Protein AF-A2DD22-F1 (afdb_monomer)

Sequence (415 aa):
MCASILSPHDRLRAKVKTALGRQTSEAMAQLKKEQRAKSRKREKDPFMTYRPKNSEIMDFNKLNNEMDELSRLKQLERNLTNKLQILTNEFTTEDQKRKALEDNLSKTRTKIGTNYTQTRESEQLINQIKAMESRLEKSTIKYNQNLVILAEKREQLDILRKANMAPYQTDKKQPNSPQKTSHENNRTLAQQKEDIQAEIDKLNSNNKEVTEEYSKKIDELTEEANSELESQSKQQKNQKVDHKTDNLTAQTEEYQDRISQTLKLLNLKSVDEVIAEADRLERENCSLYNFVIEHSQNRKKLQEEVEALELQQAKILSQEGENKEIEIANSDLNEINQQISDAQKEYDELKKQCDAEEAKYSDIYKEIDELFNMLGCSWDGSPDDLSTVTPSNAMFALTCIENAIENHSQDKIIE

Structure (mmCIF, N/CA/C/O backbone):
data_AF-A2DD22-F1
#
_entry.id   AF-A2DD22-F1
#
loop_
_atom_site.group_PDB
_atom_site.id
_atom_site.type_symbol
_atom_site.label_atom_id
_atom_site.label_alt_id
_atom_site.label_comp_id
_atom_site.label_asym_id
_atom_site.label_entity_id
_atom_site.label_seq_id
_atom_site.pdbx_PDB_ins_code
_atom_site.Cartn_x
_atom_site.Cartn_y
_atom_site.Cartn_z
_atom_site.occupancy
_atom_site.B_iso_or_equiv
_atom_site.auth_seq_id
_atom_site.auth_comp_id
_atom_site.auth_asym_id
_atom_site.auth_atom_id
_atom_site.pdbx_PDB_model_num
ATOM 1 N N . MET A 1 1 ? 14.055 -71.377 -40.810 1.00 44.66 1 MET A N 1
ATOM 2 C CA . MET A 1 1 ? 13.021 -70.350 -41.059 1.00 44.66 1 MET A CA 1
ATOM 3 C C . MET A 1 1 ? 12.674 -69.696 -39.731 1.00 44.66 1 MET A C 1
ATOM 5 O O . MET A 1 1 ? 11.946 -70.300 -38.962 1.00 44.66 1 MET A O 1
ATOM 9 N N . CYS A 1 2 ? 13.207 -68.510 -39.440 1.00 38.94 2 CYS A N 1
ATOM 10 C CA . CYS A 1 2 ? 12.769 -67.695 -38.302 1.00 38.94 2 CYS A CA 1
ATOM 11 C C . CYS A 1 2 ? 12.595 -66.262 -38.806 1.00 38.94 2 CYS A C 1
ATOM 13 O O . CYS A 1 2 ? 13.556 -65.501 -38.877 1.00 38.94 2 CYS A O 1
ATOM 15 N N . ALA A 1 3 ? 11.381 -65.923 -39.241 1.00 45.06 3 ALA A N 1
ATOM 16 C CA . ALA A 1 3 ? 11.018 -64.547 -39.538 1.00 45.06 3 ALA A CA 1
ATOM 17 C C . ALA A 1 3 ? 10.761 -63.838 -38.204 1.00 45.06 3 ALA A C 1
ATOM 19 O O . ALA A 1 3 ? 9.731 -64.058 -37.569 1.00 45.06 3 ALA A O 1
ATOM 20 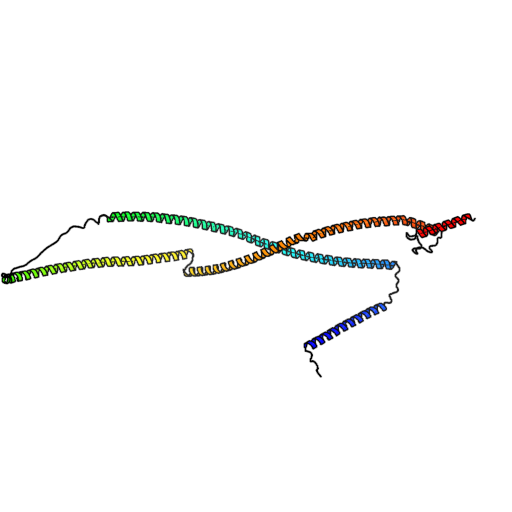N N . SER A 1 4 ? 11.715 -63.019 -37.763 1.00 52.81 4 SER A N 1
ATOM 21 C CA . SER A 1 4 ? 11.548 -62.160 -36.594 1.00 52.81 4 SER A CA 1
ATOM 22 C C . SER A 1 4 ? 10.384 -61.201 -36.841 1.00 52.81 4 SER A C 1
ATOM 24 O O . SER A 1 4 ? 10.444 -60.319 -37.701 1.00 52.81 4 SER A O 1
ATOM 26 N N . ILE A 1 5 ? 9.295 -61.402 -36.103 1.00 59.16 5 ILE A N 1
ATOM 27 C CA . ILE A 1 5 ? 8.110 -60.551 -36.130 1.00 59.16 5 ILE A CA 1
ATOM 28 C C . ILE A 1 5 ? 8.512 -59.209 -35.508 1.00 59.16 5 ILE A C 1
ATOM 30 O O . ILE A 1 5 ? 8.516 -59.050 -34.293 1.00 59.16 5 ILE A O 1
ATOM 34 N N . LEU A 1 6 ? 8.883 -58.242 -36.353 1.00 60.81 6 LEU A N 1
ATOM 35 C CA . LEU A 1 6 ? 9.119 -56.862 -35.926 1.00 60.81 6 LEU A CA 1
ATOM 36 C C . LEU A 1 6 ? 7.869 -56.307 -35.238 1.00 60.81 6 LEU A C 1
ATOM 38 O O . LEU A 1 6 ? 6.764 -56.404 -35.795 1.00 60.81 6 LEU A O 1
ATOM 42 N N . SER A 1 7 ? 8.094 -55.703 -34.068 1.00 71.19 7 SER A N 1
ATOM 43 C CA . SER A 1 7 ? 7.103 -55.007 -33.250 1.00 71.19 7 SER A CA 1
ATOM 44 C C . SER A 1 7 ? 6.296 -54.011 -34.097 1.00 71.19 7 SER A C 1
ATOM 46 O O . SER A 1 7 ? 6.862 -53.350 -34.978 1.00 71.19 7 SER A O 1
ATOM 48 N N . PRO A 1 8 ? 4.978 -53.861 -33.860 1.00 70.62 8 PRO A N 1
ATOM 49 C CA . PRO A 1 8 ? 4.134 -52.895 -34.568 1.00 70.62 8 PRO A CA 1
ATOM 50 C C . PRO A 1 8 ? 4.718 -51.474 -34.590 1.00 70.62 8 PRO A C 1
ATOM 52 O O . PRO A 1 8 ? 4.600 -50.768 -35.593 1.00 70.62 8 PRO A O 1
ATOM 55 N N . HIS A 1 9 ? 5.417 -51.089 -33.521 1.00 67.38 9 HIS A N 1
ATOM 56 C CA . HIS A 1 9 ? 6.068 -49.790 -33.390 1.00 67.38 9 HIS A CA 1
ATOM 57 C C . HIS A 1 9 ? 7.261 -49.621 -34.354 1.00 67.38 9 HIS A C 1
ATOM 59 O O . HIS A 1 9 ? 7.431 -48.564 -34.968 1.00 67.38 9 HIS A O 1
ATOM 65 N N . ASP A 1 10 ? 8.036 -50.682 -34.585 1.00 71.25 10 ASP A N 1
ATOM 66 C CA . ASP A 1 10 ? 9.181 -50.654 -35.503 1.00 71.25 10 ASP A CA 1
ATOM 67 C C . ASP A 1 10 ? 8.741 -50.643 -36.970 1.00 71.25 10 ASP A C 1
ATOM 69 O O . ASP A 1 10 ? 9.356 -49.979 -37.808 1.00 71.25 10 ASP A O 1
ATOM 73 N N . ARG A 1 11 ? 7.610 -51.291 -37.285 1.00 72.25 11 ARG A N 1
ATOM 74 C CA . ARG A 1 11 ? 6.990 -51.199 -38.619 1.00 72.25 11 ARG A CA 1
ATOM 75 C C . ARG A 1 11 ? 6.496 -49.784 -38.916 1.00 72.25 11 ARG A C 1
ATOM 77 O O . ARG A 1 11 ? 6.640 -49.315 -40.045 1.00 72.25 11 ARG A O 1
ATOM 84 N N . LEU A 1 12 ? 5.936 -49.099 -37.919 1.00 73.81 12 LEU A N 1
ATOM 85 C CA . LEU A 1 12 ? 5.509 -47.703 -38.032 1.00 73.81 12 LEU A CA 1
ATOM 86 C C . LEU A 1 12 ? 6.705 -46.763 -38.223 1.00 73.81 12 LEU A C 1
ATOM 88 O O . LEU A 1 12 ? 6.692 -45.962 -39.157 1.00 73.81 12 LEU A O 1
ATOM 92 N N . ARG A 1 13 ? 7.782 -46.921 -37.444 1.00 75.06 13 ARG A N 1
ATOM 93 C CA . ARG A 1 13 ? 9.021 -46.144 -37.640 1.00 75.06 13 ARG A CA 1
ATOM 94 C C . ARG A 1 13 ? 9.637 -46.352 -39.023 1.00 75.06 13 ARG A C 1
ATOM 96 O O . ARG A 1 13 ? 10.034 -45.377 -39.659 1.00 75.06 13 ARG A O 1
ATOM 103 N N . ALA A 1 14 ? 9.679 -47.587 -39.523 1.00 74.00 14 ALA A N 1
ATOM 104 C CA . ALA A 1 14 ? 10.194 -47.874 -40.862 1.00 74.00 14 ALA A CA 1
ATOM 105 C C . ALA A 1 14 ? 9.336 -47.234 -41.973 1.00 74.00 14 ALA A C 1
ATOM 107 O O . ALA A 1 14 ? 9.876 -46.680 -42.935 1.00 74.00 14 ALA A O 1
ATOM 108 N N . LYS A 1 15 ? 8.003 -47.244 -41.824 1.00 75.31 15 LYS A N 1
ATOM 109 C CA . LYS A 1 15 ? 7.073 -46.584 -42.758 1.00 75.31 15 LYS A CA 1
ATOM 110 C C . LYS A 1 15 ? 7.204 -45.059 -42.741 1.00 75.31 15 LYS A C 1
ATOM 112 O O . LYS A 1 15 ? 7.239 -44.440 -43.798 1.00 75.31 15 LYS A O 1
ATOM 117 N N . VAL A 1 16 ? 7.349 -44.452 -41.564 1.00 74.75 16 VAL A N 1
ATOM 118 C CA . VAL A 1 16 ? 7.551 -42.999 -41.431 1.00 74.75 16 VAL A CA 1
ATOM 119 C C . VAL A 1 16 ? 8.897 -42.579 -42.029 1.00 74.75 16 VAL A C 1
ATOM 121 O O . VAL A 1 16 ? 8.955 -41.627 -42.803 1.00 74.75 16 VAL A O 1
ATOM 124 N N . LYS A 1 17 ? 9.970 -43.337 -41.769 1.00 75.94 17 LYS A N 1
ATOM 125 C CA . LYS A 1 17 ? 11.306 -43.058 -42.322 1.00 75.94 17 LYS A CA 1
ATOM 126 C C . LYS A 1 17 ? 11.343 -43.167 -43.851 1.00 75.94 17 LYS A C 1
ATOM 128 O O . LYS A 1 17 ? 11.985 -42.352 -44.508 1.00 75.94 17 LYS A O 1
ATOM 133 N N . THR A 1 18 ? 10.634 -44.137 -44.428 1.00 74.31 18 THR A N 1
ATOM 134 C CA . THR A 1 18 ? 10.527 -44.279 -45.892 1.00 74.31 18 THR A CA 1
ATOM 135 C C . THR A 1 18 ? 9.640 -43.204 -46.526 1.00 74.31 18 THR A C 1
ATOM 137 O O . THR A 1 18 ? 9.973 -42.724 -47.607 1.00 74.31 18 THR A O 1
ATOM 140 N N . ALA A 1 19 ? 8.574 -42.761 -45.853 1.00 70.00 19 ALA A N 1
ATOM 141 C CA . ALA A 1 19 ? 7.737 -41.652 -46.319 1.00 70.00 19 ALA A CA 1
ATOM 142 C C . ALA A 1 19 ? 8.489 -40.306 -46.314 1.00 70.00 19 ALA A C 1
ATOM 144 O O . ALA A 1 19 ? 8.490 -39.604 -47.325 1.00 70.00 19 ALA A O 1
ATOM 145 N N . LEU A 1 20 ? 9.211 -39.992 -45.232 1.00 70.06 20 LEU A N 1
ATOM 146 C CA . LEU A 1 20 ? 10.075 -38.804 -45.140 1.00 70.06 20 LEU A CA 1
ATOM 147 C C . LEU A 1 20 ? 11.219 -38.839 -46.167 1.00 70.06 20 LEU A C 1
ATOM 149 O O . LEU A 1 20 ? 11.528 -37.825 -46.796 1.00 70.06 20 LEU A O 1
ATOM 153 N N . GLY A 1 21 ? 11.812 -40.014 -46.403 1.00 74.69 21 GLY A N 1
ATOM 154 C CA . GLY A 1 21 ? 12.830 -40.193 -47.443 1.00 74.69 21 GLY A CA 1
ATOM 155 C C . GLY A 1 21 ? 12.298 -39.936 -48.859 1.00 74.69 21 GLY A C 1
ATOM 156 O O . GLY A 1 21 ? 12.992 -39.347 -49.685 1.00 74.69 21 GLY A O 1
ATOM 157 N N . ARG A 1 22 ? 11.047 -40.319 -49.146 1.00 72.94 22 ARG A N 1
ATOM 158 C CA . ARG A 1 22 ? 10.411 -40.044 -50.446 1.00 72.94 22 ARG A CA 1
ATOM 159 C C . ARG A 1 22 ? 10.079 -38.564 -50.627 1.00 72.94 22 ARG A C 1
ATOM 161 O O . ARG A 1 22 ? 10.427 -38.008 -51.661 1.00 72.94 22 ARG A O 1
ATOM 168 N N . GLN A 1 23 ? 9.510 -37.913 -49.612 1.00 72.44 23 GLN A N 1
ATOM 169 C CA . GLN A 1 23 ? 9.183 -36.481 -49.678 1.00 72.44 23 GLN A CA 1
ATOM 170 C C . GLN A 1 23 ? 10.426 -35.602 -49.874 1.00 72.44 23 GLN A C 1
ATOM 172 O O . GLN A 1 23 ? 10.423 -34.679 -50.685 1.00 72.44 23 GLN A O 1
ATOM 177 N N . THR A 1 24 ? 11.522 -35.917 -49.181 1.00 72.25 24 THR A N 1
ATOM 178 C CA . THR A 1 24 ? 12.794 -35.190 -49.337 1.00 72.25 24 THR A CA 1
ATOM 179 C C . THR A 1 24 ? 13.437 -35.430 -50.707 1.00 72.25 24 THR A C 1
ATOM 181 O O . THR A 1 24 ? 13.967 -34.496 -51.311 1.00 72.25 24 THR A O 1
ATOM 184 N N . SER A 1 25 ? 13.342 -36.649 -51.248 1.00 77.31 25 SER A N 1
ATOM 185 C CA . SER A 1 25 ? 13.813 -36.968 -52.602 1.00 77.31 25 SER A CA 1
ATOM 186 C C . SER A 1 25 ? 13.017 -36.232 -53.689 1.00 77.31 25 SER A C 1
ATOM 188 O O . SER A 1 25 ? 13.617 -35.677 -54.613 1.00 77.31 25 SER A O 1
ATOM 190 N N . GLU A 1 26 ? 11.691 -36.158 -53.557 1.00 80.31 26 GLU A N 1
ATOM 191 C CA . GLU A 1 26 ? 10.819 -35.430 -54.485 1.00 80.31 26 GLU A CA 1
ATOM 192 C C . GLU A 1 26 ? 11.074 -33.918 -54.451 1.00 80.31 26 GLU A C 1
ATOM 194 O O . GLU A 1 26 ? 11.207 -33.299 -55.510 1.00 80.31 26 GLU A O 1
ATOM 199 N N . ALA A 1 27 ? 11.247 -33.331 -53.262 1.00 75.12 27 ALA A N 1
ATOM 200 C CA . ALA A 1 27 ? 11.596 -31.917 -53.115 1.00 75.12 27 ALA A CA 1
ATOM 201 C C . ALA A 1 27 ? 12.953 -31.588 -53.769 1.00 75.12 27 ALA A C 1
ATOM 203 O O . ALA A 1 27 ? 13.073 -30.621 -54.523 1.00 75.12 27 ALA A O 1
ATOM 204 N N . MET A 1 28 ? 13.968 -32.437 -53.569 1.00 74.69 28 MET A N 1
ATOM 205 C CA . MET A 1 28 ? 15.283 -32.272 -54.203 1.00 74.69 28 MET A CA 1
ATOM 206 C C . MET A 1 28 ? 15.228 -32.435 -55.729 1.00 74.69 28 MET A C 1
ATOM 208 O O . MET A 1 28 ? 15.946 -31.741 -56.457 1.00 74.69 28 MET A O 1
ATOM 212 N N . ALA A 1 29 ? 14.375 -33.327 -56.239 1.00 82.12 29 ALA A N 1
ATOM 213 C CA . ALA A 1 29 ? 14.165 -33.496 -57.675 1.00 82.12 29 ALA A CA 1
ATOM 214 C C . ALA A 1 29 ? 13.469 -32.275 -58.301 1.00 82.12 29 ALA A C 1
ATOM 216 O O . ALA A 1 29 ? 13.870 -31.833 -59.383 1.00 82.12 29 ALA A O 1
ATOM 217 N N . GLN A 1 30 ? 12.480 -31.692 -57.616 1.00 82.50 30 GLN A N 1
ATOM 218 C CA . GLN A 1 30 ? 11.822 -30.455 -58.048 1.00 82.50 30 GLN A CA 1
ATOM 219 C C . GLN A 1 30 ? 12.796 -29.273 -58.060 1.00 82.50 30 GLN A C 1
ATOM 221 O O . GLN A 1 30 ? 12.877 -28.572 -59.067 1.00 82.50 30 GLN A O 1
ATOM 226 N N . LEU A 1 31 ? 13.621 -29.122 -57.022 1.00 79.81 31 LEU A N 1
ATOM 227 C CA . LEU A 1 31 ? 14.606 -28.041 -56.927 1.00 79.81 31 LEU A CA 1
ATOM 228 C C . LEU A 1 31 ? 15.685 -28.150 -58.020 1.00 79.81 31 LEU A C 1
ATOM 230 O O . LEU A 1 31 ? 16.030 -27.158 -58.662 1.00 79.81 31 LEU A O 1
ATOM 234 N N . LYS A 1 32 ? 16.146 -29.371 -58.339 1.00 82.25 32 LYS A N 1
ATOM 235 C CA . LYS A 1 32 ? 17.034 -29.615 -59.493 1.00 82.25 32 LYS A CA 1
ATOM 236 C C . LYS A 1 32 ? 16.358 -29.318 -60.834 1.00 82.25 32 LYS A C 1
ATOM 238 O O . LYS A 1 32 ? 17.015 -28.818 -61.748 1.00 82.25 32 LYS A O 1
ATOM 243 N N . LYS A 1 33 ? 15.064 -29.622 -60.983 1.00 83.12 33 LYS A N 1
ATOM 244 C CA . LYS A 1 33 ? 14.296 -29.311 -62.201 1.00 83.12 33 LYS A CA 1
ATOM 245 C C . LYS A 1 33 ? 14.123 -27.801 -62.372 1.00 83.12 33 LYS A C 1
ATOM 247 O O . LYS A 1 33 ? 14.280 -27.300 -63.483 1.00 83.12 33 LYS A O 1
ATOM 252 N N . GLU A 1 34 ? 13.877 -27.081 -61.282 1.00 80.50 34 GLU A N 1
ATOM 253 C CA . GLU A 1 34 ? 13.748 -25.626 -61.273 1.00 80.50 34 GLU A CA 1
ATOM 254 C C . GLU A 1 34 ? 15.090 -24.931 -61.544 1.00 80.50 34 GLU A C 1
ATOM 256 O O . GLU A 1 34 ? 15.150 -24.008 -62.355 1.00 80.50 34 GLU A O 1
ATOM 261 N N . GLN A 1 35 ? 16.192 -25.427 -60.965 1.00 75.00 35 GLN A N 1
ATOM 262 C CA . GLN A 1 35 ? 17.536 -24.950 -61.296 1.00 75.00 35 GLN A CA 1
ATOM 263 C C . GLN A 1 35 ? 17.859 -25.167 -62.775 1.00 75.00 35 GLN A C 1
ATOM 265 O O . GLN A 1 35 ? 18.251 -24.213 -63.435 1.00 75.00 35 GLN A O 1
ATOM 270 N N . ARG A 1 36 ? 17.603 -26.360 -63.335 1.00 75.19 36 ARG A N 1
ATOM 271 C CA . ARG A 1 36 ? 17.805 -26.628 -64.774 1.00 75.19 36 ARG A CA 1
ATOM 272 C C . ARG A 1 36 ? 16.928 -25.749 -65.668 1.00 75.19 36 ARG A C 1
ATOM 274 O O . ARG A 1 36 ? 17.365 -25.353 -66.746 1.00 75.19 36 ARG A O 1
ATOM 281 N N . ALA A 1 37 ? 15.703 -25.432 -65.245 1.00 75.19 37 ALA A N 1
ATOM 282 C CA . ALA A 1 37 ? 14.836 -24.502 -65.965 1.00 75.19 37 ALA A CA 1
ATOM 283 C C . ALA A 1 37 ? 15.383 -23.064 -65.926 1.00 75.19 37 ALA A C 1
ATOM 285 O O . ALA A 1 37 ? 15.342 -22.376 -66.945 1.00 75.19 37 ALA A O 1
ATOM 286 N N . LYS A 1 38 ? 15.955 -22.630 -64.794 1.00 70.31 38 LYS A N 1
ATOM 287 C CA . LYS A 1 38 ? 16.652 -21.338 -64.667 1.00 70.31 38 LYS A CA 1
ATOM 288 C C . LYS A 1 38 ? 17.933 -21.296 -65.513 1.00 70.31 38 LYS A C 1
ATOM 290 O O . LYS A 1 38 ? 18.162 -20.293 -66.179 1.00 70.31 38 LYS A O 1
ATOM 295 N N . SER A 1 39 ? 18.711 -22.382 -65.581 1.00 65.38 39 SER A N 1
ATOM 296 C CA . SER A 1 39 ? 19.892 -22.483 -66.461 1.00 65.38 39 SER A CA 1
ATOM 297 C C . SER A 1 39 ? 19.508 -22.378 -67.940 1.00 65.38 39 SER A C 1
ATOM 299 O O . SER A 1 39 ? 20.095 -21.597 -68.676 1.00 65.38 39 SER A O 1
ATOM 301 N N . ARG A 1 40 ? 18.458 -23.098 -68.363 1.00 65.56 40 ARG A N 1
ATOM 302 C CA . ARG A 1 40 ? 17.976 -23.081 -69.755 1.00 65.56 40 ARG A CA 1
ATOM 303 C C . ARG A 1 40 ? 17.346 -21.753 -70.176 1.00 65.56 40 ARG A C 1
ATOM 305 O O . ARG A 1 40 ? 17.305 -21.472 -71.368 1.00 65.56 40 ARG A O 1
ATOM 312 N N . LYS A 1 41 ? 16.833 -20.955 -69.231 1.00 60.34 41 LYS A N 1
ATOM 313 C CA . LYS A 1 41 ? 16.402 -19.577 -69.511 1.00 60.34 41 LYS A CA 1
ATOM 314 C C . LYS A 1 41 ? 17.599 -18.652 -69.752 1.00 60.34 41 LYS A C 1
ATOM 316 O O . LYS A 1 41 ? 17.523 -17.837 -70.656 1.00 60.34 41 LYS A O 1
ATOM 321 N N . ARG A 1 42 ? 18.713 -18.840 -69.032 1.00 58.22 42 ARG A N 1
ATOM 322 C CA . ARG A 1 42 ? 19.954 -18.068 -69.243 1.00 58.22 42 ARG A CA 1
ATOM 323 C C . ARG A 1 42 ? 20.662 -18.391 -70.566 1.00 58.22 42 ARG A C 1
ATOM 325 O O . ARG A 1 42 ? 21.281 -17.508 -71.134 1.00 58.22 42 ARG A O 1
ATOM 332 N N . GLU A 1 43 ? 20.544 -19.618 -71.080 1.00 54.47 43 GLU A N 1
ATOM 333 C CA . GLU A 1 43 ? 21.101 -20.008 -72.394 1.00 54.47 43 GLU A CA 1
ATOM 334 C C . GLU A 1 43 ? 20.274 -19.528 -73.604 1.00 54.47 43 GLU A C 1
ATOM 336 O O . GLU A 1 43 ? 20.737 -19.643 -74.735 1.00 54.47 43 GLU A O 1
ATOM 341 N N . LYS A 1 44 ? 19.046 -19.029 -73.400 1.00 53.38 44 LYS A N 1
ATOM 342 C CA . LYS A 1 44 ? 18.123 -18.651 -74.487 1.00 53.38 44 LYS A CA 1
ATOM 343 C C . LYS A 1 44 ? 17.864 -17.151 -74.620 1.00 53.38 44 LYS A C 1
ATOM 345 O O . LYS A 1 44 ? 17.045 -16.784 -75.458 1.00 53.38 44 LYS A O 1
ATOM 350 N N . ASP A 1 45 ? 18.541 -16.304 -73.851 1.00 45.31 45 ASP A N 1
ATOM 351 C CA . ASP A 1 45 ? 18.504 -14.859 -74.085 1.00 45.31 45 ASP A CA 1
ATOM 352 C C . ASP A 1 45 ? 19.432 -14.504 -75.261 1.00 45.31 45 ASP A C 1
ATOM 354 O O . ASP A 1 45 ? 20.647 -14.667 -75.140 1.00 45.31 45 ASP A O 1
ATOM 358 N N . PRO A 1 46 ? 18.921 -13.973 -76.392 1.00 50.94 46 PRO A N 1
ATOM 359 C CA . PRO A 1 46 ? 19.753 -13.509 -77.507 1.00 50.94 46 PRO A CA 1
ATOM 360 C C . PRO A 1 46 ? 20.464 -12.177 -77.206 1.00 50.94 46 PRO A C 1
ATOM 362 O O . PRO A 1 46 ? 20.972 -11.525 -78.113 1.00 50.94 46 PRO A O 1
ATOM 365 N N . PHE A 1 47 ? 20.478 -11.734 -75.948 1.00 49.69 47 PHE A N 1
ATOM 366 C CA . PHE A 1 47 ? 20.890 -10.394 -75.541 1.00 49.69 47 PHE A CA 1
ATOM 367 C C . PHE A 1 47 ? 22.189 -10.434 -74.729 1.00 49.69 47 PHE A C 1
ATOM 369 O O . PHE A 1 47 ? 22.257 -9.947 -73.608 1.00 49.69 47 PHE A O 1
ATOM 376 N N . MET A 1 48 ? 23.232 -11.063 -75.273 1.00 50.22 48 MET A N 1
ATOM 377 C CA . MET A 1 48 ? 24.564 -11.070 -74.652 1.00 50.22 48 MET A CA 1
ATOM 378 C C . MET A 1 48 ? 25.687 -10.797 -75.655 1.00 50.22 48 MET A C 1
ATOM 380 O O . MET A 1 48 ? 26.735 -11.425 -75.620 1.00 50.22 48 MET A O 1
ATOM 384 N N . THR A 1 49 ? 25.486 -9.808 -76.525 1.00 52.53 49 THR A N 1
ATOM 385 C CA . THR A 1 49 ? 26.579 -9.065 -77.177 1.00 52.53 49 THR A CA 1
ATOM 386 C C . THR A 1 49 ? 26.137 -7.629 -77.470 1.00 52.53 49 THR A C 1
ATOM 388 O O . THR A 1 49 ? 26.156 -7.180 -78.612 1.00 52.53 49 THR A O 1
ATOM 391 N N . TYR A 1 50 ? 25.708 -6.895 -76.445 1.00 51.22 50 TYR A N 1
ATOM 392 C CA . TYR A 1 50 ? 25.745 -5.434 -76.485 1.00 51.22 50 TYR A CA 1
ATOM 393 C C . TYR A 1 50 ? 26.887 -5.007 -75.571 1.00 51.22 50 TYR A C 1
ATOM 395 O O . TYR A 1 50 ? 26.791 -5.123 -74.353 1.00 51.22 50 TYR A O 1
ATOM 403 N N . ARG A 1 51 ? 28.007 -4.587 -76.166 1.00 49.06 51 ARG A N 1
ATOM 404 C CA . ARG A 1 51 ? 29.063 -3.878 -75.442 1.00 49.06 51 ARG A CA 1
ATOM 405 C C . ARG A 1 51 ? 28.589 -2.424 -75.383 1.00 49.06 51 ARG A C 1
ATOM 407 O O . ARG A 1 51 ? 28.572 -1.787 -76.440 1.00 49.06 51 ARG A O 1
ATOM 414 N N . PRO A 1 52 ? 28.112 -1.923 -74.233 1.00 48.16 52 PRO A N 1
ATOM 415 C CA . PRO A 1 52 ? 27.568 -0.578 -74.180 1.00 48.16 52 PRO A CA 1
ATOM 416 C C . PRO A 1 52 ? 28.718 0.398 -74.424 1.00 48.16 52 PRO A C 1
ATOM 418 O O . PRO A 1 52 ? 29.846 0.174 -73.975 1.00 48.16 52 PRO A O 1
ATOM 421 N N . LYS A 1 53 ? 28.461 1.460 -75.185 1.00 53.44 53 LYS A N 1
ATOM 422 C CA . LYS A 1 53 ? 29.442 2.538 -75.353 1.00 53.44 53 LYS A CA 1
ATOM 423 C C . LYS A 1 53 ? 29.662 3.185 -73.979 1.00 53.44 53 LYS A C 1
ATOM 425 O O . LYS A 1 53 ? 28.715 3.296 -73.207 1.00 53.44 53 LYS A O 1
ATOM 430 N N . ASN A 1 54 ? 30.886 3.616 -73.669 1.00 51.72 54 ASN A N 1
ATOM 431 C CA . ASN A 1 54 ? 31.283 4.092 -72.330 1.00 51.72 54 ASN A CA 1
ATOM 432 C C . ASN A 1 54 ? 30.356 5.168 -71.712 1.00 51.72 54 ASN A C 1
ATOM 434 O O . ASN A 1 54 ? 30.286 5.269 -70.491 1.00 51.72 54 ASN A O 1
ATOM 438 N N . SER A 1 55 ? 29.607 5.930 -72.519 1.00 52.84 55 SER A N 1
ATOM 439 C CA . SER A 1 55 ? 28.601 6.894 -72.049 1.00 52.84 55 SER A CA 1
ATOM 440 C C . SER A 1 55 ? 27.345 6.245 -71.447 1.00 52.84 55 SER A C 1
ATOM 442 O O . SER A 1 55 ? 26.841 6.722 -70.440 1.00 52.84 55 SER A O 1
ATOM 444 N N . GLU A 1 56 ? 26.865 5.128 -71.999 1.00 50.38 56 GLU A N 1
ATOM 445 C CA . GLU A 1 56 ? 25.677 4.414 -71.495 1.00 50.38 56 GLU A CA 1
ATOM 446 C C . GLU A 1 56 ? 25.995 3.616 -70.217 1.00 50.38 56 GLU A C 1
ATOM 448 O O . GLU A 1 56 ? 25.124 3.416 -69.376 1.00 50.38 56 GLU A O 1
ATOM 453 N N . ILE A 1 57 ? 27.258 3.205 -70.029 1.00 55.88 57 ILE A N 1
ATOM 454 C CA . ILE A 1 57 ? 27.742 2.545 -68.801 1.00 55.88 57 ILE A CA 1
ATOM 455 C C . ILE A 1 57 ? 27.763 3.530 -67.622 1.00 55.88 57 ILE A C 1
ATOM 457 O O . ILE A 1 57 ? 27.397 3.163 -66.507 1.00 55.88 57 ILE A O 1
ATOM 461 N N . MET A 1 58 ? 28.160 4.785 -67.864 1.00 55.09 58 MET A N 1
ATOM 462 C CA . MET A 1 58 ? 28.156 5.848 -66.849 1.00 55.09 58 MET A CA 1
ATOM 463 C C . MET A 1 58 ? 26.737 6.146 -66.341 1.00 55.09 58 MET A C 1
ATOM 465 O O . MET A 1 58 ? 26.537 6.269 -65.132 1.00 55.09 58 MET A O 1
ATOM 469 N N . ASP A 1 59 ? 25.751 6.192 -67.240 1.00 61.03 59 ASP A N 1
ATOM 470 C CA . ASP A 1 59 ? 24.347 6.428 -66.880 1.00 61.03 59 ASP A CA 1
ATOM 471 C C . ASP A 1 59 ? 23.716 5.222 -66.165 1.00 61.03 59 ASP A C 1
ATOM 473 O O . ASP A 1 59 ? 22.974 5.392 -65.198 1.00 61.03 59 ASP A O 1
ATOM 477 N N . PHE A 1 60 ? 24.066 3.992 -66.561 1.00 58.06 60 PHE A N 1
ATOM 478 C CA . PHE A 1 60 ? 23.593 2.779 -65.883 1.00 58.06 60 PHE A CA 1
ATOM 479 C C . PHE A 1 60 ? 24.190 2.622 -64.475 1.00 58.06 60 PHE A C 1
ATOM 481 O O . PHE A 1 60 ? 23.499 2.200 -63.547 1.00 58.06 60 PHE A O 1
ATOM 488 N N . ASN A 1 61 ? 25.460 2.997 -64.290 1.00 69.12 61 ASN A N 1
ATOM 489 C CA . ASN A 1 61 ? 26.110 3.000 -62.979 1.00 69.12 61 ASN A CA 1
ATOM 490 C C . ASN A 1 61 ? 25.520 4.071 -62.053 1.00 69.12 61 ASN A C 1
ATOM 492 O O . ASN A 1 61 ? 25.312 3.796 -60.873 1.00 69.12 61 ASN A O 1
ATOM 496 N N . LYS A 1 62 ? 25.185 5.259 -62.576 1.00 73.88 62 LYS A N 1
ATOM 497 C CA . LYS A 1 62 ? 24.444 6.276 -61.812 1.00 73.88 62 LYS A CA 1
ATOM 498 C C . LYS A 1 62 ? 23.075 5.765 -61.370 1.00 73.88 62 LYS A C 1
ATOM 500 O O . LYS A 1 62 ? 22.759 5.855 -60.190 1.00 73.88 62 LYS A O 1
ATOM 505 N N . LEU A 1 63 ? 22.315 5.154 -62.279 1.00 72.31 63 LEU A N 1
ATOM 506 C CA . LEU A 1 63 ? 20.989 4.616 -61.969 1.00 72.31 63 LEU A CA 1
ATOM 507 C C . LEU A 1 63 ? 21.043 3.479 -60.928 1.00 72.31 63 LEU A C 1
ATOM 509 O O . LEU A 1 63 ? 20.186 3.397 -60.051 1.00 72.31 63 LEU A O 1
ATOM 513 N N . ASN A 1 64 ? 22.059 2.612 -60.994 1.00 74.81 64 ASN A N 1
ATOM 514 C CA . ASN A 1 64 ? 22.270 1.566 -59.988 1.00 74.81 64 ASN A CA 1
ATOM 515 C C . ASN A 1 64 ? 22.657 2.146 -58.622 1.00 74.81 64 ASN A C 1
ATOM 517 O O . ASN A 1 64 ? 22.112 1.706 -57.613 1.00 74.81 64 ASN A O 1
ATOM 521 N N . ASN A 1 65 ? 23.528 3.157 -58.582 1.00 77.94 65 ASN A N 1
ATOM 522 C CA . ASN A 1 65 ? 23.882 3.835 -57.334 1.00 77.94 65 ASN A CA 1
ATOM 523 C C . ASN A 1 65 ? 22.656 4.510 -56.699 1.00 77.94 65 ASN A C 1
ATOM 525 O O . ASN A 1 65 ? 22.428 4.365 -55.501 1.00 77.94 65 ASN A O 1
ATOM 529 N N . GLU A 1 66 ? 21.818 5.173 -57.501 1.00 82.69 66 GLU A N 1
ATOM 530 C CA . GLU A 1 66 ? 20.554 5.763 -57.043 1.00 82.69 66 GLU A CA 1
ATOM 531 C C . GLU A 1 66 ? 19.565 4.699 -56.531 1.00 82.69 66 GLU A C 1
ATOM 533 O O . GLU A 1 66 ? 18.865 4.919 -55.541 1.00 82.69 66 GLU A O 1
ATOM 538 N N . MET A 1 67 ? 19.518 3.518 -57.156 1.00 84.25 67 MET A N 1
ATOM 539 C CA . MET A 1 67 ? 18.674 2.399 -56.718 1.00 84.25 67 MET A CA 1
ATOM 540 C C . MET A 1 67 ? 19.162 1.769 -55.401 1.00 84.25 67 MET A C 1
ATOM 542 O O . MET A 1 67 ? 18.348 1.413 -54.537 1.00 84.25 67 MET A O 1
ATOM 546 N N . ASP A 1 68 ? 20.477 1.651 -55.221 1.00 86.56 68 ASP A N 1
ATOM 547 C CA . ASP A 1 68 ? 21.093 1.181 -53.978 1.00 86.56 68 ASP A CA 1
ATOM 548 C C . ASP A 1 68 ? 20.882 2.191 -52.841 1.00 86.56 68 ASP A C 1
ATOM 550 O O . ASP A 1 68 ? 20.551 1.811 -51.711 1.00 86.56 68 ASP A O 1
ATOM 554 N N . GLU A 1 69 ? 20.972 3.485 -53.144 1.00 90.69 69 GLU A N 1
ATOM 555 C CA . GLU A 1 69 ? 20.682 4.572 -52.209 1.00 90.69 69 GLU A CA 1
ATOM 556 C C . GLU A 1 69 ? 19.201 4.604 -51.811 1.00 90.69 69 GLU A C 1
ATOM 558 O O . GLU A 1 69 ? 18.877 4.658 -50.622 1.00 90.69 69 GLU A O 1
ATOM 563 N N . LEU A 1 70 ? 18.282 4.431 -52.766 1.00 90.94 70 LEU A N 1
ATOM 564 C CA . LEU A 1 70 ? 16.849 4.293 -52.491 1.00 90.94 70 LEU A CA 1
ATOM 565 C C . LEU A 1 70 ? 16.555 3.075 -51.599 1.00 90.94 70 LEU A C 1
ATOM 567 O O . LEU A 1 70 ? 15.679 3.120 -50.729 1.00 90.94 70 LEU A O 1
ATOM 571 N N . SER A 1 71 ? 17.285 1.977 -51.797 1.00 90.94 71 SER A N 1
ATOM 572 C CA . SER A 1 71 ? 17.151 0.766 -50.984 1.00 90.94 71 SER A CA 1
ATOM 573 C C . SER A 1 71 ? 17.652 0.988 -49.554 1.00 90.94 71 SER A C 1
ATOM 575 O O . SER A 1 71 ? 16.971 0.590 -48.604 1.00 90.94 71 SER A O 1
ATOM 577 N N . ARG A 1 72 ? 18.778 1.695 -49.384 1.00 93.19 72 ARG A N 1
ATOM 578 C CA . ARG A 1 72 ? 19.278 2.129 -48.068 1.00 93.19 72 ARG A CA 1
ATOM 579 C C . ARG A 1 72 ? 18.302 3.070 -47.369 1.00 93.19 72 ARG A C 1
ATOM 581 O O . ARG A 1 72 ? 17.996 2.849 -46.199 1.00 93.19 72 ARG A O 1
ATOM 588 N N . LEU A 1 73 ? 17.764 4.063 -48.076 1.00 94.56 73 LEU A N 1
ATOM 589 C CA . LEU A 1 73 ? 16.788 5.008 -47.525 1.00 94.56 73 LEU A CA 1
ATOM 590 C C . LEU A 1 73 ? 15.507 4.303 -47.070 1.00 94.56 73 LEU A C 1
ATOM 592 O O . LEU A 1 73 ? 15.042 4.546 -45.960 1.00 94.56 73 LEU A O 1
ATOM 596 N N . LYS A 1 74 ? 14.984 3.352 -47.852 1.00 94.56 74 LYS A N 1
ATOM 597 C CA . LYS A 1 74 ? 13.832 2.527 -47.442 1.00 94.56 74 LYS A CA 1
ATOM 598 C C . LYS A 1 74 ? 14.130 1.661 -46.221 1.00 94.56 74 LYS A C 1
ATOM 600 O O . LYS A 1 74 ? 13.245 1.413 -45.403 1.00 94.56 74 LYS A O 1
ATOM 605 N N . GLN A 1 75 ? 15.357 1.161 -46.089 1.00 94.06 75 GLN A N 1
ATOM 606 C CA . GLN A 1 75 ? 15.760 0.411 -44.903 1.00 94.06 75 GLN A CA 1
ATOM 607 C C . GLN A 1 75 ? 15.853 1.324 -43.672 1.00 94.06 75 GLN A C 1
ATOM 609 O O . GLN A 1 75 ? 15.370 0.950 -42.603 1.00 94.06 75 GLN A O 1
ATOM 614 N N . LEU A 1 76 ? 16.397 2.534 -43.832 1.00 96.06 76 LEU A N 1
ATOM 615 C CA . LEU A 1 76 ? 16.442 3.553 -42.784 1.00 96.06 76 LEU A CA 1
ATOM 616 C C . LEU A 1 76 ? 15.029 3.963 -42.342 1.00 96.06 76 LEU A C 1
ATOM 618 O O . LEU A 1 76 ? 14.748 3.993 -41.148 1.00 96.06 76 LEU A O 1
ATOM 622 N N . GLU A 1 77 ? 14.125 4.202 -43.290 1.00 95.00 77 GLU A N 1
ATOM 623 C CA . GLU A 1 77 ? 12.722 4.539 -43.037 1.00 95.00 77 GLU A CA 1
ATOM 624 C C . GLU A 1 77 ? 12.024 3.456 -42.203 1.00 95.00 77 GLU A C 1
ATOM 626 O O . GLU A 1 77 ? 11.385 3.761 -41.194 1.00 95.00 77 GLU A O 1
ATOM 631 N N . ARG A 1 78 ? 12.199 2.174 -42.556 1.00 96.31 78 ARG A N 1
ATOM 632 C CA . ARG A 1 78 ? 11.664 1.054 -41.761 1.00 96.31 78 ARG A CA 1
ATOM 633 C C . ARG A 1 78 ? 12.249 1.024 -40.352 1.00 96.31 78 ARG A C 1
ATOM 635 O O . ARG A 1 78 ? 11.508 0.824 -39.394 1.00 96.31 78 ARG A O 1
ATOM 642 N N . ASN A 1 79 ? 13.555 1.243 -40.212 1.00 95.12 79 ASN A N 1
ATOM 643 C CA . ASN A 1 79 ? 14.214 1.253 -38.906 1.00 95.12 79 ASN A CA 1
ATOM 644 C C . ASN A 1 79 ? 13.700 2.397 -38.020 1.00 95.12 79 ASN A C 1
ATOM 646 O O . ASN A 1 79 ? 13.399 2.178 -36.846 1.00 95.12 79 ASN A O 1
ATOM 650 N N . LEU A 1 80 ? 13.555 3.598 -38.583 1.00 95.88 80 LEU A N 1
ATOM 651 C CA . LEU A 1 80 ? 13.013 4.760 -37.879 1.00 95.88 80 LEU A CA 1
ATOM 652 C C . LEU A 1 80 ? 11.542 4.558 -37.511 1.00 95.88 80 LEU A C 1
ATOM 654 O O . LEU A 1 80 ? 11.151 4.867 -36.388 1.00 95.88 80 LEU A O 1
ATOM 658 N N . THR A 1 81 ? 10.749 3.967 -38.404 1.00 96.75 81 THR A N 1
ATOM 659 C CA . THR A 1 81 ? 9.343 3.631 -38.138 1.00 96.75 81 THR A CA 1
ATOM 660 C C . THR A 1 81 ? 9.220 2.629 -36.990 1.00 96.75 81 THR A C 1
ATOM 662 O O . THR A 1 81 ? 8.436 2.842 -36.068 1.00 96.75 81 THR A O 1
ATOM 665 N N . ASN A 1 82 ? 10.049 1.581 -36.980 1.00 96.69 82 ASN A N 1
ATOM 666 C CA . ASN A 1 82 ? 10.085 0.609 -35.885 1.00 96.69 82 ASN A CA 1
ATOM 667 C C . ASN A 1 82 ? 10.484 1.271 -34.558 1.00 96.69 82 ASN A C 1
ATOM 669 O O . ASN A 1 82 ? 9.867 1.009 -33.528 1.00 96.69 82 ASN A O 1
ATOM 673 N N . LYS A 1 83 ? 11.483 2.165 -34.575 1.00 97.44 83 LYS A N 1
ATOM 674 C CA . LYS A 1 83 ? 11.920 2.895 -33.376 1.00 97.44 83 LYS A CA 1
ATOM 675 C C . LYS A 1 83 ? 10.830 3.829 -32.847 1.00 97.44 83 LYS A C 1
ATOM 677 O O . LYS A 1 83 ? 10.610 3.878 -31.641 1.00 97.44 83 LYS A O 1
ATOM 682 N N . LEU A 1 84 ? 10.110 4.517 -33.735 1.00 96.12 84 LEU A N 1
ATOM 683 C CA . LEU A 1 84 ? 8.953 5.336 -33.368 1.00 96.12 84 LEU A CA 1
ATOM 684 C C . LEU A 1 84 ? 7.833 4.496 -32.758 1.00 96.12 84 LEU A C 1
ATOM 686 O O . LEU A 1 84 ? 7.231 4.909 -31.769 1.00 96.12 84 LEU A O 1
ATOM 690 N N . GLN A 1 85 ? 7.571 3.309 -33.304 1.00 97.12 85 GLN A N 1
ATOM 691 C CA . GLN A 1 85 ? 6.551 2.414 -32.769 1.00 97.12 85 GLN A CA 1
ATOM 692 C C . GLN A 1 85 ? 6.910 1.915 -31.363 1.00 97.12 85 GLN A C 1
ATOM 694 O O . GLN A 1 85 ? 6.048 1.903 -30.486 1.00 97.12 85 GLN A O 1
ATOM 699 N N . ILE A 1 86 ? 8.177 1.559 -31.127 1.00 95.81 86 ILE A N 1
ATOM 700 C CA . ILE A 1 86 ? 8.668 1.171 -29.796 1.00 95.81 86 ILE A CA 1
ATOM 701 C C . ILE A 1 86 ? 8.510 2.332 -28.811 1.00 95.81 86 ILE A C 1
ATOM 703 O O . ILE A 1 86 ? 7.870 2.153 -27.780 1.00 95.81 86 ILE A O 1
ATOM 707 N N . LEU A 1 87 ? 8.993 3.528 -29.162 1.00 95.94 87 LEU A N 1
ATOM 708 C CA . LEU A 1 87 ? 8.877 4.716 -28.307 1.00 95.94 87 LEU A CA 1
ATOM 709 C C . LEU A 1 87 ? 7.419 5.083 -28.007 1.00 95.94 87 LEU A C 1
ATOM 711 O O . LEU A 1 87 ? 7.094 5.483 -26.894 1.00 95.94 87 LEU A O 1
ATOM 715 N N . THR A 1 88 ? 6.523 4.922 -28.982 1.00 97.25 88 THR A N 1
ATOM 716 C CA . THR A 1 88 ? 5.087 5.161 -28.785 1.00 97.25 88 THR A CA 1
ATOM 717 C C . THR A 1 88 ? 4.505 4.166 -27.786 1.00 97.25 88 THR A C 1
ATOM 719 O O . THR A 1 88 ? 3.776 4.559 -26.876 1.00 97.25 88 THR A O 1
ATOM 722 N N . ASN A 1 89 ? 4.854 2.884 -27.908 1.00 95.19 89 ASN A N 1
ATOM 723 C CA . ASN A 1 89 ? 4.413 1.865 -26.962 1.00 95.19 89 ASN A CA 1
ATOM 724 C C . ASN A 1 89 ? 4.960 2.144 -25.556 1.00 95.19 89 ASN A C 1
ATOM 726 O O . ASN A 1 89 ? 4.183 2.168 -24.604 1.00 95.19 89 ASN A O 1
ATOM 730 N N . GLU A 1 90 ? 6.256 2.431 -25.427 1.00 95.75 90 GLU A N 1
ATOM 731 C CA . GLU A 1 90 ? 6.885 2.805 -24.154 1.00 95.75 90 GLU A CA 1
ATOM 732 C C . GLU A 1 90 ? 6.177 4.007 -23.518 1.00 95.75 90 GLU A C 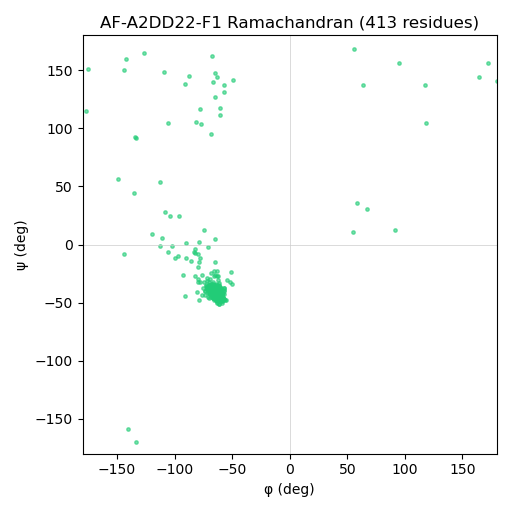1
ATOM 734 O O . GLU A 1 90 ? 5.763 3.932 -22.360 1.00 95.75 90 GLU A O 1
ATOM 739 N N . PHE A 1 91 ? 5.911 5.061 -24.295 1.00 96.00 91 PHE A N 1
ATOM 740 C CA . PHE A 1 91 ? 5.168 6.230 -23.828 1.00 96.00 91 PHE A CA 1
ATOM 741 C C . PHE A 1 91 ? 3.771 5.865 -23.306 1.00 96.00 91 PHE A C 1
ATOM 743 O O . PHE A 1 91 ? 3.398 6.281 -22.212 1.00 96.00 91 PHE A O 1
ATOM 750 N N . THR A 1 92 ? 3.007 5.041 -24.032 1.00 95.19 92 THR A N 1
ATOM 751 C CA . THR A 1 92 ? 1.674 4.612 -23.567 1.00 95.19 92 THR A CA 1
ATOM 752 C C . THR A 1 92 ? 1.731 3.768 -22.295 1.00 95.19 92 THR A C 1
ATOM 754 O O . THR A 1 92 ? 0.861 3.903 -21.436 1.00 95.19 92 THR A O 1
ATOM 757 N N . THR A 1 93 ? 2.754 2.922 -22.137 1.00 95.25 93 THR A N 1
ATOM 758 C CA . THR A 1 93 ? 2.928 2.142 -20.905 1.00 95.25 93 THR A CA 1
ATOM 759 C C . THR A 1 93 ? 3.297 3.028 -19.724 1.00 95.25 93 THR A C 1
ATOM 761 O O . THR A 1 93 ? 2.794 2.817 -18.621 1.00 95.25 93 THR A O 1
ATOM 764 N N . GLU A 1 94 ? 4.121 4.050 -19.944 1.00 93.06 94 GLU A N 1
ATOM 765 C CA . GLU A 1 94 ? 4.531 4.969 -18.887 1.00 93.06 94 GLU A CA 1
ATOM 766 C C . GLU A 1 94 ? 3.380 5.892 -18.467 1.00 93.06 94 GLU A C 1
ATOM 768 O O . GLU A 1 94 ? 3.174 6.126 -17.277 1.00 93.06 94 GLU A O 1
ATOM 773 N N . ASP A 1 95 ? 2.546 6.321 -19.416 1.00 93.75 95 ASP A N 1
ATOM 774 C CA . ASP A 1 95 ? 1.327 7.080 -19.128 1.00 93.75 95 ASP A CA 1
ATOM 775 C C . ASP A 1 95 ? 0.320 6.259 -18.297 1.00 93.75 95 ASP A C 1
ATOM 777 O O . ASP A 1 95 ? -0.252 6.748 -17.319 1.00 93.75 95 ASP A O 1
ATOM 781 N N . GLN A 1 96 ? 0.170 4.963 -18.596 1.00 93.25 96 GLN A N 1
ATOM 782 C CA . GLN A 1 96 ? -0.646 4.054 -17.781 1.00 93.25 96 GLN A CA 1
ATOM 783 C C . GLN A 1 96 ? -0.099 3.896 -16.356 1.00 93.25 96 GLN A C 1
ATOM 785 O O . GLN A 1 96 ? -0.878 3.937 -15.398 1.00 93.25 96 GLN A O 1
ATOM 790 N N . LYS A 1 97 ? 1.225 3.754 -16.192 1.00 94.81 97 LYS A N 1
ATOM 791 C CA . LYS A 1 97 ? 1.857 3.703 -14.862 1.00 94.81 97 LYS A CA 1
ATOM 792 C C . LYS A 1 97 ? 1.638 4.999 -14.095 1.00 94.81 97 LYS A C 1
ATOM 794 O O . LYS A 1 97 ? 1.251 4.954 -12.928 1.00 94.81 97 LYS A O 1
ATOM 799 N N . ARG A 1 98 ? 1.827 6.150 -14.746 1.00 95.19 98 ARG A N 1
ATOM 800 C CA . ARG A 1 98 ? 1.581 7.464 -14.146 1.00 95.19 98 ARG A CA 1
ATOM 801 C C . ARG A 1 98 ? 0.145 7.572 -13.639 1.00 95.19 98 ARG A C 1
ATOM 803 O O . ARG A 1 98 ? -0.064 7.952 -12.489 1.00 95.19 98 ARG A O 1
ATOM 810 N N . LYS A 1 99 ? -0.837 7.186 -14.455 1.00 94.81 99 LYS A N 1
ATOM 811 C CA . LYS A 1 99 ? -2.253 7.216 -14.068 1.00 94.81 99 LYS A CA 1
ATOM 812 C C . LYS A 1 99 ? -2.550 6.302 -12.874 1.00 94.81 99 LYS A C 1
ATOM 814 O O . LYS A 1 99 ? -3.244 6.707 -11.946 1.00 94.81 99 LYS A O 1
ATOM 819 N N . ALA A 1 100 ? -1.970 5.101 -12.849 1.00 92.81 100 ALA A N 1
ATOM 820 C CA . ALA A 1 100 ? -2.099 4.190 -11.712 1.00 92.81 100 ALA A CA 1
ATOM 821 C C . ALA A 1 100 ? -1.480 4.764 -10.422 1.00 92.81 100 ALA A C 1
ATOM 823 O O . ALA A 1 100 ? -2.042 4.602 -9.335 1.00 92.81 100 ALA A O 1
ATOM 824 N N . LEU A 1 101 ? -0.343 5.461 -10.526 1.00 91.50 101 LEU A N 1
ATOM 825 C CA . LEU A 1 101 ? 0.283 6.149 -9.395 1.00 91.50 101 LEU A CA 1
ATOM 826 C C . LEU A 1 101 ? -0.565 7.324 -8.894 1.00 91.50 101 LEU A C 1
ATOM 828 O O . LEU A 1 101 ? -0.727 7.469 -7.683 1.00 91.50 101 LEU A O 1
ATOM 832 N N . GLU A 1 102 ? -1.154 8.123 -9.787 1.00 93.19 102 GLU A N 1
ATOM 833 C CA . GLU A 1 102 ? -2.076 9.207 -9.418 1.00 93.19 102 GLU A CA 1
ATOM 834 C C . GLU A 1 102 ? -3.316 8.668 -8.673 1.00 93.19 102 GLU A C 1
ATOM 836 O O . GLU A 1 102 ? -3.687 9.195 -7.617 1.00 93.19 102 GLU A O 1
ATOM 841 N N . ASP A 1 103 ? -3.898 7.556 -9.136 1.00 92.56 103 ASP A N 1
ATOM 842 C CA . ASP A 1 103 ? -5.011 6.884 -8.453 1.00 92.56 103 ASP A CA 1
ATOM 843 C C . ASP A 1 103 ? -4.607 6.362 -7.064 1.00 92.56 103 ASP A C 1
ATOM 845 O O . ASP A 1 103 ? -5.353 6.503 -6.086 1.00 92.56 103 ASP A O 1
ATOM 849 N N . ASN A 1 104 ? -3.413 5.778 -6.943 1.00 91.06 104 ASN A N 1
ATOM 850 C CA . ASN A 1 104 ? -2.886 5.294 -5.667 1.00 91.06 104 ASN A CA 1
ATOM 851 C C . ASN A 1 104 ? -2.585 6.439 -4.693 1.00 91.06 104 ASN A C 1
ATOM 853 O O . ASN A 1 104 ? -2.885 6.320 -3.501 1.00 91.06 104 ASN A O 1
ATOM 857 N N . LEU A 1 105 ? -2.068 7.569 -5.180 1.00 87.81 105 LEU A N 1
ATOM 858 C CA . LEU A 1 105 ? -1.880 8.779 -4.381 1.00 87.81 105 LEU A CA 1
ATOM 859 C C . LEU A 1 105 ? -3.221 9.324 -3.886 1.00 87.81 105 LEU A C 1
ATOM 861 O O . LEU A 1 105 ? -3.346 9.644 -2.704 1.00 87.81 105 LEU A O 1
ATOM 865 N N . SER A 1 106 ? -4.246 9.360 -4.739 1.00 87.62 106 SER A N 1
ATOM 866 C CA . SER A 1 106 ? -5.599 9.782 -4.353 1.00 87.62 106 SER A CA 1
ATOM 867 C C . SER A 1 106 ? -6.206 8.870 -3.272 1.00 87.62 106 SER A C 1
ATOM 869 O O . SER A 1 106 ? -6.699 9.339 -2.239 1.00 87.62 106 SER A O 1
ATOM 871 N N . LYS A 1 107 ? -6.076 7.545 -3.430 1.00 88.19 107 LYS A N 1
ATOM 872 C CA . LYS A 1 107 ? -6.490 6.552 -2.417 1.00 88.19 107 LYS A CA 1
ATOM 873 C C . LYS A 1 107 ? -5.711 6.688 -1.109 1.00 88.19 107 LYS A C 1
ATOM 875 O O . LYS A 1 107 ? -6.270 6.533 -0.028 1.00 88.19 107 LYS A O 1
ATOM 880 N N . THR A 1 108 ? -4.419 6.980 -1.181 1.00 82.50 108 THR A N 1
ATOM 881 C CA . THR A 1 108 ? -3.589 7.164 0.017 1.00 82.50 108 THR A CA 1
ATOM 882 C C . THR A 1 108 ? -3.959 8.456 0.736 1.00 82.50 108 THR A C 1
ATOM 884 O O . THR A 1 108 ? -4.111 8.467 1.953 1.00 82.50 108 THR A O 1
ATOM 887 N N . ARG A 1 109 ? -4.207 9.536 -0.008 1.00 77.62 109 ARG A N 1
ATOM 888 C CA . ARG A 1 109 ? -4.615 10.828 0.548 1.00 77.62 109 ARG A CA 1
ATOM 889 C C . ARG A 1 109 ? -5.970 10.760 1.253 1.00 77.62 109 ARG A C 1
ATOM 891 O O . ARG A 1 109 ? -6.121 11.334 2.328 1.00 77.62 109 ARG A O 1
ATOM 898 N N . THR A 1 110 ? -6.930 10.026 0.692 1.00 78.00 110 THR A N 1
ATOM 899 C CA . THR A 1 110 ? -8.227 9.783 1.347 1.00 78.00 110 THR A CA 1
ATOM 900 C C . THR A 1 110 ? -8.070 8.962 2.630 1.00 78.00 110 THR A C 1
ATOM 902 O O . THR A 1 110 ? -8.620 9.353 3.657 1.00 78.00 110 THR A O 1
ATOM 905 N N . LYS A 1 111 ? -7.234 7.913 2.623 1.00 78.12 111 LYS A N 1
ATOM 906 C CA . LYS A 1 111 ? -6.886 7.142 3.834 1.00 78.12 111 LYS A CA 1
ATOM 907 C C . LYS A 1 111 ? -6.192 7.986 4.913 1.00 78.12 111 LYS A C 1
ATOM 909 O O . LYS A 1 111 ? -6.473 7.834 6.097 1.00 78.12 111 LYS A O 1
ATOM 914 N N . ILE A 1 112 ? -5.305 8.904 4.531 1.00 76.06 112 ILE A N 1
ATOM 915 C CA . ILE A 1 112 ? -4.662 9.826 5.484 1.00 76.06 112 ILE A CA 1
ATOM 916 C C . ILE A 1 112 ? -5.703 10.763 6.114 1.00 76.06 112 ILE A C 1
ATOM 918 O O . ILE A 1 112 ? -5.667 10.993 7.322 1.00 76.06 112 ILE A O 1
ATOM 922 N N . GLY A 1 113 ? -6.671 11.246 5.328 1.00 72.69 113 GLY A N 1
ATOM 923 C CA . GLY A 1 113 ? -7.797 12.032 5.840 1.00 72.69 113 GLY A CA 1
ATOM 924 C C . GLY A 1 113 ? -8.621 11.281 6.893 1.00 72.69 113 GLY A C 1
ATOM 925 O O . GLY A 1 113 ? -8.949 11.854 7.930 1.00 72.69 113 GLY A O 1
ATOM 926 N N . THR A 1 114 ? -8.882 9.986 6.679 1.00 70.56 114 THR A N 1
ATOM 927 C CA . THR A 1 114 ? -9.590 9.137 7.656 1.00 70.56 114 THR A CA 1
ATOM 928 C C . THR A 1 114 ? -8.748 8.797 8.888 1.00 70.56 114 THR A C 1
ATOM 930 O O . THR A 1 114 ? -9.286 8.630 9.978 1.00 70.56 114 THR A O 1
ATOM 933 N N . ASN A 1 115 ? -7.420 8.738 8.768 1.00 71.44 115 ASN A N 1
ATOM 934 C CA . ASN A 1 115 ? -6.557 8.528 9.934 1.00 71.44 115 ASN A CA 1
ATOM 935 C C . ASN A 1 115 ? -6.602 9.735 10.882 1.00 71.44 115 ASN A C 1
ATOM 937 O O . ASN A 1 115 ? -6.601 9.562 12.096 1.00 71.44 115 ASN A O 1
ATOM 941 N N . TYR A 1 116 ? -6.701 10.958 10.352 1.00 71.31 116 TYR A N 1
ATOM 942 C CA . TYR A 1 116 ? -6.830 12.156 11.187 1.00 71.31 116 TYR A CA 1
ATOM 943 C C . TYR A 1 116 ? -8.150 12.177 11.973 1.00 71.31 116 TYR A C 1
ATOM 945 O O . TYR A 1 116 ? -8.172 12.570 13.141 1.00 71.31 116 TYR A O 1
ATOM 953 N N . THR A 1 117 ? -9.249 11.706 11.370 1.00 72.69 117 THR A N 1
ATOM 954 C CA . THR A 1 117 ? -10.528 11.562 12.083 1.00 72.69 117 THR A CA 1
ATOM 955 C C . THR A 1 117 ? -10.448 10.485 13.163 1.00 72.69 117 THR A C 1
ATOM 957 O O . THR A 1 117 ? -10.896 10.732 14.278 1.00 72.69 117 THR A O 1
ATOM 960 N N . GLN A 1 118 ? -9.781 9.356 12.894 1.00 75.38 118 GLN A N 1
ATOM 961 C CA . GLN A 1 118 ? -9.550 8.305 13.895 1.00 75.38 118 GLN A CA 1
ATOM 962 C C . GLN A 1 118 ? -8.695 8.785 15.075 1.00 75.38 118 GLN A C 1
ATOM 964 O O . GLN A 1 118 ? -9.013 8.483 16.223 1.00 75.38 118 GLN A O 1
ATOM 969 N N . THR A 1 119 ? -7.638 9.569 14.835 1.00 78.75 119 THR A N 1
ATOM 970 C CA . THR A 1 119 ? -6.828 10.149 15.921 1.00 78.75 119 THR A CA 1
ATOM 971 C C . THR A 1 119 ? -7.668 11.073 16.798 1.00 78.75 119 THR A C 1
ATOM 973 O O . THR A 1 119 ? -7.596 10.994 18.022 1.00 78.75 119 THR A O 1
ATOM 976 N N . ARG A 1 120 ? -8.525 11.901 16.189 1.00 80.88 120 ARG A N 1
ATOM 977 C CA . ARG A 1 120 ? -9.431 12.791 16.924 1.00 80.88 120 ARG A CA 1
ATOM 978 C C . ARG A 1 120 ? -10.465 12.021 17.751 1.00 80.88 120 ARG A C 1
ATOM 980 O O . ARG A 1 120 ? -10.742 12.407 18.884 1.00 80.88 120 ARG A O 1
ATOM 987 N N . GLU A 1 121 ? -11.029 10.944 17.211 1.00 80.69 121 GLU A N 1
ATOM 988 C CA . GLU A 1 121 ? -11.946 10.056 17.941 1.00 80.69 121 GLU A CA 1
ATOM 989 C C . GLU A 1 121 ? -11.234 9.343 19.101 1.00 80.69 121 GLU A C 1
ATOM 991 O O . GLU A 1 121 ? -11.758 9.290 20.214 1.00 80.69 121 GLU A O 1
ATOM 996 N N . SER A 1 122 ? -10.001 8.879 18.885 1.00 83.75 122 SER A N 1
ATOM 997 C CA . SER A 1 122 ? -9.161 8.278 19.927 1.00 83.75 122 SER A CA 1
ATOM 998 C C . SER A 1 122 ? -8.865 9.262 21.065 1.00 83.75 122 SER A C 1
ATOM 1000 O O . SER A 1 122 ? -9.047 8.934 22.238 1.00 83.75 122 SER A O 1
ATOM 1002 N N . GLU A 1 123 ? -8.505 10.509 20.746 1.00 87.56 123 GLU A N 1
ATOM 1003 C CA . GLU A 1 123 ? -8.315 11.564 21.749 1.00 87.56 123 GLU A CA 1
ATOM 1004 C C . GLU A 1 123 ? -9.598 11.850 22.544 1.00 87.56 123 GLU A C 1
ATOM 1006 O O . GLU A 1 123 ? -9.546 12.042 23.763 1.00 87.56 123 GLU A O 1
ATOM 1011 N N . GLN A 1 124 ? -10.763 11.849 21.888 1.00 89.44 124 GLN A N 1
ATOM 1012 C CA . GLN A 1 124 ? -12.050 12.010 22.567 1.00 89.44 124 GLN A CA 1
ATOM 1013 C C . GLN A 1 124 ? -12.337 10.859 23.536 1.00 89.44 124 GLN A C 1
ATOM 1015 O O . GLN A 1 124 ? -12.739 11.120 24.672 1.00 89.44 124 GLN A O 1
ATOM 1020 N N . LEU A 1 125 ? -12.085 9.611 23.131 1.00 88.81 125 LEU A N 1
ATOM 1021 C CA . LEU A 1 125 ? -12.246 8.437 23.992 1.00 88.81 125 LEU A CA 1
ATOM 1022 C C . LEU A 1 125 ? -11.297 8.482 25.194 1.00 88.81 125 LEU A C 1
ATOM 1024 O O . LEU A 1 125 ? -11.733 8.270 26.324 1.00 88.81 125 LEU A O 1
ATOM 1028 N N . ILE A 1 126 ? -10.027 8.843 24.989 1.00 90.25 126 ILE A N 1
ATOM 1029 C CA . ILE A 1 126 ? -9.050 9.007 26.078 1.00 90.25 126 ILE A CA 1
ATOM 1030 C C . ILE A 1 126 ? -9.526 10.067 27.078 1.00 90.25 126 ILE A C 1
ATOM 1032 O O . ILE A 1 126 ? -9.453 9.864 28.291 1.00 90.25 126 ILE A O 1
ATOM 1036 N N . ASN A 1 127 ? -10.046 11.195 26.592 1.00 90.94 127 ASN A N 1
ATOM 1037 C CA . ASN A 1 127 ? -10.565 12.250 27.459 1.00 90.94 127 ASN A CA 1
ATOM 1038 C C . ASN A 1 127 ? -11.818 11.807 28.231 1.00 90.94 127 ASN A C 1
ATOM 1040 O O . ASN A 1 127 ? -11.963 12.150 29.407 1.00 90.94 127 ASN A O 1
ATOM 1044 N N . GLN A 1 128 ? -12.701 11.018 27.613 1.00 94.75 128 GLN A N 1
ATOM 1045 C CA . GLN A 1 128 ? -13.852 10.427 28.302 1.00 94.75 128 GLN A CA 1
ATOM 1046 C C . GLN A 1 128 ? -13.426 9.432 29.385 1.00 94.75 128 GLN A C 1
ATOM 1048 O O . GLN A 1 128 ? -13.953 9.496 30.496 1.00 94.75 128 GLN A O 1
ATOM 1053 N N . ILE A 1 129 ? -12.446 8.568 29.102 1.00 90.31 129 ILE A N 1
ATOM 1054 C CA . ILE A 1 129 ? -11.887 7.623 30.078 1.00 90.31 129 ILE A CA 1
ATOM 1055 C C . ILE A 1 129 ? -11.325 8.383 31.280 1.00 90.31 129 ILE A C 1
ATOM 1057 O O . ILE A 1 129 ? -11.758 8.130 32.402 1.00 90.31 129 ILE A O 1
ATOM 1061 N N . LYS A 1 130 ? -10.487 9.403 31.059 1.00 91.94 130 LYS A N 1
ATOM 1062 C CA . LYS A 1 130 ? -9.945 10.244 32.142 1.00 91.94 130 LYS A CA 1
ATOM 1063 C C . LYS A 1 130 ? -11.039 10.906 32.985 1.00 91.94 130 LYS A C 1
ATOM 1065 O O . LYS A 1 130 ? -10.926 11.012 34.207 1.00 91.94 130 LYS A O 1
ATOM 1070 N N . ALA A 1 131 ? -12.123 11.359 32.352 1.00 91.75 131 ALA A N 1
ATOM 1071 C CA . ALA A 1 131 ? -13.255 11.943 33.066 1.00 91.75 131 ALA A CA 1
ATOM 1072 C C . ALA A 1 131 ? -14.004 10.903 33.920 1.00 91.75 131 ALA A C 1
ATOM 1074 O O . ALA A 1 131 ? -14.419 11.218 35.040 1.00 91.75 131 ALA A O 1
ATOM 1075 N N . MET A 1 132 ? -14.172 9.675 33.418 1.00 93.06 132 MET A N 1
ATOM 1076 C CA . MET A 1 132 ? -14.758 8.567 34.176 1.00 93.06 132 MET A CA 1
ATOM 1077 C C . MET A 1 132 ? -13.857 8.134 35.336 1.00 93.06 132 MET A C 1
ATOM 1079 O O . MET A 1 132 ? -14.358 7.983 36.448 1.00 93.06 132 MET A O 1
ATOM 1083 N N . GLU A 1 133 ? -12.547 8.029 35.119 1.00 91.69 133 GLU A N 1
ATOM 1084 C CA . GLU A 1 133 ? -11.556 7.723 36.158 1.00 91.69 133 GLU A CA 1
ATOM 1085 C C . GLU A 1 133 ? -11.602 8.756 37.289 1.00 91.69 133 GLU A C 1
ATOM 1087 O O . GLU A 1 133 ? -11.730 8.390 38.455 1.00 91.69 133 GLU A O 1
ATOM 1092 N N . SER A 1 134 ? -11.632 10.053 36.961 1.00 93.94 134 SER A N 1
ATOM 1093 C CA . SER A 1 134 ? -11.743 11.112 37.974 1.00 93.94 134 SER A CA 1
ATOM 1094 C C . SER A 1 134 ? -13.070 11.062 38.746 1.00 93.94 134 SER A C 1
ATOM 1096 O O . SER A 1 134 ? -13.119 11.353 39.945 1.00 93.94 134 SER A O 1
ATOM 1098 N N . ARG A 1 135 ? -14.178 10.693 38.088 1.00 95.44 135 ARG A N 1
ATOM 1099 C CA . ARG A 1 135 ? -15.471 10.495 38.769 1.00 95.44 135 ARG A CA 1
ATOM 1100 C C . ARG A 1 135 ? -15.432 9.287 39.700 1.00 95.44 135 ARG A C 1
ATOM 1102 O O . ARG A 1 135 ? -15.951 9.380 40.813 1.00 95.44 135 ARG A O 1
ATOM 1109 N N . LEU A 1 136 ? -14.811 8.194 39.261 1.00 95.94 136 LEU A N 1
ATOM 1110 C CA . LEU A 1 136 ? -14.646 6.983 40.054 1.00 95.94 136 LEU A CA 1
ATOM 1111 C C . LEU A 1 136 ? -13.787 7.260 41.288 1.00 95.94 136 LEU A C 1
ATOM 1113 O O . LEU A 1 136 ? -14.208 6.948 42.396 1.00 95.94 136 LEU A O 1
ATOM 1117 N N . GLU A 1 137 ? -12.652 7.935 41.123 1.00 95.75 137 GLU A N 1
ATOM 1118 C CA . GLU A 1 137 ? -11.769 8.328 42.223 1.00 95.75 137 GLU A CA 1
ATOM 1119 C C . GLU A 1 137 ? -12.509 9.178 43.267 1.00 95.75 137 GLU A C 1
ATOM 1121 O O . GLU A 1 137 ? -12.486 8.871 44.460 1.00 95.75 137 GLU A O 1
ATOM 1126 N N . LYS A 1 138 ? -13.273 10.187 42.825 1.00 96.12 138 LYS A N 1
ATOM 1127 C CA . LYS A 1 138 ? -14.118 10.996 43.721 1.00 96.12 138 LYS A CA 1
ATOM 1128 C C . LYS A 1 138 ? -15.166 10.155 44.452 1.00 96.12 138 LYS A C 1
ATOM 1130 O O . LYS A 1 138 ? -15.434 10.412 45.625 1.00 96.12 138 LYS A O 1
ATOM 1135 N N . SER A 1 139 ? -15.774 9.177 43.781 1.00 93.94 139 SER A N 1
ATOM 1136 C CA . SER A 1 139 ? -16.744 8.267 44.399 1.00 93.94 139 SER A CA 1
ATOM 1137 C C . SER A 1 139 ? -16.087 7.374 45.453 1.00 93.94 139 SER A C 1
ATOM 1139 O O . SER A 1 139 ? -16.617 7.231 46.553 1.00 93.94 139 SER A O 1
ATOM 1141 N N . THR A 1 140 ? -14.904 6.836 45.157 1.00 94.44 140 THR A N 1
ATOM 1142 C CA . THR A 1 140 ? -14.118 6.013 46.083 1.00 94.44 140 THR A CA 1
ATOM 1143 C C . THR A 1 140 ? -13.702 6.805 47.320 1.00 94.44 140 THR A C 1
ATOM 1145 O O . THR A 1 140 ? -13.849 6.319 48.440 1.00 94.44 140 THR A O 1
ATOM 1148 N N . ILE A 1 141 ? -13.265 8.057 47.150 1.00 95.56 141 ILE A N 1
ATOM 1149 C CA . ILE A 1 141 ? -12.943 8.946 48.276 1.00 95.56 141 ILE A CA 1
ATOM 1150 C C . ILE A 1 141 ? -14.174 9.156 49.168 1.00 95.56 141 ILE A C 1
ATOM 1152 O O . ILE A 1 141 ? -14.075 8.999 50.384 1.00 95.56 141 ILE A O 1
ATOM 1156 N N . LYS A 1 142 ? -15.344 9.451 48.583 1.00 94.56 142 LYS A N 1
ATOM 1157 C CA . LYS A 1 142 ? -16.597 9.609 49.347 1.00 94.56 142 LYS A CA 1
ATOM 1158 C C . LYS A 1 142 ? -16.996 8.331 50.081 1.00 94.56 142 LYS A C 1
ATOM 1160 O O . LYS A 1 142 ? -17.427 8.391 51.228 1.00 94.56 142 LYS A O 1
ATOM 1165 N N . TYR A 1 143 ? -16.849 7.178 49.434 1.00 96.12 143 TYR A N 1
ATOM 1166 C CA . TYR A 1 143 ? -17.131 5.886 50.053 1.00 96.12 143 TYR A CA 1
ATOM 1167 C C . TYR A 1 143 ? -16.237 5.645 51.277 1.00 96.12 143 TYR A C 1
ATOM 1169 O O . TYR A 1 143 ? -16.740 5.325 52.354 1.00 96.12 143 TYR A O 1
ATOM 1177 N N . ASN A 1 144 ? -14.933 5.895 51.149 1.00 95.31 144 ASN A N 1
ATOM 1178 C CA . ASN A 1 144 ? -13.990 5.764 52.258 1.00 95.31 144 ASN A CA 1
ATOM 1179 C C . ASN A 1 144 ? -14.295 6.750 53.397 1.00 95.31 144 ASN A C 1
ATOM 1181 O O . ASN A 1 144 ? -14.262 6.363 54.562 1.00 95.31 144 ASN A O 1
ATOM 1185 N N . GLN A 1 145 ? -14.659 7.997 53.081 1.00 94.69 145 GLN A N 1
ATOM 1186 C CA . GLN A 1 145 ? -15.108 8.973 54.083 1.00 94.69 145 GLN A CA 1
ATOM 1187 C C . GLN A 1 145 ? -16.351 8.482 54.840 1.00 94.69 145 GLN A C 1
ATOM 1189 O O . GLN A 1 145 ? -16.397 8.558 56.067 1.00 94.69 145 GLN A O 1
ATOM 1194 N N . ASN A 1 146 ? -17.332 7.914 54.135 1.00 94.12 146 ASN A N 1
ATOM 1195 C CA . ASN A 1 146 ? -18.532 7.358 54.761 1.00 94.12 146 ASN A CA 1
ATOM 1196 C C . ASN A 1 146 ? -18.216 6.169 55.679 1.00 94.12 146 ASN A C 1
ATOM 1198 O O . ASN A 1 146 ? -18.844 6.033 56.728 1.00 94.12 146 ASN A O 1
ATOM 1202 N N . LEU A 1 147 ? -17.239 5.328 55.325 1.00 94.81 147 LEU A N 1
ATOM 1203 C CA . LEU A 1 147 ? -16.793 4.232 56.190 1.00 94.81 147 LEU A CA 1
ATOM 1204 C C . LEU A 1 147 ? -16.187 4.739 57.502 1.00 94.81 147 LEU A C 1
ATOM 1206 O O . LEU A 1 147 ? -16.483 4.174 58.554 1.00 94.81 147 LEU A O 1
ATOM 1210 N N . VAL A 1 148 ? -15.391 5.812 57.453 1.00 95.06 148 VAL A N 1
ATOM 1211 C CA . VAL A 1 148 ? -14.827 6.446 58.657 1.00 95.06 148 VAL A CA 1
ATOM 1212 C C . VAL A 1 148 ? -15.945 6.972 59.557 1.00 95.06 148 VAL A C 1
ATOM 1214 O O . VAL A 1 148 ? -15.994 6.626 60.735 1.00 95.06 148 VAL A O 1
ATOM 1217 N N . ILE A 1 149 ? -16.909 7.707 58.991 1.00 94.75 149 ILE A N 1
ATOM 1218 C CA . ILE A 1 149 ? -18.072 8.213 59.739 1.00 94.75 149 ILE A CA 1
ATOM 1219 C C . ILE A 1 149 ? -18.849 7.056 60.385 1.00 94.75 149 ILE A C 1
ATOM 1221 O O . ILE A 1 149 ? -19.277 7.138 61.536 1.00 94.75 149 ILE A O 1
ATOM 1225 N N . LEU A 1 150 ? -19.038 5.951 59.663 1.00 93.88 150 LEU A N 1
ATOM 1226 C CA . LEU A 1 150 ? -19.772 4.796 60.170 1.00 93.88 150 LEU A CA 1
ATOM 1227 C C . LEU A 1 150 ? -19.018 4.079 61.302 1.00 93.88 150 LEU A C 1
ATOM 1229 O O . LEU A 1 150 ? -19.653 3.589 62.238 1.00 93.88 150 LEU A O 1
ATOM 1233 N N . ALA A 1 151 ? -17.684 4.049 61.253 1.00 94.06 151 ALA A N 1
ATOM 1234 C CA . ALA A 1 151 ? -16.851 3.548 62.342 1.00 94.06 151 ALA A CA 1
ATOM 1235 C C . ALA A 1 151 ? -16.988 4.418 63.605 1.00 94.06 151 ALA A C 1
ATOM 1237 O O . ALA A 1 151 ? -17.264 3.877 64.676 1.00 94.06 151 ALA A O 1
ATOM 1238 N N . GLU A 1 152 ? -16.923 5.747 63.473 1.00 94.56 152 GLU A N 1
ATOM 1239 C CA . GLU A 1 152 ? -17.136 6.680 64.593 1.00 94.56 152 GLU A CA 1
ATOM 1240 C C . GLU A 1 152 ? -18.524 6.504 65.232 1.00 94.56 152 GLU A C 1
ATOM 1242 O O . GLU A 1 152 ? -18.672 6.494 66.455 1.00 94.56 152 GLU A O 1
ATOM 1247 N N . LYS A 1 153 ? -19.571 6.315 64.417 1.00 93.69 153 LYS A N 1
ATOM 1248 C CA . LYS A 1 153 ? -20.935 6.074 64.921 1.00 93.69 153 LYS A CA 1
ATOM 1249 C C . LYS A 1 153 ? -21.071 4.744 65.664 1.00 93.69 153 LYS A C 1
ATOM 1251 O O . LYS A 1 153 ? -21.822 4.671 66.637 1.00 93.69 153 LYS A O 1
ATOM 1256 N N . ARG A 1 154 ? -20.353 3.700 65.240 1.00 93.31 154 ARG A N 1
ATOM 1257 C CA . ARG A 1 154 ? -20.308 2.415 65.959 1.00 93.31 154 ARG A CA 1
ATOM 1258 C C . ARG A 1 154 ? -19.621 2.556 67.311 1.00 93.31 154 ARG A C 1
ATOM 1260 O O . ARG A 1 154 ? -20.147 2.060 68.302 1.00 93.31 154 ARG A O 1
ATOM 1267 N N . GLU A 1 155 ? -18.511 3.284 67.365 1.00 94.50 155 GLU A N 1
ATOM 1268 C CA . GLU A 1 155 ? -17.814 3.564 68.621 1.00 94.50 155 GLU A CA 1
ATOM 1269 C C . GLU A 1 155 ? -18.712 4.326 69.610 1.00 94.50 155 GLU A C 1
ATOM 1271 O O . GLU A 1 155 ? -18.825 3.938 70.775 1.00 94.50 155 GLU A O 1
ATOM 1276 N N . GLN A 1 156 ? -19.446 5.340 69.133 1.00 93.75 156 GLN A N 1
ATOM 1277 C CA . GLN A 1 156 ? -20.438 6.061 69.944 1.00 93.75 156 GLN A CA 1
ATOM 1278 C C . GLN A 1 156 ? -21.512 5.123 70.526 1.00 93.75 156 GLN A C 1
ATOM 1280 O O . GLN A 1 156 ? -21.862 5.240 71.702 1.00 93.75 156 GLN A O 1
ATOM 1285 N N . LEU A 1 157 ? -22.017 4.164 69.740 1.00 90.25 157 LEU A N 1
ATOM 1286 C CA . LEU A 1 157 ? -22.991 3.172 70.216 1.00 90.25 157 LEU A CA 1
ATOM 1287 C C . LEU A 1 157 ? -22.416 2.249 71.296 1.00 90.25 157 LEU A C 1
ATOM 1289 O O . LEU A 1 157 ? -23.113 1.931 72.262 1.00 90.25 157 LEU A O 1
ATOM 1293 N N . ASP A 1 158 ? -21.162 1.827 71.161 1.00 90.75 158 ASP A N 1
ATOM 1294 C CA . ASP A 1 158 ? -20.526 0.944 72.139 1.00 90.75 158 ASP A CA 1
ATOM 1295 C C . ASP A 1 158 ? -20.266 1.649 73.477 1.00 90.75 158 ASP A C 1
ATOM 1297 O O . ASP A 1 158 ? -20.440 1.039 74.537 1.00 90.75 158 ASP A O 1
ATOM 1301 N N . ILE A 1 159 ? -19.933 2.944 73.451 1.00 90.12 159 ILE A N 1
ATOM 1302 C CA . ILE A 1 159 ? -19.831 3.773 74.662 1.00 90.12 159 ILE A CA 1
ATOM 1303 C C . ILE A 1 159 ? -21.187 3.834 75.384 1.00 90.12 159 ILE A C 1
ATOM 1305 O O . ILE A 1 159 ? -21.257 3.580 76.589 1.00 90.12 159 ILE A O 1
ATOM 1309 N N . LEU A 1 160 ? -22.277 4.094 74.652 1.00 86.69 160 LEU A N 1
ATOM 1310 C CA . LEU A 1 160 ? -23.630 4.165 75.221 1.00 86.69 160 LEU A CA 1
ATOM 1311 C C . LEU A 1 160 ? -24.095 2.823 75.810 1.00 86.69 160 LEU A C 1
ATOM 1313 O O . LEU A 1 160 ? -24.686 2.785 76.890 1.00 86.69 160 LEU A O 1
ATOM 1317 N N . ARG A 1 161 ? -23.792 1.701 75.144 1.00 85.88 161 ARG A N 1
ATOM 1318 C CA . ARG A 1 161 ? -24.119 0.354 75.646 1.00 85.88 161 ARG A CA 1
ATOM 1319 C C . ARG A 1 161 ? -23.417 0.036 76.964 1.00 85.88 161 ARG A C 1
ATOM 1321 O O . ARG A 1 161 ? -24.037 -0.538 77.857 1.00 85.88 161 ARG A O 1
ATOM 1328 N N . LYS A 1 162 ? -22.144 0.419 77.099 1.00 85.50 162 LYS A N 1
ATOM 1329 C CA . LYS A 1 162 ? -21.376 0.223 78.339 1.00 85.50 162 LYS A CA 1
ATOM 1330 C C . LYS A 1 162 ? -21.924 1.067 79.491 1.00 85.50 162 LYS A C 1
ATOM 1332 O O . LYS A 1 162 ? -22.027 0.556 80.602 1.00 85.50 162 LYS A O 1
ATOM 1337 N N . ALA A 1 163 ? -22.327 2.311 79.225 1.00 78.06 163 ALA A N 1
ATOM 1338 C CA . ALA A 1 163 ? -22.916 3.190 80.236 1.00 78.06 163 ALA A CA 1
ATOM 1339 C C . ALA A 1 163 ? -24.235 2.635 80.818 1.00 78.06 163 ALA A C 1
ATOM 1341 O O . ALA A 1 163 ? -24.457 2.720 82.024 1.00 78.06 163 ALA A O 1
ATOM 1342 N N . ASN A 1 164 ? -25.071 1.993 79.995 1.00 71.88 164 ASN A N 1
ATOM 1343 C CA . ASN A 1 164 ? -26.371 1.459 80.425 1.00 71.88 164 ASN A CA 1
ATOM 1344 C C . ASN A 1 164 ? -26.309 0.123 81.200 1.00 71.88 164 ASN A C 1
ATOM 1346 O O . ASN A 1 164 ? -27.291 -0.247 81.837 1.00 71.88 164 ASN A O 1
ATOM 1350 N N . MET A 1 165 ? -25.189 -0.611 81.174 1.00 63.69 165 MET A N 1
ATOM 1351 C CA . MET A 1 165 ? -25.046 -1.926 81.836 1.00 63.69 165 MET A CA 1
ATOM 1352 C C . MET A 1 165 ? -24.529 -1.864 83.285 1.00 63.69 165 MET A C 1
ATOM 1354 O O . MET A 1 165 ? -24.576 -2.863 84.001 1.00 63.69 165 MET A O 1
ATOM 1358 N N . ALA A 1 166 ? -24.045 -0.709 83.742 1.00 57.25 166 ALA A N 1
ATOM 1359 C CA . ALA A 1 166 ? -23.457 -0.541 85.072 1.00 57.25 166 ALA A CA 1
ATOM 1360 C C . ALA A 1 166 ? -24.421 -0.690 86.284 1.00 57.25 166 ALA A C 1
ATOM 1362 O O . ALA A 1 166 ? -23.970 -1.200 87.308 1.00 57.25 166 ALA A O 1
ATOM 1363 N N . PRO A 1 167 ? -25.717 -0.307 86.236 1.00 52.59 167 PRO A N 1
ATOM 1364 C CA . PRO A 1 167 ? -26.571 -0.316 87.433 1.00 52.59 167 PRO A CA 1
ATOM 1365 C C . PRO A 1 167 ? -27.211 -1.676 87.780 1.00 52.59 167 PRO A C 1
ATOM 1367 O O . PRO A 1 167 ? -27.814 -1.803 88.838 1.00 52.59 167 PRO A O 1
ATOM 1370 N N . TYR A 1 168 ? -27.081 -2.712 86.944 1.00 52.59 168 TYR A N 1
ATOM 1371 C CA . TYR A 1 168 ? -27.784 -3.996 87.140 1.00 52.59 168 TYR A CA 1
ATOM 1372 C C . TYR A 1 168 ? -27.023 -5.054 87.970 1.00 52.59 168 TYR A C 1
ATOM 1374 O O . TYR A 1 168 ? -27.530 -6.162 88.152 1.00 52.59 168 TYR A O 1
ATOM 1382 N N . GLN A 1 169 ? -25.818 -4.765 88.481 1.00 50.44 169 GLN A N 1
ATOM 1383 C CA . GLN A 1 169 ? -24.958 -5.776 89.130 1.00 50.44 169 GLN A CA 1
ATOM 1384 C C . GLN A 1 169 ? -24.931 -5.757 90.676 1.00 50.44 169 GLN A C 1
ATOM 1386 O O . GLN A 1 169 ? -24.275 -6.618 91.262 1.00 50.44 169 GLN A O 1
ATOM 1391 N N . THR A 1 170 ? -25.637 -4.851 91.365 1.00 45.62 170 THR A N 1
ATOM 1392 C CA . THR A 1 170 ? -25.473 -4.652 92.827 1.00 45.62 170 THR A CA 1
ATOM 1393 C C . THR A 1 170 ? -26.509 -5.319 93.750 1.00 45.62 170 THR A C 1
ATOM 1395 O O . THR A 1 170 ? -26.236 -5.430 94.942 1.00 45.62 170 THR A O 1
ATOM 1398 N N . ASP A 1 171 ? -27.632 -5.854 93.256 1.00 39.59 171 ASP A N 1
ATOM 1399 C CA . ASP A 1 171 ? -28.809 -6.146 94.113 1.00 39.59 171 ASP A CA 1
ATOM 1400 C C . ASP A 1 171 ? -29.068 -7.619 94.502 1.00 39.59 171 ASP A C 1
ATOM 1402 O O . ASP A 1 171 ? -30.194 -7.995 94.824 1.00 39.59 171 ASP A O 1
ATOM 1406 N N . LYS A 1 172 ? -28.068 -8.510 94.519 1.00 38.88 172 LYS A N 1
ATOM 1407 C CA . LYS A 1 172 ? -28.306 -9.918 94.921 1.00 38.88 172 LYS A CA 1
ATOM 1408 C C . LYS A 1 172 ? -27.261 -10.467 95.890 1.00 38.88 172 LYS A C 1
ATOM 1410 O O . LYS A 1 172 ? -26.273 -11.037 95.436 1.00 38.88 172 LYS A O 1
ATOM 1415 N N . LYS A 1 173 ? -27.510 -10.358 97.208 1.00 36.81 173 LYS A N 1
ATOM 1416 C CA . LYS A 1 173 ? -26.988 -11.248 98.281 1.00 36.81 173 LYS A CA 1
ATOM 1417 C C . LYS A 1 173 ? -27.541 -10.870 99.671 1.00 36.81 173 LYS A C 1
ATOM 1419 O O . LYS A 1 173 ? -27.151 -9.825 100.175 1.00 36.81 173 LYS A O 1
ATOM 1424 N N . GLN A 1 174 ? -28.342 -11.746 100.303 1.00 34.44 174 GLN A N 1
ATOM 1425 C CA . GLN A 1 174 ? -28.306 -12.156 101.737 1.00 34.44 174 GLN A CA 1
ATOM 1426 C C . GLN A 1 174 ? -29.526 -13.057 102.127 1.00 34.44 174 GLN A C 1
ATOM 1428 O O . GLN A 1 174 ? -30.510 -13.052 101.392 1.00 34.44 174 GLN A O 1
ATOM 1433 N N . PRO A 1 175 ? -29.433 -13.899 103.194 1.00 49.69 175 PRO A N 1
ATOM 1434 C CA . PRO A 1 175 ? -29.895 -15.309 103.223 1.00 49.69 175 PRO A CA 1
ATOM 1435 C C . PRO A 1 175 ? -30.724 -15.750 104.478 1.00 49.69 175 PRO A C 1
ATOM 1437 O O . PRO A 1 175 ? -31.033 -14.915 105.318 1.00 49.69 175 PRO A O 1
ATOM 1440 N N . ASN A 1 176 ? -30.971 -17.080 104.618 1.00 31.45 176 ASN A N 1
ATOM 1441 C CA . ASN A 1 176 ? -31.085 -17.938 105.850 1.00 31.45 176 ASN A CA 1
ATOM 1442 C C . ASN A 1 176 ? -32.421 -18.676 106.186 1.00 31.45 176 ASN A C 1
ATOM 1444 O O . ASN A 1 176 ? -33.365 -18.051 106.644 1.00 31.45 176 ASN A O 1
ATOM 1448 N N . SER A 1 177 ? -32.481 -20.010 105.953 1.00 30.81 177 SER A N 1
ATOM 1449 C CA . SER A 1 177 ? -32.265 -21.183 106.875 1.00 30.81 177 SER A CA 1
ATOM 1450 C C . SER A 1 177 ? -33.086 -21.357 108.221 1.00 30.81 177 SER A C 1
ATOM 1452 O O . SER A 1 177 ? -33.779 -20.430 108.609 1.00 30.81 177 SER A O 1
ATOM 1454 N N . PRO A 1 178 ? -33.068 -22.526 108.948 1.00 54.09 178 PRO A N 1
ATOM 1455 C CA . PRO A 1 178 ? -34.080 -23.632 108.940 1.00 54.09 178 PRO A CA 1
ATOM 1456 C C . PRO A 1 178 ? -34.413 -24.294 110.341 1.00 54.09 178 PRO A C 1
ATOM 1458 O O . PRO A 1 178 ? -34.047 -23.737 111.366 1.00 54.09 178 PRO A O 1
ATOM 1461 N N . GLN A 1 179 ? -34.965 -25.545 110.359 1.00 34.69 179 GLN A N 1
ATOM 1462 C CA . GLN A 1 179 ? -34.971 -26.623 111.424 1.00 34.69 179 GLN A CA 1
ATOM 1463 C C . GLN A 1 179 ? -36.185 -26.725 112.404 1.00 34.69 179 GLN A C 1
ATOM 1465 O O . GLN A 1 179 ? -36.808 -25.710 112.655 1.00 34.69 179 GLN A O 1
ATOM 1470 N N . LYS A 1 180 ? -36.588 -27.834 113.084 1.00 35.25 180 LYS A N 1
ATOM 1471 C CA . LYS A 1 180 ? -36.381 -29.322 113.117 1.00 35.25 180 LYS A CA 1
ATOM 1472 C C . LYS A 1 180 ? -37.246 -29.964 114.266 1.00 35.25 180 LYS A C 1
ATOM 1474 O O . LYS A 1 180 ? -37.244 -29.433 115.363 1.00 35.25 180 LYS A O 1
ATOM 1479 N N . THR A 1 181 ? -37.840 -31.150 114.020 1.00 33.47 181 THR A N 1
ATOM 1480 C CA . THR A 1 181 ? -37.871 -32.438 114.810 1.00 33.47 181 THR A CA 1
ATOM 1481 C C . THR A 1 181 ? -38.484 -32.671 116.228 1.00 33.47 181 THR A C 1
ATOM 1483 O O . THR A 1 181 ? -38.079 -32.029 117.187 1.00 33.47 181 THR A O 1
ATOM 1486 N N . SER A 1 182 ? -39.190 -33.828 116.352 1.00 30.33 182 SER A N 1
ATOM 1487 C CA . SER A 1 182 ? -39.002 -34.994 117.291 1.00 30.33 182 SER A CA 1
ATOM 1488 C C . SER A 1 182 ? -40.096 -35.386 118.332 1.00 30.33 182 SER A C 1
ATOM 1490 O O . SER A 1 182 ? -40.647 -34.541 119.024 1.00 30.33 182 SER A O 1
ATOM 1492 N N . HIS A 1 183 ? -40.325 -36.715 118.437 1.00 37.75 183 HIS A N 1
ATOM 1493 C CA . HIS A 1 183 ? -41.227 -37.559 119.276 1.00 37.75 183 HIS A CA 1
ATOM 1494 C C . HIS A 1 183 ? -40.880 -37.584 120.797 1.00 37.75 183 HIS A C 1
ATOM 1496 O O . HIS A 1 183 ? -39.779 -37.171 121.139 1.00 37.75 183 HIS A O 1
ATOM 1502 N N . GLU A 1 184 ? -41.721 -37.982 121.782 1.00 38.56 184 GLU A N 1
ATOM 1503 C CA . GLU A 1 184 ? -42.311 -39.313 122.124 1.00 38.56 184 GLU A CA 1
ATOM 1504 C C . GLU A 1 184 ? -43.332 -39.214 123.306 1.00 38.56 184 GLU A C 1
ATOM 1506 O O . GLU A 1 184 ? -43.118 -38.394 124.196 1.00 38.56 184 GLU A O 1
ATOM 1511 N N . ASN A 1 185 ? -44.362 -40.093 123.401 1.00 39.62 185 ASN A N 1
ATOM 1512 C CA . ASN A 1 185 ? -44.591 -41.042 124.534 1.00 39.62 185 ASN A CA 1
ATOM 1513 C C . ASN A 1 185 ? -46.002 -41.688 124.624 1.00 39.62 185 ASN A C 1
ATOM 1515 O O . ASN A 1 185 ? -47.030 -41.093 124.326 1.00 39.62 185 ASN A O 1
ATOM 1519 N N . ASN A 1 186 ? -46.030 -42.958 125.058 1.00 50.38 186 ASN A N 1
ATOM 1520 C CA . ASN A 1 186 ? -46.945 -44.009 124.584 1.00 50.38 186 ASN A CA 1
ATOM 1521 C C . ASN A 1 186 ? -48.087 -44.473 125.547 1.00 50.38 186 ASN A C 1
ATOM 1523 O O . ASN A 1 186 ? -48.524 -45.620 125.458 1.00 50.38 186 ASN A O 1
ATOM 1527 N N . ARG A 1 187 ? -48.624 -43.665 126.481 1.00 43.28 187 ARG A N 1
ATOM 1528 C CA . ARG A 1 187 ? -49.702 -44.183 127.384 1.00 43.28 187 ARG A CA 1
ATOM 1529 C C . ARG A 1 187 ? -50.821 -43.229 127.797 1.00 43.28 187 ARG A C 1
ATOM 1531 O O . ARG A 1 187 ? -51.856 -43.687 128.261 1.00 43.28 187 ARG A O 1
ATOM 1538 N N . THR A 1 188 ? -50.686 -41.955 127.459 1.00 52.50 188 THR A N 1
ATOM 1539 C CA . THR A 1 188 ? -51.804 -41.100 127.042 1.00 52.50 188 THR A CA 1
ATOM 1540 C C . THR A 1 188 ? -52.326 -41.486 125.652 1.00 52.50 188 THR A C 1
ATOM 1542 O O . THR A 1 188 ? -53.308 -40.936 125.196 1.00 52.50 188 THR A O 1
ATOM 1545 N N . LEU A 1 189 ? -51.715 -42.464 124.984 1.00 47.09 189 LEU A N 1
ATOM 1546 C CA . LEU A 1 189 ? -51.889 -42.796 123.572 1.00 47.09 189 LEU A CA 1
ATOM 1547 C C . LEU A 1 189 ? -53.251 -43.299 123.109 1.00 47.09 189 LEU A C 1
ATOM 1549 O O . LEU A 1 189 ? -53.432 -43.391 121.910 1.00 47.09 189 LEU A O 1
ATOM 1553 N N . ALA A 1 190 ? -54.160 -43.707 123.988 1.00 48.91 190 ALA A N 1
ATOM 1554 C CA . ALA A 1 190 ? -55.492 -44.153 123.571 1.00 48.91 190 ALA A CA 1
ATOM 1555 C C . ALA A 1 190 ? -56.478 -42.975 123.561 1.00 48.91 190 ALA A C 1
ATOM 1557 O O . ALA A 1 190 ? -57.154 -42.767 122.563 1.00 48.91 190 ALA A O 1
ATOM 1558 N N . GLN A 1 191 ? -56.447 -42.143 124.609 1.00 56.16 191 GLN A N 1
ATOM 1559 C CA . GLN A 1 191 ? -57.210 -40.893 124.694 1.00 56.16 191 GLN A CA 1
ATOM 1560 C C . GLN A 1 191 ? -56.606 -39.812 123.791 1.00 56.16 191 GLN A C 1
ATOM 1562 O O . GLN A 1 191 ? -57.305 -39.196 123.005 1.00 56.16 191 GLN A O 1
ATOM 1567 N N . GLN A 1 192 ? -55.277 -39.680 123.799 1.00 54.03 192 GLN A N 1
ATOM 1568 C CA . GLN A 1 192 ? -54.562 -38.922 122.785 1.00 54.03 192 GLN A CA 1
ATOM 1569 C C . GLN A 1 192 ? -54.689 -39.570 121.418 1.00 54.03 192 GLN A C 1
ATOM 1571 O O . GLN A 1 192 ? -54.612 -38.819 120.485 1.00 54.03 192 GLN A O 1
ATOM 1576 N N . LYS A 1 193 ? -54.892 -40.881 121.208 1.00 57.59 193 LYS A N 1
ATOM 1577 C CA . LYS A 1 193 ? -55.202 -41.350 119.839 1.00 57.59 193 LYS A CA 1
ATOM 1578 C C . LYS A 1 193 ? -56.535 -40.818 119.372 1.00 57.59 193 LYS A C 1
ATOM 1580 O O . LYS A 1 193 ? -56.642 -40.561 118.195 1.00 57.59 193 LYS A O 1
ATOM 1585 N N . GLU A 1 194 ? -57.520 -40.688 120.246 1.00 65.81 194 GLU A N 1
ATOM 1586 C CA . GLU A 1 194 ? -58.842 -40.184 119.887 1.00 65.81 194 GLU A CA 1
ATOM 1587 C C . GLU A 1 194 ? -58.820 -38.659 119.698 1.00 65.81 194 GLU A C 1
ATOM 1589 O O . GLU A 1 194 ? -59.278 -38.173 118.669 1.00 65.81 194 GLU A O 1
ATOM 1594 N N . ASP A 1 195 ? -58.154 -37.923 120.595 1.00 69.56 195 ASP A N 1
ATOM 1595 C CA . ASP A 1 195 ? -57.921 -36.479 120.454 1.00 69.56 195 ASP A CA 1
ATOM 1596 C C . ASP A 1 195 ? -56.966 -36.166 119.291 1.00 69.56 195 ASP A C 1
ATOM 1598 O O . ASP A 1 195 ? -57.223 -35.252 118.521 1.00 69.56 195 ASP A O 1
ATOM 1602 N N . ILE A 1 196 ? -55.900 -36.950 119.094 1.00 71.50 196 ILE A N 1
ATOM 1603 C CA . ILE A 1 196 ? -54.993 -36.858 117.937 1.00 71.50 196 ILE A CA 1
ATOM 1604 C C . ILE A 1 196 ? -55.708 -37.337 116.681 1.00 71.50 196 ILE A C 1
ATOM 1606 O O . ILE A 1 196 ? -55.412 -36.799 115.635 1.00 71.50 196 ILE A O 1
ATOM 1610 N N . GLN A 1 197 ? -56.639 -38.293 116.717 1.00 75.56 197 GLN A N 1
ATOM 1611 C CA . GLN A 1 197 ? -57.403 -38.685 115.526 1.00 75.56 197 GLN A CA 1
ATOM 1612 C C . GLN A 1 197 ? -58.367 -37.566 115.133 1.00 75.56 197 GLN A C 1
ATOM 1614 O O . GLN A 1 197 ? -58.425 -37.221 113.961 1.00 75.56 197 GLN A O 1
ATOM 1619 N N . ALA A 1 198 ? -59.039 -36.936 116.099 1.00 78.31 198 ALA A N 1
ATOM 1620 C CA . ALA A 1 198 ? -59.860 -35.754 115.856 1.00 78.31 198 ALA A CA 1
ATOM 1621 C C . ALA A 1 198 ? -59.015 -34.555 115.376 1.00 78.31 198 ALA A C 1
ATOM 1623 O O . ALA A 1 198 ? -59.411 -33.852 114.447 1.00 78.31 198 ALA A O 1
ATOM 1624 N N . GLU A 1 199 ? -57.829 -34.343 115.952 1.00 81.12 199 GLU A N 1
ATOM 1625 C CA . GLU A 1 199 ? -56.852 -33.339 115.511 1.00 81.12 199 GLU A CA 1
ATOM 1626 C C . GLU A 1 199 ? -56.292 -33.681 114.121 1.00 81.12 199 GLU A C 1
ATOM 1628 O O . GLU A 1 199 ? -56.140 -32.790 113.298 1.00 81.12 199 GLU A O 1
ATOM 1633 N N . ILE A 1 200 ? -56.039 -34.959 113.817 1.00 78.50 200 ILE A N 1
ATOM 1634 C CA . ILE A 1 200 ? -55.597 -35.468 112.511 1.00 78.50 200 ILE A CA 1
ATOM 1635 C C . ILE A 1 200 ? -56.694 -35.247 111.484 1.00 78.50 200 ILE A C 1
ATOM 1637 O O . ILE A 1 200 ? -56.387 -34.807 110.388 1.00 78.50 200 ILE A O 1
ATOM 1641 N N . ASP A 1 201 ? -57.956 -35.509 111.807 1.00 81.25 201 ASP A N 1
ATOM 1642 C CA . ASP A 1 201 ? -59.070 -35.303 110.884 1.00 81.25 201 ASP A CA 1
ATOM 1643 C C . ASP A 1 201 ? -59.264 -33.806 110.606 1.00 81.25 201 ASP A C 1
ATOM 1645 O O . ASP A 1 201 ? -59.472 -33.401 109.460 1.00 81.25 201 ASP A O 1
ATOM 1649 N N . LYS A 1 202 ? -59.084 -32.958 111.624 1.00 83.12 202 LYS A N 1
ATOM 1650 C CA . LYS A 1 202 ? -59.114 -31.496 111.489 1.00 83.12 202 LYS A CA 1
ATOM 1651 C C . LYS A 1 202 ? -57.911 -30.958 110.709 1.00 83.12 202 LYS A C 1
ATOM 1653 O O . LYS A 1 202 ? -58.078 -30.116 109.830 1.00 83.12 202 LYS A O 1
ATOM 1658 N N . LEU A 1 203 ? -56.714 -31.479 110.969 1.00 80.19 203 LEU A N 1
ATOM 1659 C CA . LEU A 1 203 ? -55.493 -31.179 110.221 1.00 80.19 203 LEU A CA 1
ATOM 1660 C C . LEU A 1 203 ? -55.563 -31.718 108.797 1.00 80.19 203 LEU A C 1
ATOM 1662 O O . LEU A 1 203 ? -55.043 -31.072 107.904 1.00 80.19 203 LEU A O 1
ATOM 1666 N N . ASN A 1 204 ? -56.218 -32.848 108.551 1.00 82.25 204 ASN A N 1
ATOM 1667 C CA . ASN A 1 204 ? -56.442 -33.388 107.214 1.00 82.25 204 ASN A CA 1
ATOM 1668 C C . ASN A 1 204 ? -57.449 -32.535 106.449 1.00 82.25 204 ASN A C 1
ATOM 1670 O O . ASN A 1 204 ? -57.241 -32.299 105.265 1.00 82.25 204 ASN A O 1
ATOM 1674 N N . SER A 1 205 ? -58.494 -32.030 107.111 1.00 83.31 205 SER A N 1
ATOM 1675 C CA . SER A 1 205 ? -59.418 -31.060 106.517 1.00 83.31 205 SER A CA 1
ATOM 1676 C C . SER A 1 205 ? -58.699 -29.755 106.171 1.00 83.31 205 SER A C 1
ATOM 1678 O O . SER A 1 205 ? -58.763 -29.319 105.027 1.00 83.31 205 SER A O 1
ATOM 1680 N N . ASN A 1 206 ? -57.930 -29.188 107.106 1.00 83.69 206 ASN A N 1
ATOM 1681 C CA . ASN A 1 206 ? -57.130 -27.987 106.851 1.00 83.69 206 ASN A CA 1
ATOM 1682 C C . ASN A 1 206 ? -56.055 -28.227 105.785 1.00 83.69 206 ASN A C 1
ATOM 1684 O O . ASN A 1 206 ? -55.870 -27.399 104.906 1.00 83.69 206 ASN A O 1
ATOM 1688 N N . ASN A 1 207 ? -55.352 -29.359 105.818 1.00 79.81 207 ASN A N 1
ATOM 1689 C CA . ASN A 1 207 ? -54.360 -29.706 104.803 1.00 79.81 207 ASN A CA 1
ATOM 1690 C C . ASN A 1 207 ? -55.020 -29.910 103.448 1.00 79.81 207 ASN A C 1
ATOM 1692 O O . ASN A 1 207 ? -54.413 -29.565 102.444 1.00 79.81 207 ASN A O 1
ATOM 1696 N N . LYS A 1 208 ? -56.242 -30.443 103.392 1.00 83.44 208 LYS A N 1
ATOM 1697 C CA . LYS A 1 208 ? -56.997 -30.559 102.147 1.00 83.44 208 LYS A CA 1
ATOM 1698 C C . LYS A 1 208 ? -57.361 -29.180 101.604 1.00 83.44 208 LYS A C 1
ATOM 1700 O O . LYS A 1 208 ? -57.104 -28.938 100.433 1.00 83.44 208 LYS A O 1
ATOM 1705 N N . GLU A 1 209 ? -57.849 -28.270 102.444 1.00 84.50 209 GLU A N 1
ATOM 1706 C CA . GLU A 1 209 ? -58.127 -26.881 102.049 1.00 84.50 209 GLU A CA 1
ATOM 1707 C C . GLU A 1 209 ? -56.858 -26.158 101.577 1.00 84.50 209 GLU A C 1
ATOM 1709 O O . GLU A 1 209 ? -56.848 -25.564 100.504 1.00 84.50 209 GLU A O 1
ATOM 1714 N N . VAL A 1 210 ? -55.754 -26.291 102.313 1.00 84.00 210 VAL A N 1
ATOM 1715 C CA . VAL A 1 210 ? -54.453 -25.710 101.955 1.00 84.00 210 VAL A CA 1
ATOM 1716 C C . VAL A 1 210 ? -53.897 -26.336 100.672 1.00 84.00 210 VAL A C 1
ATOM 1718 O O . VAL A 1 210 ? -53.338 -25.637 99.832 1.00 84.00 210 VAL A O 1
ATOM 1721 N N . THR A 1 211 ? -54.072 -27.643 100.469 1.00 80.81 211 THR A N 1
ATOM 1722 C CA . THR A 1 211 ? -53.651 -28.331 99.237 1.00 80.81 211 THR A CA 1
ATOM 1723 C C . THR A 1 211 ? -54.500 -27.892 98.049 1.00 80.81 211 THR A C 1
ATOM 1725 O O . THR A 1 211 ? -53.960 -27.695 96.966 1.00 80.81 211 THR A O 1
ATOM 1728 N N . GLU A 1 212 ? -55.806 -27.695 98.233 1.00 85.88 212 GLU A N 1
ATOM 1729 C CA . GLU A 1 212 ? -56.694 -27.147 97.204 1.00 85.88 212 GLU A CA 1
ATOM 1730 C C . GLU A 1 212 ? -56.341 -25.689 96.876 1.00 85.88 212 GLU A C 1
ATOM 1732 O O . GLU A 1 212 ? -56.342 -25.308 95.707 1.00 85.88 212 GLU A O 1
ATOM 1737 N N . GLU A 1 213 ? -55.971 -24.884 97.874 1.00 88.25 213 GLU A N 1
ATOM 1738 C CA . GLU A 1 213 ? -55.526 -23.503 97.682 1.00 88.25 213 GLU A CA 1
ATOM 1739 C C . GLU A 1 213 ? -54.181 -23.435 96.941 1.00 88.25 213 GLU A C 1
ATOM 1741 O O . GLU A 1 213 ? -54.045 -22.686 95.973 1.00 88.25 213 GLU A O 1
ATOM 1746 N N . TYR A 1 214 ? -53.206 -24.269 97.314 1.00 84.62 214 TYR A N 1
ATOM 1747 C CA . TYR A 1 214 ? -51.943 -24.373 96.581 1.00 84.62 214 TYR A CA 1
ATOM 1748 C C . TYR A 1 214 ? -52.121 -24.974 95.186 1.00 84.62 214 TYR A C 1
ATOM 1750 O O . TYR A 1 214 ? -51.442 -24.529 94.267 1.00 84.62 214 TYR A O 1
ATOM 1758 N N . SER A 1 215 ? -53.034 -25.931 94.998 1.00 84.81 215 SER A N 1
ATOM 1759 C CA . SER A 1 215 ? -53.357 -26.472 93.672 1.00 84.81 215 SER A CA 1
ATOM 1760 C C . SER A 1 215 ? -53.926 -25.381 92.775 1.00 84.81 215 SER A C 1
ATOM 1762 O O . SER A 1 215 ? -53.424 -25.195 91.675 1.00 84.81 215 SER A O 1
ATOM 1764 N N . LYS A 1 216 ? -54.882 -24.584 93.272 1.00 88.81 216 LYS A N 1
ATOM 1765 C CA . LYS A 1 216 ? -55.407 -23.425 92.536 1.00 88.81 216 LYS A CA 1
ATOM 1766 C C . LYS A 1 216 ? -54.316 -22.410 92.213 1.00 88.81 216 LYS A C 1
ATOM 1768 O O . LYS A 1 216 ? -54.249 -21.934 91.090 1.00 88.81 216 LYS A O 1
ATOM 1773 N N . LYS A 1 217 ? -53.422 -22.122 93.163 1.00 87.88 217 LYS A N 1
ATOM 1774 C CA . LYS A 1 217 ? -52.287 -21.217 92.939 1.00 87.88 217 LYS A CA 1
ATOM 1775 C C . LYS A 1 217 ? -51.320 -21.752 91.876 1.00 87.88 217 LYS A C 1
ATOM 1777 O O . LYS A 1 217 ? -50.768 -20.975 91.105 1.00 87.88 217 LYS A O 1
ATOM 1782 N N . ILE A 1 218 ? -51.088 -23.065 91.851 1.00 83.31 218 ILE A N 1
ATOM 1783 C CA . ILE A 1 218 ? -50.272 -23.729 90.829 1.00 83.31 218 ILE A CA 1
ATOM 1784 C C . ILE A 1 218 ? -50.970 -23.657 89.475 1.00 83.31 218 ILE A C 1
ATOM 1786 O O . ILE A 1 218 ? -50.300 -23.359 88.492 1.00 83.31 218 ILE A O 1
ATOM 1790 N N . ASP A 1 219 ? -52.281 -23.880 89.417 1.00 86.38 219 ASP A N 1
ATOM 1791 C CA . ASP A 1 219 ? -53.055 -23.790 88.179 1.00 86.38 219 ASP A CA 1
ATOM 1792 C C . ASP A 1 219 ? -53.031 -22.357 87.623 1.00 86.38 219 ASP A C 1
ATOM 1794 O O . ASP A 1 219 ? -52.703 -22.171 86.454 1.00 86.38 219 ASP A O 1
ATOM 1798 N N . GLU A 1 220 ? -53.234 -21.343 88.472 1.00 87.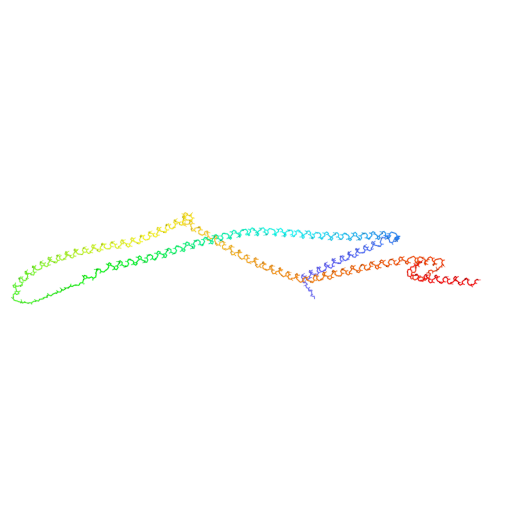44 220 GLU A N 1
ATOM 1799 C CA . GLU A 1 220 ? -53.130 -19.919 88.110 1.00 87.44 220 GLU A CA 1
ATOM 1800 C C . GLU A 1 220 ? -51.727 -19.555 87.599 1.00 87.44 220 GLU A C 1
ATOM 1802 O O . GLU A 1 220 ? -51.589 -18.956 86.534 1.00 87.44 220 GLU A O 1
ATOM 1807 N N . LEU A 1 221 ? -50.668 -19.965 88.308 1.00 84.06 221 LEU A N 1
ATOM 1808 C CA . LEU A 1 221 ? -49.285 -19.724 87.877 1.00 84.06 221 LEU A CA 1
ATOM 1809 C C . LEU A 1 221 ? -48.930 -20.490 86.597 1.00 84.06 221 LEU A C 1
ATOM 1811 O O . LEU A 1 221 ? -48.127 -20.017 85.795 1.00 84.06 221 LEU A O 1
ATOM 1815 N N . THR A 1 222 ? -49.512 -21.672 86.393 1.00 83.56 222 THR A N 1
ATOM 1816 C CA . THR A 1 222 ? -49.316 -22.469 85.175 1.00 83.56 222 THR A CA 1
ATOM 1817 C C . THR A 1 222 ? -50.030 -21.822 83.992 1.00 83.56 222 THR A C 1
ATOM 1819 O O . THR A 1 222 ? -49.485 -21.791 82.890 1.00 83.56 222 THR A O 1
ATOM 1822 N N . GLU A 1 223 ? -51.220 -21.263 84.203 1.00 83.62 223 GLU A N 1
ATOM 1823 C CA . GLU A 1 223 ? -51.974 -20.528 83.189 1.00 83.62 223 GLU A CA 1
ATOM 1824 C C . GLU A 1 223 ? -51.300 -19.192 82.832 1.00 83.62 223 GLU A C 1
ATO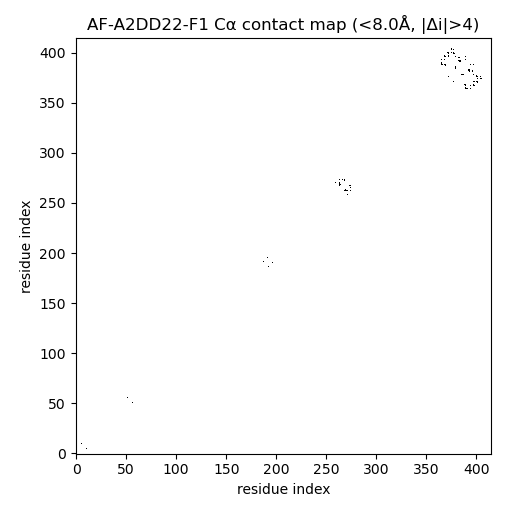M 1826 O O . GLU A 1 223 ? -51.189 -18.856 81.649 1.00 83.62 223 GLU A O 1
ATOM 1831 N N . GLU A 1 224 ? -50.744 -18.481 83.818 1.00 82.75 224 GLU A N 1
ATOM 1832 C CA . GLU A 1 224 ? -49.940 -17.270 83.610 1.00 82.75 224 GLU A CA 1
ATOM 1833 C C . GLU A 1 224 ? -48.637 -17.582 82.852 1.00 82.75 224 GLU A C 1
ATOM 1835 O O . GLU A 1 224 ? -48.346 -16.953 81.832 1.00 82.75 224 GLU A O 1
ATOM 1840 N N . ALA A 1 225 ? -47.907 -18.629 83.253 1.00 75.75 225 ALA A N 1
ATOM 1841 C CA . ALA A 1 225 ? -46.694 -19.069 82.563 1.00 75.75 225 ALA A CA 1
ATOM 1842 C C . ALA A 1 225 ? -46.973 -19.533 81.123 1.00 75.75 225 ALA A C 1
ATOM 1844 O O . ALA A 1 225 ? -46.204 -19.217 80.213 1.00 75.75 225 ALA A O 1
ATOM 1845 N N . ASN A 1 226 ? -48.080 -20.247 80.887 1.00 76.00 226 ASN A N 1
ATOM 1846 C CA . ASN A 1 226 ? -48.493 -20.656 79.543 1.00 76.00 226 ASN A CA 1
ATOM 1847 C C . ASN A 1 226 ? -48.895 -19.451 78.680 1.00 76.00 226 ASN A C 1
ATOM 1849 O O . ASN A 1 226 ? -48.542 -19.400 77.499 1.00 76.00 226 ASN A O 1
ATOM 1853 N N . SER A 1 227 ? -49.563 -18.455 79.266 1.00 74.06 227 SER A N 1
ATOM 1854 C CA . SER A 1 227 ? -49.927 -17.210 78.583 1.00 74.06 227 SER A CA 1
ATOM 1855 C C . SER A 1 227 ? -48.693 -16.384 78.192 1.00 74.06 227 SER A C 1
ATOM 1857 O O . SER A 1 227 ? -48.626 -15.856 77.077 1.00 74.06 227 SER A O 1
ATOM 1859 N N . GLU A 1 228 ? -47.667 -16.320 79.046 1.00 72.25 228 GLU A N 1
ATOM 1860 C CA . GLU A 1 228 ? -46.382 -15.686 78.715 1.00 72.25 228 GLU A CA 1
ATOM 1861 C C . GLU A 1 228 ? -45.614 -16.446 77.621 1.00 72.25 228 GLU A C 1
ATOM 1863 O O . GLU A 1 228 ? -45.073 -15.827 76.697 1.00 72.25 228 GLU A O 1
ATOM 1868 N N . LEU A 1 229 ? -45.608 -17.783 77.666 1.00 64.69 229 LEU A N 1
ATOM 1869 C CA . LEU A 1 229 ? -44.964 -18.635 76.658 1.00 64.69 229 LEU A CA 1
ATOM 1870 C C . LEU A 1 229 ? -45.629 -18.505 75.283 1.00 64.69 229 LEU A C 1
ATOM 1872 O O . LEU A 1 229 ? -44.938 -18.406 74.262 1.00 64.69 229 LEU A O 1
ATOM 1876 N N . GLU A 1 230 ? -46.961 -18.450 75.235 1.00 63.88 230 GLU A N 1
ATOM 1877 C CA . GLU A 1 230 ? -47.692 -18.189 73.996 1.00 63.88 230 GLU A CA 1
ATOM 1878 C C . GLU A 1 230 ? -47.409 -16.790 73.439 1.00 63.88 230 GLU A C 1
ATOM 1880 O O . GLU A 1 230 ? -47.245 -16.633 72.224 1.00 63.88 230 GLU A O 1
ATOM 1885 N N . SER A 1 231 ? -47.304 -15.786 74.311 1.00 60.59 231 SER A N 1
ATOM 1886 C CA . SER A 1 231 ? -47.015 -14.400 73.930 1.00 60.59 231 SER A CA 1
ATOM 1887 C C . SER A 1 231 ? -45.603 -14.253 73.346 1.00 60.59 231 SER A C 1
ATOM 1889 O O . SER A 1 231 ? -45.426 -13.640 72.288 1.00 60.59 231 SER A O 1
ATOM 1891 N N . GLN A 1 232 ? -44.600 -14.893 73.958 1.00 58.25 232 GLN A N 1
ATOM 1892 C CA . GLN A 1 232 ? -43.217 -14.896 73.461 1.00 58.25 232 GLN A CA 1
ATOM 1893 C C . GLN A 1 232 ? -43.047 -15.719 72.172 1.00 58.25 232 GLN A C 1
ATOM 1895 O O . GLN A 1 232 ? -42.323 -15.308 71.261 1.00 58.25 232 GLN A O 1
ATOM 1900 N N . SER A 1 233 ? -43.742 -16.855 72.049 1.00 55.06 233 SER A N 1
ATOM 1901 C CA . SER A 1 233 ? -43.689 -17.713 70.855 1.00 55.06 233 SER A CA 1
ATOM 1902 C C . SER A 1 233 ? -44.343 -17.050 69.632 1.00 55.06 233 SER A C 1
ATOM 1904 O O . SER A 1 233 ? -43.794 -17.111 68.526 1.00 55.06 233 SER A O 1
ATOM 1906 N N . LYS A 1 234 ? -45.462 -16.330 69.822 1.00 55.38 234 LYS A N 1
ATOM 1907 C CA . LYS A 1 234 ? -46.127 -15.546 68.761 1.00 55.38 234 LYS A CA 1
ATOM 1908 C C . LYS A 1 234 ? -45.282 -14.340 68.312 1.00 55.38 234 LYS A C 1
ATOM 1910 O O . LYS A 1 234 ? -45.202 -14.081 67.112 1.00 55.38 234 LYS A O 1
ATOM 1915 N N . GLN A 1 235 ? -44.578 -13.659 69.223 1.00 54.75 235 GLN A N 1
ATOM 1916 C CA . GLN A 1 235 ? -43.679 -12.543 68.872 1.00 54.75 235 GLN A CA 1
ATOM 1917 C C . GLN A 1 235 ? -42.411 -12.995 68.122 1.00 54.75 235 GLN A C 1
ATOM 1919 O O . GLN A 1 235 ? -42.012 -12.341 67.158 1.00 54.75 235 GLN A O 1
ATOM 1924 N N . GLN A 1 236 ? -41.798 -14.128 68.490 1.00 52.19 236 GLN A N 1
ATOM 1925 C CA . GLN A 1 236 ? -40.570 -14.602 67.830 1.00 52.19 236 GLN A CA 1
ATOM 1926 C C . GLN A 1 236 ? -40.804 -15.276 66.468 1.00 52.19 236 GLN A C 1
ATOM 1928 O O . GLN A 1 236 ? -39.940 -15.173 65.590 1.00 52.19 236 GLN A O 1
ATOM 1933 N N . LYS A 1 237 ? -41.942 -15.959 66.257 1.00 50.66 237 LYS A N 1
ATOM 1934 C CA . LYS A 1 237 ? -42.272 -16.557 64.948 1.00 50.66 237 LYS A CA 1
ATOM 1935 C C . LYS A 1 237 ? -42.681 -15.511 63.910 1.00 50.66 237 LYS A C 1
ATOM 1937 O O . LYS A 1 237 ? -42.223 -15.622 62.776 1.00 50.66 237 LYS A O 1
ATOM 1942 N N . ASN A 1 238 ? -43.450 -14.489 64.290 1.00 50.88 238 ASN A N 1
ATOM 1943 C CA . ASN A 1 238 ? -43.869 -13.449 63.345 1.00 50.88 238 ASN A CA 1
ATOM 1944 C C . ASN A 1 238 ? -42.693 -12.548 62.931 1.00 50.88 238 ASN A C 1
ATOM 1946 O O . ASN A 1 238 ? -42.490 -12.347 61.742 1.00 50.88 238 ASN A O 1
ATOM 1950 N N . GLN A 1 239 ? -41.812 -12.137 63.855 1.00 53.41 239 GLN A N 1
ATOM 1951 C CA . GLN A 1 239 ? -40.654 -11.294 63.503 1.00 53.41 239 GLN A CA 1
ATOM 1952 C C . GLN A 1 239 ? -39.614 -11.985 62.600 1.00 53.41 239 GLN A C 1
ATOM 1954 O O . GLN A 1 239 ? -39.013 -11.337 61.749 1.00 53.41 239 GLN A O 1
ATOM 1959 N N . LYS A 1 240 ? -39.360 -13.295 62.757 1.00 52.91 240 LYS A N 1
ATOM 1960 C CA . LYS A 1 240 ? -38.360 -14.007 61.929 1.00 52.91 240 LYS A CA 1
ATOM 1961 C C . LYS A 1 240 ? -38.865 -14.394 60.541 1.00 52.91 240 LYS A C 1
ATOM 1963 O O . LYS A 1 240 ? -38.040 -14.531 59.636 1.00 52.91 240 LYS A O 1
ATOM 1968 N N . VAL A 1 241 ? -40.168 -14.631 60.392 1.00 55.22 241 VAL A N 1
ATOM 1969 C CA . VAL A 1 241 ? -40.775 -14.937 59.092 1.00 55.22 241 VAL A CA 1
ATOM 1970 C C . VAL A 1 241 ? -40.956 -13.644 58.301 1.00 55.22 241 VAL A C 1
ATOM 1972 O O . VAL A 1 241 ? -40.432 -13.600 57.191 1.00 55.22 241 VAL A O 1
ATOM 1975 N N . ASP A 1 242 ? -41.505 -12.582 58.912 1.00 57.00 242 ASP A N 1
ATOM 1976 C CA . ASP A 1 242 ? -41.656 -11.263 58.272 1.00 57.00 242 ASP A CA 1
ATOM 1977 C C . ASP A 1 242 ? -40.312 -10.697 57.805 1.00 57.00 242 ASP A C 1
ATOM 1979 O O . ASP A 1 242 ? -40.162 -10.344 56.643 1.00 57.00 242 ASP A O 1
ATOM 1983 N N . HIS A 1 243 ? -39.260 -10.718 58.633 1.00 58.91 243 HIS A N 1
ATOM 1984 C CA . HIS A 1 243 ? -37.962 -10.174 58.208 1.00 58.91 243 HIS A CA 1
ATOM 1985 C C . HIS A 1 243 ? -37.295 -10.931 57.050 1.00 58.91 243 HIS A C 1
ATOM 1987 O O . HIS A 1 243 ? -36.490 -10.345 56.324 1.00 58.91 243 HIS A O 1
ATOM 1993 N N . LYS A 1 244 ? -37.580 -12.227 56.868 1.00 61.06 244 LYS A N 1
ATOM 1994 C CA . LYS A 1 244 ? -37.060 -12.984 55.720 1.00 61.06 244 LYS A CA 1
ATOM 1995 C C . LYS A 1 244 ? -37.885 -12.733 54.465 1.00 61.06 244 LYS A C 1
ATOM 1997 O O . LYS A 1 244 ? -37.295 -12.605 53.395 1.00 61.06 244 LYS A O 1
ATOM 2002 N N . THR A 1 245 ? -39.208 -12.662 54.585 1.00 63.84 245 THR A N 1
ATOM 2003 C CA . THR A 1 245 ? -40.094 -12.353 53.458 1.00 63.84 245 THR A CA 1
ATOM 2004 C C . THR A 1 245 ? -39.946 -10.907 53.006 1.00 63.84 245 THR A C 1
ATOM 2006 O O . THR A 1 245 ? -39.877 -10.675 51.805 1.00 63.84 245 THR A O 1
ATOM 2009 N N . ASP A 1 246 ? -39.769 -9.958 53.922 1.00 72.88 246 ASP A N 1
ATOM 2010 C CA . ASP A 1 246 ? -39.546 -8.544 53.607 1.00 72.88 246 ASP A CA 1
ATOM 2011 C C . ASP A 1 246 ? -38.215 -8.333 52.886 1.00 72.88 246 ASP A C 1
ATOM 2013 O O . ASP A 1 246 ? -38.140 -7.571 51.931 1.00 72.88 246 ASP A O 1
ATOM 2017 N N . ASN A 1 247 ? -37.159 -9.050 53.286 1.00 76.62 247 ASN A N 1
ATOM 2018 C CA . ASN A 1 247 ? -35.853 -8.959 52.631 1.00 76.62 247 ASN A CA 1
ATOM 2019 C C . ASN A 1 247 ? -35.874 -9.571 51.218 1.00 76.62 247 ASN A C 1
ATOM 2021 O O . ASN A 1 247 ? -35.359 -8.976 50.276 1.00 76.62 247 ASN A O 1
ATOM 2025 N N . LEU A 1 248 ? -36.536 -10.722 51.048 1.00 78.06 248 LEU A N 1
ATOM 2026 C CA . LEU A 1 248 ? -36.759 -11.327 49.729 1.00 78.06 248 LEU A CA 1
ATOM 2027 C C . LEU A 1 248 ? -37.626 -10.441 48.828 1.00 78.06 248 LEU A C 1
ATOM 2029 O O . LEU A 1 248 ? -37.334 -10.311 47.641 1.00 78.06 248 LEU A O 1
ATOM 2033 N N . THR A 1 249 ? -38.660 -9.811 49.384 1.00 84.38 249 THR A N 1
ATOM 2034 C CA . THR A 1 249 ? -39.532 -8.890 48.643 1.00 84.38 249 THR A CA 1
ATOM 2035 C C . THR A 1 249 ? -38.760 -7.638 48.236 1.00 84.38 249 THR A C 1
ATOM 2037 O O . THR A 1 249 ? -38.765 -7.292 47.061 1.00 84.38 249 THR A O 1
ATOM 2040 N N . ALA A 1 250 ? -37.985 -7.049 49.151 1.00 84.12 250 ALA A N 1
ATOM 2041 C CA . ALA A 1 250 ? -37.128 -5.900 48.869 1.00 84.12 250 ALA A CA 1
ATOM 2042 C C . ALA A 1 250 ? -36.052 -6.207 47.813 1.00 84.12 250 ALA A C 1
ATOM 2044 O O . ALA A 1 250 ? -35.823 -5.396 46.922 1.00 84.12 250 ALA A O 1
ATOM 2045 N N . GLN A 1 251 ? -35.421 -7.387 47.855 1.00 88.56 251 GLN A N 1
ATOM 2046 C CA . GLN A 1 251 ? -34.501 -7.816 46.794 1.00 88.56 251 GLN A CA 1
ATOM 2047 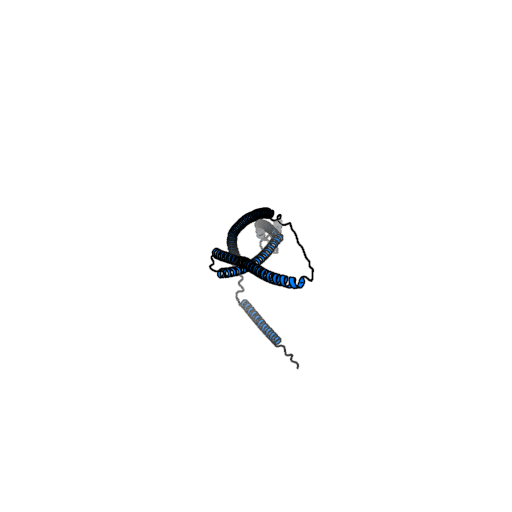C C . GLN A 1 251 ? -35.212 -8.011 45.455 1.00 88.56 251 GLN A C 1
ATOM 2049 O O . GLN A 1 251 ? -34.659 -7.676 44.411 1.00 88.56 251 GLN A O 1
ATOM 2054 N N . THR A 1 252 ? -36.425 -8.560 45.468 1.00 88.88 252 THR A N 1
ATOM 2055 C CA . THR A 1 252 ? -37.202 -8.781 44.243 1.00 88.88 252 THR A CA 1
ATOM 2056 C C . THR A 1 252 ? -37.597 -7.450 43.605 1.00 88.88 252 THR A C 1
ATOM 2058 O O . THR A 1 252 ? -37.401 -7.282 42.402 1.00 88.88 252 THR A O 1
ATOM 2061 N N . GLU A 1 253 ? -38.053 -6.486 44.409 1.00 90.88 253 GLU A N 1
ATOM 2062 C CA . GLU A 1 253 ? -38.318 -5.111 43.975 1.00 90.88 253 GLU A CA 1
ATOM 2063 C C . GLU A 1 253 ? -37.047 -4.435 43.450 1.00 90.88 253 GLU A C 1
ATOM 2065 O O . GLU A 1 253 ? -37.069 -3.869 42.361 1.00 90.88 253 GLU A O 1
ATOM 2070 N N . GLU A 1 254 ? -35.910 -4.574 44.143 1.00 93.19 254 GLU A N 1
ATOM 2071 C CA . GLU A 1 254 ? -34.626 -4.030 43.684 1.00 93.19 254 GLU A CA 1
ATOM 2072 C C . GLU A 1 254 ? -34.210 -4.615 42.322 1.00 93.19 254 GLU A C 1
ATOM 2074 O O . GLU A 1 254 ? -33.757 -3.887 41.433 1.00 93.19 254 GLU A O 1
ATOM 2079 N N . TYR A 1 255 ? -34.370 -5.926 42.120 1.00 91.50 255 TYR A N 1
ATOM 2080 C CA . TYR A 1 255 ? -34.073 -6.562 40.838 1.00 91.50 255 TYR A CA 1
ATOM 2081 C C . TYR A 1 255 ? -35.053 -6.140 39.739 1.00 91.50 255 TYR A C 1
ATOM 2083 O O . TYR A 1 255 ? -34.616 -5.896 38.613 1.00 91.50 255 TYR A O 1
ATOM 2091 N N . GLN A 1 256 ? -36.345 -5.999 40.039 1.00 90.62 256 GLN A N 1
ATOM 2092 C CA . GLN A 1 256 ? -37.339 -5.498 39.084 1.00 90.62 256 GLN A CA 1
ATOM 2093 C C . GLN A 1 256 ? -37.098 -4.039 38.697 1.00 90.62 256 GLN A C 1
ATOM 2095 O O . GLN A 1 256 ? -37.223 -3.698 37.515 1.00 90.62 256 GLN A O 1
ATOM 2100 N N . ASP A 1 257 ? -36.692 -3.200 39.647 1.00 93.81 257 ASP A N 1
ATOM 2101 C CA . ASP A 1 257 ? -36.304 -1.816 39.391 1.00 93.81 257 ASP A CA 1
ATOM 2102 C C . ASP A 1 257 ? -35.068 -1.760 38.500 1.00 93.81 257 ASP A C 1
ATOM 2104 O O . ASP A 1 257 ? -35.081 -1.066 37.483 1.00 93.81 257 ASP A O 1
ATOM 2108 N N . ARG A 1 258 ? -34.029 -2.550 38.806 1.00 92.50 258 ARG A N 1
ATOM 2109 C CA . ARG A 1 258 ? -32.831 -2.642 37.958 1.00 92.50 258 ARG A CA 1
ATOM 2110 C C . ARG A 1 258 ? -33.172 -3.113 36.548 1.00 92.50 258 ARG A C 1
ATOM 2112 O O . ARG A 1 258 ? -32.735 -2.478 35.595 1.00 92.50 258 ARG A O 1
ATOM 2119 N N . ILE A 1 259 ? -33.984 -4.161 36.396 1.00 90.50 259 ILE A N 1
ATOM 2120 C CA . ILE A 1 259 ? -34.431 -4.655 35.083 1.00 90.50 259 ILE A CA 1
ATOM 2121 C C . ILE A 1 259 ? -35.175 -3.552 34.323 1.00 90.50 259 ILE A C 1
ATOM 2123 O O . ILE A 1 259 ? -34.853 -3.269 33.170 1.00 90.50 259 ILE A O 1
ATOM 2127 N N . SER A 1 260 ? -36.123 -2.876 34.971 1.00 90.00 260 SER A N 1
ATOM 2128 C CA . SER A 1 260 ? -36.905 -1.794 34.363 1.00 90.00 260 SER A CA 1
ATOM 2129 C C . SER A 1 260 ? -36.034 -0.600 33.966 1.00 90.00 260 SER A C 1
ATOM 2131 O O . SER A 1 260 ? -36.251 0.030 32.928 1.00 90.00 260 SER A O 1
ATOM 2133 N N . GLN A 1 261 ? -35.027 -0.286 34.780 1.00 92.88 261 GLN A N 1
ATOM 2134 C CA . GLN A 1 261 ? -34.065 0.777 34.524 1.00 92.88 261 GLN A CA 1
ATOM 2135 C C . GLN A 1 261 ? -33.142 0.415 33.353 1.00 92.88 261 GLN A C 1
ATOM 2137 O O . GLN A 1 261 ? -32.934 1.245 32.471 1.00 92.88 261 GLN A O 1
ATOM 2142 N N . THR A 1 262 ? -32.658 -0.828 33.285 1.00 89.00 262 THR A N 1
ATOM 2143 C CA . THR A 1 262 ? -31.869 -1.353 32.161 1.00 89.00 262 THR A CA 1
ATOM 2144 C C . THR A 1 262 ? -32.666 -1.343 30.859 1.00 89.00 262 THR A C 1
ATOM 2146 O O . THR A 1 262 ? -32.158 -0.867 29.846 1.00 89.00 262 THR A O 1
ATOM 2149 N N . LEU A 1 263 ? -33.929 -1.776 30.885 1.00 91.25 263 LEU A N 1
ATOM 2150 C CA . LEU A 1 263 ? -34.825 -1.727 29.727 1.00 91.25 263 LEU A CA 1
ATOM 2151 C C . LEU A 1 263 ? -35.040 -0.292 29.233 1.00 91.25 263 LEU A C 1
ATOM 2153 O O . LEU A 1 263 ? -34.912 -0.027 28.040 1.00 91.25 263 LEU A O 1
ATOM 2157 N N . LYS A 1 264 ? -35.264 0.663 30.147 1.00 90.88 264 LYS A N 1
ATOM 2158 C CA . LYS A 1 264 ? -35.351 2.093 29.802 1.00 90.88 264 LYS A CA 1
ATOM 2159 C C . LYS A 1 264 ? -34.062 2.641 29.194 1.00 90.88 264 LYS A C 1
ATOM 2161 O O . LYS A 1 264 ? -34.134 3.390 28.227 1.00 90.88 264 LYS A O 1
ATOM 2166 N N . LEU A 1 265 ? -32.901 2.303 29.758 1.00 91.12 265 LEU A N 1
ATOM 2167 C CA . LEU A 1 265 ? -31.603 2.795 29.280 1.00 91.12 265 LEU A CA 1
ATOM 2168 C C . LEU A 1 265 ? -31.256 2.257 27.890 1.00 91.12 265 LEU A C 1
ATOM 2170 O O . LEU A 1 265 ? -30.748 3.003 27.058 1.00 91.12 265 LEU A O 1
ATOM 2174 N N . LEU A 1 266 ? -31.544 0.979 27.644 1.00 88.06 266 LEU A N 1
ATOM 2175 C CA . LEU A 1 266 ? -31.318 0.327 26.354 1.00 88.06 266 LEU A CA 1
ATOM 2176 C C . LEU A 1 266 ? -32.442 0.605 25.348 1.00 88.06 266 LEU A C 1
ATOM 2178 O O . LEU A 1 266 ? -32.308 0.270 24.175 1.00 88.06 266 LEU A O 1
ATOM 2182 N N . ASN A 1 267 ? -33.525 1.248 25.791 1.00 89.81 267 ASN A N 1
ATOM 2183 C CA . ASN A 1 267 ? -34.715 1.527 24.996 1.00 89.81 267 ASN A CA 1
ATOM 2184 C C . ASN A 1 267 ? -35.377 0.243 24.445 1.00 89.81 267 ASN A C 1
ATOM 2186 O O . ASN A 1 267 ? -35.897 0.225 23.329 1.00 89.81 267 ASN A O 1
ATOM 2190 N N . LEU A 1 268 ? -35.342 -0.830 25.243 1.00 89.62 268 LEU A N 1
ATOM 2191 C CA . LEU A 1 268 ? -35.875 -2.158 24.929 1.00 89.62 268 LEU A CA 1
ATOM 2192 C C . LEU A 1 268 ? -37.124 -2.444 25.767 1.00 89.62 268 LEU A C 1
ATOM 2194 O O . LEU A 1 268 ? -37.272 -1.945 26.883 1.00 89.62 268 LEU A O 1
ATOM 2198 N N . LYS A 1 269 ? -38.056 -3.225 25.219 1.00 87.06 269 LYS A N 1
ATOM 2199 C CA . LYS A 1 269 ? -39.389 -3.441 25.806 1.00 87.06 269 LYS A CA 1
ATOM 2200 C C . LYS A 1 269 ? -39.450 -4.659 26.715 1.00 87.06 269 LYS A C 1
ATOM 2202 O O . LYS A 1 269 ? -40.294 -4.696 27.608 1.00 87.06 269 LYS A O 1
ATOM 2207 N N . SER A 1 270 ? -38.589 -5.649 26.494 1.00 91.50 270 SER A N 1
ATOM 2208 C CA . SER A 1 270 ? -38.560 -6.875 27.290 1.00 91.50 270 SER A CA 1
ATOM 2209 C C . SER A 1 270 ? -37.140 -7.373 27.534 1.00 91.50 270 SER A C 1
ATOM 2211 O O . SER A 1 270 ? -36.203 -7.045 26.808 1.00 91.50 270 SER A O 1
ATOM 2213 N N . VAL A 1 271 ? -36.992 -8.201 28.570 1.00 88.38 271 VAL A N 1
ATOM 2214 C CA . VAL A 1 271 ? -35.728 -8.888 28.868 1.00 88.38 271 VAL A CA 1
ATOM 2215 C C . VAL A 1 271 ? -35.322 -9.815 27.716 1.00 88.38 271 VAL A C 1
ATOM 2217 O O . VAL A 1 271 ? -34.139 -9.918 27.413 1.00 88.38 271 VAL A O 1
ATOM 2220 N N . ASP A 1 272 ? -36.285 -10.414 27.012 1.00 91.00 272 ASP A N 1
ATOM 2221 C CA . ASP A 1 272 ? -36.007 -11.250 25.839 1.00 91.00 272 ASP A CA 1
ATOM 2222 C C . ASP A 1 272 ? -35.389 -10.441 24.688 1.00 91.00 272 ASP A C 1
ATOM 2224 O O . ASP A 1 272 ? -34.484 -10.928 24.013 1.00 91.00 272 ASP A O 1
ATOM 2228 N N . GLU A 1 273 ? -35.815 -9.187 24.488 1.00 90.44 273 GLU A N 1
ATOM 2229 C CA . GLU A 1 273 ? -35.187 -8.283 23.513 1.00 90.44 273 GLU A CA 1
ATOM 2230 C C . GLU A 1 273 ? -33.745 -7.933 23.914 1.00 90.44 273 GLU A C 1
ATOM 2232 O O . GLU A 1 273 ? -32.879 -7.841 23.047 1.00 90.44 273 GLU A O 1
ATOM 2237 N N . VAL A 1 274 ? -33.461 -7.793 25.216 1.00 88.94 274 VAL A N 1
ATOM 2238 C CA . VAL A 1 274 ? -32.093 -7.566 25.723 1.00 88.94 274 VAL A CA 1
ATOM 2239 C C . VAL A 1 274 ? -31.195 -8.757 25.409 1.00 88.94 274 VAL A C 1
ATOM 2241 O O . VAL A 1 274 ? -30.076 -8.566 24.940 1.00 88.94 274 VAL A O 1
ATOM 2244 N N . ILE A 1 275 ? -31.681 -9.979 25.640 1.00 90.12 275 ILE A N 1
ATOM 2245 C CA . ILE A 1 275 ? -30.926 -11.206 25.355 1.00 90.12 275 ILE A CA 1
ATOM 2246 C C . ILE A 1 275 ? -30.705 -11.352 23.845 1.00 90.12 275 ILE A C 1
ATOM 2248 O O . ILE A 1 275 ? -29.583 -11.595 23.409 1.00 90.12 275 ILE A O 1
ATOM 2252 N N . ALA A 1 276 ? -31.740 -11.132 23.031 1.00 91.06 276 ALA A N 1
ATOM 2253 C CA . ALA A 1 276 ? -31.629 -11.229 21.578 1.00 91.06 276 ALA A CA 1
ATOM 2254 C C . ALA A 1 276 ? -30.643 -10.202 20.991 1.00 91.06 276 ALA A C 1
ATOM 2256 O O . ALA A 1 276 ? -29.867 -10.537 20.092 1.00 91.06 276 ALA A O 1
ATOM 2257 N N . GLU A 1 277 ? -30.650 -8.968 21.502 1.00 89.50 277 GLU A N 1
ATOM 2258 C CA . GLU A 1 277 ? -29.717 -7.927 21.070 1.00 89.50 277 GLU A CA 1
ATOM 2259 C C . GLU A 1 277 ? -28.290 -8.207 21.561 1.00 89.50 277 GLU A C 1
ATOM 2261 O O . GLU A 1 277 ? -27.338 -8.003 20.807 1.00 89.50 277 GLU A O 1
ATOM 2266 N N . ALA A 1 278 ? -28.125 -8.760 22.767 1.00 89.44 278 ALA A N 1
ATOM 2267 C CA . ALA A 1 278 ? -26.829 -9.225 23.259 1.00 89.44 278 ALA A CA 1
ATOM 2268 C C . ALA A 1 278 ? -26.249 -10.337 22.365 1.00 89.44 278 ALA A C 1
ATOM 2270 O O . ALA A 1 278 ? -25.108 -10.223 21.921 1.00 89.44 278 ALA A O 1
ATOM 2271 N N . ASP A 1 279 ? -27.049 -11.343 21.998 1.00 92.56 279 ASP A N 1
ATOM 2272 C CA . ASP A 1 279 ? -26.634 -12.414 21.081 1.00 92.56 279 ASP A CA 1
ATOM 2273 C C . ASP A 1 279 ? -26.318 -11.884 19.671 1.00 92.56 279 ASP A C 1
ATOM 2275 O O . ASP A 1 279 ? -25.473 -12.423 18.945 1.00 92.56 279 ASP A O 1
ATOM 2279 N N . ARG A 1 280 ? -27.039 -10.852 19.215 1.00 95.50 280 ARG A N 1
ATOM 2280 C CA . ARG A 1 280 ? -26.762 -10.185 17.934 1.00 95.50 280 ARG A CA 1
ATOM 2281 C C . ARG A 1 280 ? -25.406 -9.483 17.984 1.00 95.50 280 ARG A C 1
ATOM 2283 O O . ARG A 1 280 ? -24.602 -9.670 17.070 1.00 95.50 280 ARG A O 1
ATOM 2290 N N . LEU A 1 281 ? -25.147 -8.731 19.053 1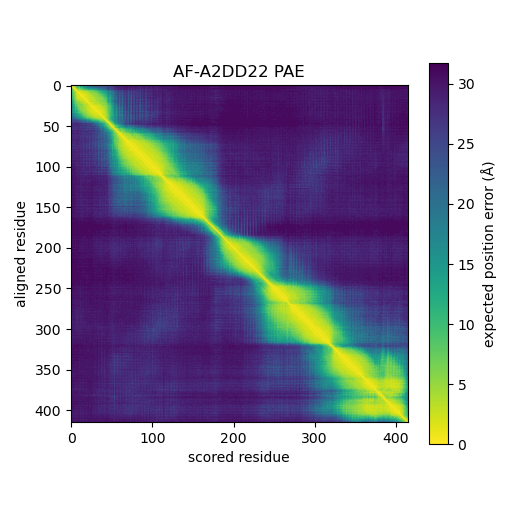.00 93.56 281 LEU A N 1
ATOM 2291 C CA . LEU A 1 281 ? -23.889 -8.023 19.275 1.00 93.56 281 LEU A CA 1
ATOM 2292 C C . LEU A 1 281 ? -22.710 -8.981 19.468 1.00 93.56 281 LEU A C 1
ATOM 2294 O O . LEU A 1 281 ? -21.637 -8.720 18.934 1.00 93.56 281 LEU A O 1
ATOM 2298 N N . GLU A 1 282 ? -22.883 -10.109 20.161 1.00 95.31 282 GLU A N 1
ATOM 2299 C CA . GLU A 1 282 ? -21.838 -11.136 20.267 1.00 95.31 282 GLU A CA 1
ATOM 2300 C C . GLU A 1 282 ? -21.485 -11.732 18.903 1.00 95.31 282 GLU A C 1
ATOM 2302 O O . GLU A 1 282 ? -20.305 -11.874 18.574 1.00 95.31 282 GLU A O 1
ATOM 2307 N N . ARG A 1 283 ? -22.488 -12.029 18.069 1.00 93.50 283 ARG A N 1
ATOM 2308 C CA . ARG A 1 283 ? -22.256 -12.516 16.701 1.00 93.50 283 ARG A CA 1
ATOM 2309 C C . ARG A 1 283 ? -21.537 -11.485 15.840 1.00 93.50 283 ARG A C 1
ATOM 2311 O O . ARG A 1 283 ? -20.600 -11.840 15.124 1.00 93.50 283 ARG A O 1
ATOM 2318 N N . GLU A 1 284 ? -21.946 -10.223 15.925 1.00 95.00 284 GLU A N 1
ATOM 2319 C CA . GLU A 1 284 ? -21.297 -9.120 15.216 1.00 95.00 284 GLU A CA 1
ATOM 2320 C C . GLU A 1 284 ? -19.845 -8.939 15.681 1.00 95.00 284 GLU A C 1
ATOM 2322 O O . GLU A 1 284 ? -18.940 -8.895 14.850 1.00 95.00 284 GLU A O 1
ATOM 2327 N N . ASN A 1 285 ? -19.596 -8.955 16.992 1.00 93.94 285 ASN A N 1
ATOM 2328 C CA . ASN A 1 285 ? -18.251 -8.879 17.562 1.00 93.94 285 ASN A CA 1
ATOM 2329 C C . ASN A 1 285 ? -17.364 -10.052 17.129 1.00 93.94 285 ASN A C 1
ATOM 2331 O O . ASN A 1 285 ? -16.216 -9.831 16.753 1.00 93.94 285 ASN A O 1
ATOM 2335 N N . CYS A 1 286 ? -17.882 -11.283 17.116 1.00 94.00 286 CYS A N 1
ATOM 2336 C CA . CYS A 1 286 ? -17.158 -12.444 16.589 1.00 94.00 286 CYS A CA 1
ATOM 2337 C C . CYS A 1 286 ? -16.805 -12.271 15.104 1.00 94.00 286 CYS A C 1
ATOM 2339 O O . CYS A 1 286 ? -15.681 -12.560 14.691 1.00 94.00 286 CYS A O 1
ATOM 2341 N N . SER A 1 287 ? -17.739 -11.761 14.298 1.00 95.00 287 SER A N 1
ATOM 2342 C CA . SER A 1 287 ? -17.494 -11.481 12.882 1.00 95.00 287 SER A CA 1
ATOM 2343 C C . SER A 1 287 ? -16.430 -10.397 12.689 1.00 95.00 287 SER A C 1
ATOM 2345 O O . SER A 1 287 ? -15.525 -10.564 11.872 1.00 95.00 287 SER A O 1
ATOM 2347 N N . LEU A 1 288 ? -16.507 -9.299 13.446 1.00 94.81 288 LEU A N 1
ATOM 2348 C CA . LEU A 1 288 ? -15.531 -8.209 13.401 1.00 94.81 288 LEU A CA 1
ATOM 2349 C C . LEU A 1 288 ? -14.151 -8.670 13.872 1.00 94.81 288 LEU A C 1
ATOM 2351 O O . LEU A 1 288 ? -13.146 -8.312 13.264 1.00 94.81 288 LEU A O 1
ATOM 2355 N N . TYR A 1 289 ? -14.089 -9.500 14.911 1.00 94.56 289 TYR A N 1
ATOM 2356 C CA . TYR A 1 289 ? -12.843 -10.081 15.397 1.00 94.56 289 TYR A CA 1
ATOM 2357 C C . TYR A 1 289 ? -12.160 -10.929 14.318 1.00 94.56 289 TYR A C 1
ATOM 2359 O O . TYR A 1 289 ? -10.978 -10.727 14.034 1.00 94.56 289 TYR A O 1
ATOM 2367 N N . ASN A 1 290 ? -12.913 -11.809 13.651 1.00 92.88 290 ASN A N 1
ATOM 2368 C CA . ASN A 1 290 ? -12.394 -12.609 12.539 1.00 92.88 290 ASN A CA 1
ATOM 2369 C C . ASN A 1 290 ? -11.915 -11.725 11.382 1.00 92.88 290 ASN A C 1
ATOM 2371 O O . ASN A 1 290 ? -10.805 -11.912 10.885 1.00 92.88 290 ASN A O 1
ATOM 2375 N N . PHE A 1 291 ? -12.700 -10.712 11.013 1.00 95.06 291 PHE A N 1
ATOM 2376 C CA . PHE A 1 291 ? -12.326 -9.743 9.984 1.00 95.06 291 PHE A CA 1
ATOM 2377 C C . PHE A 1 291 ? -11.015 -9.014 10.325 1.00 95.06 291 PHE A C 1
ATOM 2379 O O . PHE A 1 291 ? -10.126 -8.895 9.482 1.00 95.06 291 PHE A O 1
ATOM 2386 N N . VAL A 1 292 ? -10.853 -8.563 11.573 1.00 95.75 292 VAL A N 1
ATOM 2387 C CA . VAL A 1 292 ? -9.626 -7.903 12.045 1.00 95.75 292 VAL A CA 1
ATOM 2388 C C . VAL A 1 292 ? -8.434 -8.858 12.011 1.00 95.75 292 VAL A C 1
ATOM 2390 O O . VAL A 1 292 ? -7.344 -8.444 11.608 1.00 95.75 292 VAL A O 1
ATOM 2393 N N . ILE A 1 293 ? -8.613 -10.128 12.387 1.00 94.19 293 ILE A N 1
ATOM 2394 C CA . ILE A 1 293 ? -7.551 -11.139 12.296 1.00 94.19 293 ILE A CA 1
ATOM 2395 C C . ILE A 1 293 ? -7.117 -11.340 10.846 1.00 94.19 293 ILE A C 1
ATOM 2397 O O . ILE A 1 293 ? -5.921 -11.248 10.561 1.00 94.19 293 ILE A O 1
ATOM 2401 N N . GLU A 1 294 ? -8.057 -11.579 9.931 1.00 94.06 294 GLU A N 1
ATOM 2402 C CA . GLU A 1 294 ? -7.752 -11.791 8.512 1.00 94.06 294 GLU A CA 1
ATOM 2403 C C . GLU A 1 294 ? -7.045 -10.576 7.907 1.00 94.06 294 GLU A C 1
ATOM 2405 O O . GLU A 1 294 ? -6.014 -10.709 7.240 1.00 94.06 294 GLU A O 1
ATOM 2410 N N . HIS A 1 295 ? -7.529 -9.368 8.202 1.00 93.75 295 HIS A N 1
ATOM 2411 C CA . HIS A 1 295 ? -6.884 -8.142 7.747 1.00 93.75 295 HIS A CA 1
ATOM 2412 C C . HIS A 1 295 ? -5.502 -7.928 8.368 1.00 93.75 295 HIS A C 1
ATOM 2414 O O . HIS A 1 295 ? -4.598 -7.454 7.680 1.00 93.75 295 HIS A O 1
ATOM 2420 N N . SER A 1 296 ? -5.299 -8.298 9.633 1.00 91.31 296 SER A N 1
ATOM 2421 C CA . SER A 1 296 ? -3.986 -8.232 10.281 1.00 91.31 296 SER A CA 1
ATOM 2422 C C . SER A 1 296 ? -2.991 -9.199 9.632 1.00 91.31 296 SER A C 1
ATOM 2424 O O . SER A 1 296 ? -1.847 -8.823 9.367 1.00 91.31 296 SER A O 1
ATOM 2426 N N . GLN A 1 297 ? -3.434 -10.415 9.297 1.00 92.00 297 GLN A N 1
ATOM 2427 C CA . GLN A 1 297 ? -2.624 -11.394 8.568 1.00 92.00 297 GLN A CA 1
ATOM 2428 C C . GLN A 1 297 ? -2.291 -10.914 7.151 1.00 92.00 297 GLN A C 1
ATOM 2430 O O . GLN A 1 297 ? -1.134 -10.990 6.738 1.00 92.00 297 GLN A O 1
ATOM 2435 N N . ASN A 1 298 ? -3.266 -10.368 6.420 1.00 94.75 298 ASN A N 1
ATOM 2436 C CA . ASN A 1 298 ? -3.032 -9.804 5.089 1.00 94.75 298 ASN A CA 1
ATOM 2437 C C . ASN A 1 298 ? -2.092 -8.598 5.130 1.00 94.75 298 ASN A C 1
ATOM 2439 O O . ASN A 1 298 ? -1.205 -8.492 4.288 1.00 94.75 298 ASN A O 1
ATOM 2443 N N . ARG A 1 299 ? -2.226 -7.722 6.132 1.00 95.19 299 ARG A N 1
ATOM 2444 C CA . ARG A 1 299 ? -1.288 -6.614 6.349 1.00 95.19 299 ARG A CA 1
ATOM 2445 C C . ARG A 1 299 ? 0.133 -7.130 6.556 1.00 95.19 299 ARG A C 1
ATOM 2447 O O . ARG A 1 299 ? 1.051 -6.574 5.970 1.00 95.19 299 ARG A O 1
ATOM 2454 N N . LYS A 1 300 ? 0.310 -8.193 7.348 1.00 94.38 300 LYS A N 1
ATOM 2455 C CA . LYS A 1 300 ? 1.629 -8.794 7.574 1.00 94.38 300 LYS A CA 1
ATOM 2456 C C . LYS A 1 300 ? 2.233 -9.346 6.277 1.00 94.38 300 LYS A C 1
ATOM 2458 O O . LYS A 1 300 ? 3.379 -9.040 5.987 1.00 94.38 300 LYS A O 1
ATOM 2463 N N . LYS A 1 301 ? 1.452 -10.070 5.465 1.00 94.06 301 LYS A N 1
ATOM 2464 C CA . LYS A 1 301 ? 1.904 -10.573 4.152 1.00 94.06 301 LYS A CA 1
ATOM 2465 C C . LYS A 1 301 ? 2.321 -9.447 3.205 1.00 94.06 301 LYS A C 1
ATOM 2467 O O . LYS A 1 301 ? 3.363 -9.536 2.575 1.00 94.06 301 LYS A O 1
ATOM 2472 N N . LEU A 1 302 ? 1.519 -8.383 3.127 1.00 94.62 302 LEU A N 1
ATOM 2473 C CA . LEU A 1 302 ? 1.847 -7.213 2.307 1.00 94.62 302 LEU A CA 1
ATOM 2474 C C . LEU A 1 302 ? 3.115 -6.513 2.803 1.00 94.62 302 LEU A C 1
ATOM 2476 O O . LEU A 1 302 ? 3.892 -6.021 1.999 1.00 94.62 302 LEU A O 1
ATOM 2480 N N . GLN A 1 303 ? 3.334 -6.473 4.116 1.00 95.06 303 GLN A N 1
ATOM 2481 C CA . GLN A 1 303 ? 4.546 -5.898 4.687 1.00 95.06 303 GLN A CA 1
ATOM 2482 C C . GLN A 1 303 ? 5.788 -6.743 4.366 1.00 95.06 303 GLN A C 1
ATOM 2484 O O . GLN A 1 303 ? 6.798 -6.185 3.958 1.00 95.06 303 GLN A O 1
ATOM 2489 N N . GLU A 1 304 ? 5.687 -8.073 4.444 1.00 94.56 304 GLU A N 1
ATOM 2490 C CA . GLU A 1 304 ? 6.748 -8.992 4.004 1.00 94.56 304 GLU A CA 1
ATOM 2491 C C . GLU A 1 304 ? 7.057 -8.832 2.499 1.00 94.56 304 GLU A C 1
ATOM 2493 O O . GLU A 1 304 ? 8.218 -8.869 2.094 1.00 94.56 304 GLU A O 1
ATOM 2498 N N . GLU A 1 305 ? 6.040 -8.606 1.659 1.00 95.94 305 GLU A N 1
ATOM 2499 C CA . GLU A 1 305 ? 6.219 -8.335 0.225 1.00 95.94 305 GLU A CA 1
ATOM 2500 C C . GLU A 1 305 ? 6.902 -6.984 -0.033 1.00 95.94 305 GLU A C 1
ATOM 2502 O O . GLU A 1 305 ? 7.800 -6.902 -0.871 1.00 95.94 305 GLU A O 1
ATOM 2507 N N . VAL A 1 306 ? 6.528 -5.935 0.709 1.00 92.06 306 VAL A N 1
ATOM 2508 C CA . VAL A 1 306 ? 7.196 -4.625 0.642 1.00 92.06 306 VAL A CA 1
ATOM 2509 C C . VAL A 1 306 ? 8.667 -4.753 1.027 1.00 92.06 306 VAL A C 1
ATOM 2511 O O . VAL A 1 306 ? 9.520 -4.302 0.270 1.00 92.06 306 VAL A O 1
ATOM 2514 N N . GLU A 1 307 ? 8.981 -5.426 2.135 1.00 95.25 307 GLU A N 1
ATOM 2515 C CA . GLU A 1 307 ? 10.366 -5.655 2.570 1.00 95.25 307 GLU A CA 1
ATOM 2516 C C . GLU A 1 307 ? 11.175 -6.434 1.515 1.00 95.25 307 GLU A C 1
ATOM 2518 O O . GLU A 1 307 ? 12.334 -6.111 1.239 1.00 95.25 307 GLU A O 1
ATOM 2523 N N . ALA A 1 308 ? 10.566 -7.432 0.865 1.00 94.12 308 ALA A N 1
ATOM 2524 C CA . ALA A 1 308 ? 11.207 -8.175 -0.219 1.00 94.12 308 ALA A CA 1
ATOM 2525 C C . ALA A 1 308 ? 11.482 -7.301 -1.457 1.00 94.12 308 ALA A C 1
ATOM 2527 O O . ALA A 1 308 ? 12.554 -7.405 -2.062 1.00 94.12 308 ALA A O 1
ATOM 2528 N N . LEU A 1 309 ? 10.540 -6.427 -1.828 1.00 94.00 309 LEU A N 1
ATOM 2529 C CA . LEU A 1 309 ? 10.705 -5.487 -2.939 1.00 94.00 309 LEU A CA 1
ATOM 2530 C C . LEU A 1 309 ? 11.758 -4.418 -2.632 1.00 94.00 309 LEU A C 1
ATOM 2532 O O . LEU A 1 309 ? 12.573 -4.110 -3.499 1.00 94.00 309 LEU A O 1
ATOM 2536 N N . GLU A 1 310 ? 11.795 -3.896 -1.406 1.00 93.44 310 GLU A N 1
ATOM 2537 C CA . GLU A 1 310 ? 12.832 -2.963 -0.951 1.00 93.44 310 GLU A CA 1
ATOM 2538 C C . GLU A 1 310 ? 14.223 -3.608 -1.015 1.00 93.44 310 GLU A C 1
ATOM 2540 O O . GLU A 1 310 ? 15.174 -2.994 -1.505 1.00 93.44 310 GLU A O 1
ATOM 2545 N N . LEU A 1 311 ? 14.345 -4.879 -0.613 1.00 93.56 311 LEU A N 1
ATOM 2546 C CA . LEU A 1 311 ? 15.590 -5.637 -0.744 1.00 93.56 311 LEU A CA 1
ATOM 2547 C C . LEU A 1 311 ? 16.007 -5.794 -2.217 1.00 93.56 311 LEU A C 1
ATOM 2549 O O . LEU A 1 311 ? 17.184 -5.643 -2.557 1.00 93.56 311 LEU A O 1
ATOM 2553 N N . GLN A 1 312 ? 15.054 -6.088 -3.105 1.00 92.50 312 GLN A N 1
ATOM 2554 C CA . GLN A 1 312 ? 15.318 -6.198 -4.539 1.00 92.50 312 GLN A CA 1
ATOM 2555 C C . GLN A 1 312 ? 15.746 -4.852 -5.136 1.00 92.50 312 GLN A C 1
ATOM 2557 O O . GLN A 1 312 ? 16.702 -4.809 -5.911 1.00 92.50 312 GLN A O 1
ATOM 2562 N N . GLN A 1 313 ? 15.088 -3.759 -4.751 1.00 86.31 313 GLN A N 1
ATOM 2563 C CA . GLN A 1 313 ? 15.455 -2.410 -5.170 1.00 86.31 313 GLN A CA 1
ATOM 2564 C C . GLN A 1 313 ? 16.870 -2.057 -4.703 1.00 86.31 313 GLN A C 1
ATOM 2566 O O . GLN A 1 313 ? 17.676 -1.595 -5.506 1.00 86.31 313 GLN A O 1
ATOM 2571 N N . ALA A 1 314 ? 17.203 -2.326 -3.439 1.00 89.25 314 ALA A N 1
ATOM 2572 C CA . ALA A 1 314 ? 18.543 -2.102 -2.906 1.00 89.25 314 ALA A CA 1
ATOM 2573 C C . ALA A 1 314 ? 19.607 -2.897 -3.682 1.00 89.25 314 ALA A C 1
ATOM 2575 O O . ALA A 1 314 ? 20.687 -2.380 -3.967 1.00 89.25 314 ALA A O 1
ATOM 2576 N N . LYS A 1 315 ? 19.290 -4.135 -4.083 1.00 87.12 315 LYS A N 1
ATOM 2577 C CA . LYS A 1 315 ? 20.179 -4.957 -4.911 1.00 87.12 315 LYS A CA 1
ATOM 2578 C C . LYS A 1 315 ? 20.388 -4.363 -6.306 1.00 87.12 315 LYS A C 1
ATOM 2580 O O . LYS A 1 315 ? 21.524 -4.327 -6.764 1.00 87.12 315 LYS A O 1
ATOM 2585 N N . ILE A 1 316 ? 19.328 -3.880 -6.955 1.00 82.94 316 ILE A N 1
ATOM 2586 C CA . ILE A 1 316 ? 19.423 -3.223 -8.269 1.00 82.94 316 ILE A CA 1
ATOM 2587 C C . ILE A 1 316 ? 20.258 -1.943 -8.164 1.00 82.94 316 ILE A C 1
ATOM 2589 O O . ILE A 1 316 ? 21.186 -1.769 -8.942 1.00 82.94 316 ILE A O 1
ATOM 2593 N N . LEU A 1 317 ? 20.010 -1.099 -7.160 1.00 80.44 317 LEU A N 1
ATOM 2594 C CA . LEU A 1 317 ? 20.793 0.120 -6.923 1.00 80.44 317 LEU A CA 1
ATOM 2595 C C . LEU A 1 317 ? 22.276 -0.184 -6.642 1.00 80.44 317 LEU A C 1
ATOM 2597 O O . LEU A 1 317 ? 23.163 0.531 -7.099 1.00 80.44 317 LEU A O 1
ATOM 2601 N N . SER A 1 318 ? 22.570 -1.271 -5.922 1.00 79.50 318 SER A N 1
ATOM 2602 C CA . SER A 1 318 ? 23.951 -1.725 -5.722 1.00 79.50 318 SER A CA 1
ATOM 2603 C C . SER A 1 318 ? 24.604 -2.193 -7.027 1.00 79.50 318 SER A C 1
ATOM 2605 O O . SER A 1 318 ? 25.791 -1.948 -7.220 1.00 79.50 318 SER A O 1
ATOM 2607 N N . GLN A 1 319 ? 23.849 -2.844 -7.917 1.00 71.12 319 GLN A N 1
ATOM 2608 C CA . GLN A 1 319 ? 24.319 -3.250 -9.247 1.00 71.12 319 GLN A CA 1
ATOM 2609 C C . GLN A 1 319 ? 24.479 -2.055 -10.195 1.00 71.12 319 GLN A C 1
ATOM 2611 O O . GLN A 1 319 ? 25.392 -2.037 -11.011 1.00 71.12 319 GLN A O 1
ATOM 2616 N N . GLU A 1 320 ? 23.670 -1.004 -10.056 1.00 61.25 320 GLU A N 1
ATOM 2617 C CA . GLU A 1 320 ? 23.907 0.265 -10.753 1.00 61.25 320 GLU A CA 1
ATOM 2618 C C . GLU A 1 320 ? 25.237 0.906 -10.328 1.00 61.25 320 GLU A C 1
ATOM 2620 O O . GLU A 1 320 ? 25.913 1.514 -11.151 1.00 61.25 320 GLU A O 1
ATOM 2625 N N . GLY A 1 321 ? 25.683 0.696 -9.085 1.00 58.84 321 GLY A N 1
ATOM 2626 C CA . GLY A 1 321 ? 27.040 1.047 -8.654 1.00 58.84 321 GLY A CA 1
ATOM 2627 C C . GLY A 1 321 ? 28.156 0.230 -9.330 1.00 58.84 321 GLY A C 1
ATOM 2628 O O . GLY A 1 321 ? 29.291 0.707 -9.408 1.00 58.84 321 GLY A O 1
ATOM 2629 N N . GLU A 1 322 ? 27.848 -0.969 -9.839 1.00 54.41 322 GLU A N 1
ATOM 2630 C CA . GLU A 1 322 ? 28.742 -1.822 -10.642 1.00 54.41 322 GLU A CA 1
ATOM 2631 C C . GLU A 1 322 ? 28.705 -1.470 -12.146 1.00 54.41 322 GLU A C 1
ATOM 2633 O O . GLU A 1 322 ? 29.650 -1.792 -12.864 1.00 54.41 322 GLU A O 1
ATOM 2638 N N . ASN A 1 323 ? 27.723 -0.682 -12.619 1.00 56.91 323 ASN A N 1
ATOM 2639 C CA . ASN A 1 323 ? 27.706 -0.112 -13.982 1.00 56.91 323 ASN A CA 1
ATOM 2640 C C . ASN A 1 323 ? 28.847 0.891 -14.257 1.00 56.91 323 ASN A C 1
ATOM 2642 O O . ASN A 1 323 ? 28.914 1.460 -15.347 1.00 56.91 323 ASN A O 1
ATOM 2646 N N . LYS A 1 324 ? 29.788 1.082 -13.324 1.00 61.75 324 LYS A N 1
ATOM 2647 C CA . LYS A 1 324 ? 31.060 1.775 -13.576 1.00 61.75 324 LYS A CA 1
ATOM 2648 C C . LYS A 1 324 ? 31.806 1.208 -14.781 1.00 61.75 324 LYS A C 1
ATOM 2650 O O . LYS A 1 324 ? 32.446 1.971 -15.488 1.00 61.75 324 LYS A O 1
ATOM 2655 N N . GLU A 1 325 ? 31.698 -0.092 -15.064 1.00 62.75 325 GLU A N 1
ATOM 2656 C CA . GLU A 1 325 ? 32.276 -0.669 -16.288 1.00 62.75 325 GLU A CA 1
ATOM 2657 C C . GLU A 1 325 ? 31.649 -0.087 -17.564 1.00 62.75 325 GLU A C 1
ATOM 2659 O O . GLU A 1 325 ? 32.356 0.150 -18.539 1.00 62.75 325 GLU A O 1
ATOM 2664 N N . ILE A 1 326 ? 30.346 0.215 -17.553 1.00 68.31 326 ILE A N 1
ATOM 2665 C CA . ILE A 1 326 ? 29.650 0.865 -18.676 1.00 68.31 326 ILE A CA 1
ATOM 2666 C C . ILE A 1 326 ? 30.070 2.334 -18.785 1.00 68.31 326 ILE A C 1
ATOM 2668 O O . ILE A 1 326 ? 30.237 2.855 -19.886 1.00 68.31 326 ILE A O 1
ATOM 2672 N N . GLU A 1 327 ? 30.263 3.009 -17.655 1.00 69.00 327 GLU A N 1
ATOM 2673 C CA . GLU A 1 327 ? 30.717 4.401 -17.620 1.00 69.00 327 GLU A CA 1
ATOM 2674 C C . GLU A 1 327 ? 32.164 4.541 -18.130 1.00 69.00 327 GLU A C 1
ATOM 2676 O O . GLU A 1 327 ? 32.445 5.419 -18.947 1.00 69.00 327 GLU A O 1
ATOM 2681 N N . ILE A 1 328 ? 33.051 3.613 -17.748 1.00 73.94 328 ILE A N 1
ATOM 2682 C CA . ILE A 1 328 ? 34.421 3.502 -18.274 1.00 73.94 328 ILE A CA 1
ATOM 2683 C C . ILE A 1 328 ? 34.390 3.172 -19.771 1.00 73.94 328 ILE A C 1
ATOM 2685 O O . ILE A 1 328 ? 35.014 3.876 -20.557 1.00 73.94 328 ILE A O 1
ATOM 2689 N N . ALA A 1 329 ? 33.594 2.185 -20.196 1.00 72.81 329 ALA A N 1
ATOM 2690 C CA . ALA A 1 329 ? 33.479 1.828 -21.610 1.00 72.81 329 ALA A CA 1
ATOM 2691 C C . ALA A 1 329 ? 32.958 2.990 -22.476 1.00 72.81 329 ALA A C 1
ATOM 2693 O O . ALA A 1 329 ? 33.412 3.173 -23.604 1.00 72.81 329 ALA A O 1
ATOM 2694 N N . ASN A 1 330 ? 32.032 3.802 -21.958 1.00 79.38 330 ASN A N 1
ATOM 2695 C CA . ASN A 1 330 ? 31.553 5.001 -22.648 1.00 79.38 330 ASN A CA 1
ATOM 2696 C C . ASN A 1 330 ? 32.622 6.103 -22.712 1.00 79.38 330 ASN A C 1
ATOM 2698 O O . ASN A 1 330 ? 32.689 6.826 -23.706 1.00 79.38 330 ASN A O 1
ATOM 2702 N N . SER A 1 331 ? 33.456 6.232 -21.676 1.00 82.56 331 SER A N 1
ATOM 2703 C CA . SER A 1 331 ? 34.607 7.139 -21.681 1.00 82.56 331 SER A CA 1
ATOM 2704 C C . SER A 1 331 ? 35.625 6.731 -22.748 1.00 82.56 331 SER A C 1
ATOM 2706 O O . SER A 1 331 ? 35.983 7.554 -23.590 1.00 82.56 331 SER A O 1
ATOM 2708 N N . ASP A 1 332 ? 36.014 5.455 -22.775 1.00 84.12 332 ASP A N 1
ATOM 2709 C CA . ASP A 1 332 ? 36.964 4.911 -23.753 1.00 84.12 332 ASP A CA 1
ATOM 2710 C C . ASP A 1 332 ? 36.428 5.057 -25.186 1.00 84.12 332 ASP A C 1
ATOM 2712 O O . ASP A 1 332 ? 37.151 5.428 -26.111 1.00 84.12 332 ASP A O 1
ATOM 2716 N N . LEU A 1 333 ? 35.127 4.826 -25.384 1.00 83.19 333 LEU A N 1
ATOM 2717 C CA . LEU A 1 333 ? 34.483 4.967 -26.688 1.00 83.19 333 LEU A CA 1
ATOM 2718 C C . LEU A 1 333 ? 34.445 6.428 -27.163 1.00 83.19 333 LEU A C 1
ATOM 2720 O O . LEU A 1 333 ? 34.613 6.690 -28.355 1.00 83.19 333 LEU A O 1
ATOM 2724 N N . ASN A 1 334 ? 34.273 7.387 -26.250 1.00 87.75 334 ASN A N 1
ATOM 2725 C CA . ASN A 1 334 ? 34.382 8.810 -26.574 1.00 87.75 334 ASN A CA 1
ATOM 2726 C C . ASN A 1 334 ? 35.814 9.202 -26.955 1.00 87.75 334 ASN A C 1
ATOM 2728 O O . ASN A 1 334 ? 35.995 9.962 -27.906 1.00 87.75 334 ASN A O 1
ATOM 2732 N N . GLU A 1 335 ? 36.821 8.663 -26.268 1.00 92.44 335 GLU A N 1
ATOM 2733 C CA . GLU A 1 335 ? 38.227 8.896 -26.606 1.00 92.44 335 GLU A CA 1
ATOM 2734 C C . GLU A 1 335 ? 38.575 8.331 -27.991 1.00 92.44 335 GLU A C 1
ATOM 2736 O O . GLU A 1 335 ? 39.152 9.035 -28.820 1.00 92.44 335 GLU A O 1
ATOM 2741 N N . ILE A 1 336 ? 38.137 7.106 -28.297 1.00 90.94 336 ILE A N 1
ATOM 2742 C CA . ILE A 1 336 ? 38.320 6.497 -29.623 1.00 90.94 336 ILE A CA 1
ATOM 2743 C C . ILE A 1 336 ? 37.620 7.325 -30.709 1.00 90.94 336 ILE A C 1
ATOM 2745 O O . ILE A 1 336 ? 38.202 7.575 -31.764 1.00 90.94 336 ILE A O 1
ATOM 2749 N N . ASN A 1 337 ? 36.393 7.795 -30.469 1.00 89.62 337 ASN A N 1
ATOM 2750 C CA . ASN A 1 337 ? 35.683 8.645 -31.429 1.00 89.62 337 ASN A CA 1
ATOM 2751 C C . ASN A 1 337 ? 36.414 9.970 -31.681 1.00 89.62 337 ASN A C 1
ATOM 2753 O O . ASN A 1 337 ? 36.452 10.441 -32.820 1.00 89.62 337 ASN A O 1
ATOM 2757 N N . GLN A 1 338 ? 37.020 10.551 -30.644 1.00 93.38 338 GLN A N 1
ATOM 2758 C CA . GLN A 1 338 ? 37.833 11.754 -30.781 1.00 93.38 338 GLN A CA 1
ATOM 2759 C C . GLN A 1 338 ? 39.079 11.481 -31.635 1.00 93.38 338 GLN A C 1
ATOM 2761 O O . GLN A 1 338 ? 39.339 12.220 -32.584 1.00 93.38 338 GLN A O 1
ATOM 2766 N N . GLN A 1 339 ? 39.787 10.378 -31.372 1.00 95.06 339 GLN A N 1
ATOM 2767 C CA . GLN A 1 339 ? 40.948 9.960 -32.167 1.00 95.06 339 GLN A CA 1
ATOM 2768 C C . GLN A 1 339 ? 40.585 9.713 -33.639 1.00 95.06 339 GLN A C 1
ATOM 2770 O O . GLN A 1 339 ? 41.318 10.138 -34.529 1.00 95.06 339 GLN A O 1
ATOM 2775 N N . ILE A 1 340 ? 39.440 9.080 -33.916 1.00 90.88 340 ILE A N 1
ATOM 2776 C CA . ILE A 1 340 ? 38.947 8.870 -35.288 1.00 90.88 340 ILE A CA 1
ATOM 2777 C C . ILE A 1 340 ? 38.669 10.210 -35.975 1.00 90.88 340 ILE A C 1
ATOM 2779 O O . ILE A 1 340 ? 39.075 10.401 -37.120 1.00 90.88 340 ILE A O 1
ATOM 2783 N N . SER A 1 341 ? 38.003 11.137 -35.283 1.00 93.75 341 SER A N 1
ATOM 2784 C CA . SER A 1 341 ? 37.715 12.473 -35.812 1.00 93.75 341 SER A CA 1
ATOM 2785 C C . SER A 1 341 ? 38.999 13.234 -36.154 1.00 93.75 341 SER A C 1
ATOM 2787 O O . SER A 1 341 ? 39.067 13.908 -37.181 1.00 93.75 341 SER A O 1
ATOM 2789 N N . ASP A 1 342 ? 40.019 13.155 -35.303 1.00 94.00 342 ASP A N 1
ATOM 2790 C CA . ASP A 1 342 ? 41.274 13.869 -35.532 1.00 94.00 342 ASP A CA 1
ATOM 2791 C C . ASP A 1 342 ? 42.098 13.219 -36.656 1.00 94.00 342 ASP A C 1
ATOM 2793 O O . ASP A 1 342 ? 42.556 13.926 -37.553 1.00 94.00 342 ASP A O 1
ATOM 2797 N N . ALA A 1 343 ? 42.147 11.885 -36.724 1.00 92.38 343 ALA A N 1
ATOM 2798 C CA . ALA A 1 343 ? 42.751 11.168 -37.849 1.00 92.38 343 ALA A CA 1
ATOM 2799 C C . ALA A 1 343 ? 42.050 11.466 -39.190 1.00 92.38 343 ALA A C 1
ATOM 2801 O O . ALA A 1 343 ? 42.702 11.560 -40.229 1.00 92.38 343 ALA A O 1
ATOM 2802 N N . GLN A 1 344 ? 40.725 11.644 -39.188 1.00 93.06 344 GLN A N 1
ATOM 2803 C CA . GLN A 1 344 ? 39.976 12.050 -40.382 1.00 93.06 344 GLN A CA 1
ATOM 2804 C C . GLN A 1 344 ? 40.350 13.459 -40.843 1.00 93.06 344 GLN A C 1
ATOM 2806 O O . GLN A 1 344 ? 40.539 13.671 -42.038 1.00 93.06 344 GLN A O 1
ATOM 2811 N N . LYS A 1 345 ? 40.513 14.409 -39.914 1.00 94.31 345 LYS A N 1
ATOM 2812 C CA . LYS A 1 345 ? 40.983 15.759 -40.259 1.00 94.31 345 LYS A CA 1
ATOM 2813 C C . LYS A 1 345 ? 42.384 15.728 -40.859 1.00 94.31 345 LYS A C 1
ATOM 2815 O O . LYS A 1 345 ? 42.606 16.376 -41.878 1.00 94.31 345 LYS A O 1
ATOM 2820 N N . GLU A 1 346 ? 43.299 14.968 -40.257 1.00 94.81 346 GLU A N 1
ATOM 2821 C CA . GLU A 1 346 ? 44.659 14.805 -40.781 1.00 94.81 346 GLU A CA 1
ATOM 2822 C C . GLU A 1 346 ? 44.646 14.188 -42.184 1.00 94.81 346 GLU A C 1
ATOM 2824 O O . GLU A 1 346 ? 45.335 14.677 -43.078 1.00 94.81 346 GLU A O 1
ATOM 2829 N N . TYR A 1 347 ? 43.820 13.162 -42.409 1.00 94.12 347 TYR A N 1
ATOM 2830 C CA . TYR A 1 347 ? 43.656 12.550 -43.726 1.00 94.12 347 TYR A CA 1
ATOM 2831 C C . TYR A 1 347 ? 43.133 13.545 -44.768 1.00 94.12 347 TYR A C 1
ATOM 2833 O O . TYR A 1 347 ? 43.691 13.635 -45.862 1.00 94.12 347 TYR A O 1
ATOM 2841 N N . ASP A 1 348 ? 42.094 14.312 -44.437 1.00 93.88 348 ASP A N 1
ATOM 2842 C CA . ASP A 1 348 ? 41.512 15.302 -45.345 1.00 93.88 348 ASP A CA 1
ATOM 2843 C C . ASP A 1 348 ? 42.504 16.424 -45.679 1.00 93.88 348 ASP A C 1
ATOM 2845 O O . ASP A 1 348 ? 42.547 16.913 -46.812 1.00 93.88 348 ASP A O 1
ATOM 2849 N N . GLU A 1 349 ? 43.312 16.844 -44.706 1.00 94.62 349 GLU A N 1
ATOM 2850 C CA . GLU A 1 349 ? 44.353 17.847 -44.912 1.00 94.62 349 GLU A CA 1
ATOM 2851 C C . GLU A 1 349 ? 45.481 17.314 -45.798 1.00 94.62 349 GLU A C 1
ATOM 2853 O O . GLU A 1 349 ? 45.863 17.977 -46.766 1.00 94.62 349 GLU A O 1
ATOM 2858 N N . LEU A 1 350 ? 45.944 16.088 -45.548 1.00 92.88 350 LEU A N 1
ATOM 2859 C CA . LEU A 1 350 ? 46.963 15.442 -46.371 1.00 92.88 350 LEU A CA 1
ATOM 2860 C C . LEU A 1 350 ? 46.460 15.205 -47.799 1.00 92.88 350 LEU A C 1
ATOM 2862 O O . LEU A 1 350 ? 47.183 15.442 -48.764 1.00 92.88 350 LEU A O 1
ATOM 2866 N N . LYS A 1 351 ? 45.191 14.813 -47.956 1.00 93.56 351 LYS A N 1
ATOM 2867 C CA . LYS A 1 351 ? 44.574 14.625 -49.270 1.00 93.56 351 LYS A CA 1
ATOM 2868 C C . LYS A 1 351 ? 44.516 15.936 -50.053 1.00 93.56 351 LYS A C 1
ATOM 2870 O O . LYS A 1 351 ? 44.904 15.956 -51.218 1.00 93.56 351 LYS A O 1
ATOM 2875 N N . LYS A 1 352 ? 44.123 17.041 -49.408 1.00 92.50 352 LYS A N 1
ATOM 2876 C CA . LYS A 1 352 ? 44.163 18.379 -50.024 1.00 92.50 352 LYS A CA 1
ATOM 2877 C C . LYS A 1 352 ? 45.575 18.787 -50.433 1.00 92.50 352 LYS A C 1
ATOM 2879 O O . LYS A 1 352 ? 45.734 19.403 -51.484 1.00 92.50 352 LYS A O 1
ATOM 2884 N N . GLN A 1 353 ? 46.585 18.472 -49.621 1.00 91.19 353 GLN A N 1
ATOM 2885 C CA . GLN A 1 353 ? 47.983 18.744 -49.964 1.00 91.19 353 GLN A CA 1
ATOM 2886 C C . GLN A 1 353 ? 48.422 17.936 -51.189 1.00 91.19 353 GLN A C 1
ATOM 2888 O O . GLN A 1 353 ? 48.941 18.532 -52.129 1.00 91.19 353 GLN A O 1
ATOM 2893 N N . CYS A 1 354 ? 48.140 16.629 -51.230 1.00 87.44 354 CYS A N 1
ATOM 2894 C CA . CYS A 1 354 ? 48.435 15.790 -52.394 1.00 87.44 354 CYS A CA 1
ATOM 2895 C C . CYS A 1 354 ? 47.750 16.308 -53.665 1.00 87.44 354 CYS A C 1
ATOM 2897 O O . CYS A 1 354 ? 48.414 16.461 -54.684 1.00 87.44 354 CYS A O 1
ATOM 2899 N N . ASP A 1 355 ? 46.457 16.639 -53.601 1.00 86.94 355 ASP A N 1
ATOM 2900 C CA . ASP A 1 355 ? 45.715 17.154 -54.760 1.00 86.94 355 ASP A CA 1
ATOM 2901 C C . ASP A 1 355 ? 46.284 18.509 -55.233 1.00 86.94 355 ASP A C 1
ATOM 2903 O O . ASP A 1 355 ? 46.366 18.784 -56.431 1.00 86.94 355 ASP A O 1
ATOM 2907 N N . ALA A 1 356 ? 46.722 19.364 -54.300 1.00 88.31 356 ALA A N 1
ATOM 2908 C CA . ALA A 1 356 ? 47.354 20.642 -54.619 1.00 88.31 356 ALA A CA 1
ATOM 2909 C C . ALA A 1 356 ? 48.757 20.482 -55.229 1.00 88.31 356 ALA A C 1
ATOM 2911 O O . ALA A 1 356 ? 49.149 21.287 -56.075 1.00 88.31 356 ALA A O 1
ATOM 2912 N N . GLU A 1 357 ? 49.530 19.483 -54.805 1.00 84.38 357 GLU A N 1
ATOM 2913 C CA . GLU A 1 357 ? 50.821 19.153 -55.412 1.00 84.38 357 GLU A CA 1
ATOM 2914 C C . GLU A 1 357 ? 50.643 18.547 -56.802 1.00 84.38 357 GLU A C 1
ATOM 2916 O O . GLU A 1 357 ? 51.274 19.015 -57.748 1.00 84.38 357 GLU A O 1
ATOM 2921 N N . GLU A 1 358 ? 49.728 17.593 -56.964 1.00 83.75 358 GLU A N 1
ATOM 2922 C CA . GLU A 1 358 ? 49.407 16.986 -58.259 1.00 83.75 358 GLU A CA 1
ATOM 2923 C C . GLU A 1 358 ? 48.968 18.047 -59.282 1.00 83.75 358 GLU A C 1
ATOM 2925 O O . GLU A 1 358 ? 49.432 18.044 -60.424 1.00 83.75 358 GLU A O 1
ATOM 2930 N N . ALA A 1 359 ? 48.179 19.038 -58.851 1.00 84.25 359 ALA A N 1
ATOM 2931 C CA . ALA A 1 359 ? 47.811 20.179 -59.685 1.00 84.25 359 ALA A CA 1
ATOM 2932 C C . ALA A 1 359 ? 49.023 21.023 -60.130 1.00 84.25 359 ALA A C 1
ATOM 2934 O O . ALA A 1 359 ? 49.066 21.451 -61.281 1.00 8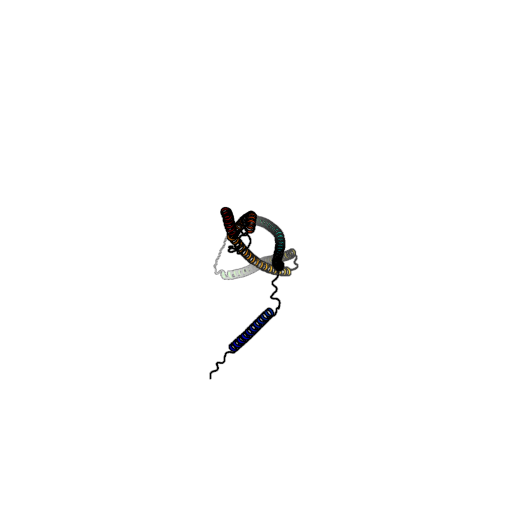4.25 359 ALA A O 1
ATOM 2935 N N . LYS A 1 360 ? 50.024 21.241 -59.262 1.00 84.19 360 LYS A N 1
ATOM 2936 C CA . LYS A 1 360 ? 51.251 21.986 -59.620 1.00 84.19 360 LYS A CA 1
ATOM 2937 C C . LYS A 1 360 ? 52.098 21.238 -60.646 1.00 84.19 360 LYS A C 1
ATOM 2939 O O . LYS A 1 360 ? 52.676 21.863 -61.530 1.00 84.19 360 LYS A O 1
ATOM 2944 N N . TYR A 1 361 ? 52.189 19.915 -60.527 1.00 83.00 361 TYR A N 1
ATOM 2945 C CA . TYR A 1 361 ? 52.970 19.100 -61.457 1.00 83.00 361 TYR A CA 1
ATOM 2946 C C . TYR A 1 361 ? 52.231 18.826 -62.772 1.00 83.00 361 TYR A C 1
ATOM 2948 O O . TYR A 1 361 ? 52.884 18.556 -63.776 1.00 83.00 361 TYR A O 1
ATOM 2956 N N . SER A 1 362 ? 50.900 18.965 -62.814 1.00 85.62 362 SER A N 1
ATOM 2957 C CA . SER A 1 362 ? 50.116 18.782 -64.042 1.00 85.62 362 SER A CA 1
ATOM 2958 C C . SER A 1 362 ? 50.562 19.690 -65.187 1.00 85.62 362 SER A C 1
ATOM 2960 O O . SER A 1 362 ? 50.534 19.246 -66.334 1.00 85.62 362 SER A O 1
ATOM 2962 N N . ASP A 1 363 ? 50.942 20.936 -64.906 1.00 84.31 363 ASP A N 1
ATOM 2963 C CA . ASP A 1 363 ? 51.389 21.861 -65.952 1.00 84.31 363 ASP A CA 1
ATOM 2964 C C . ASP A 1 363 ? 52.804 21.513 -66.430 1.00 84.31 363 ASP A C 1
ATOM 2966 O O . ASP A 1 363 ? 53.055 21.494 -67.631 1.00 84.31 363 ASP A O 1
ATOM 2970 N N . ILE A 1 364 ? 53.683 21.088 -65.515 1.00 86.38 364 ILE A N 1
ATOM 2971 C CA . ILE A 1 364 ? 55.022 20.581 -65.852 1.00 86.38 364 ILE A CA 1
ATOM 2972 C C . ILE A 1 364 ? 54.916 19.347 -66.756 1.00 86.38 364 ILE A C 1
ATOM 2974 O O . ILE A 1 364 ? 55.627 19.248 -67.751 1.00 86.38 364 ILE A O 1
ATOM 2978 N N . TYR A 1 365 ? 54.011 18.410 -66.457 1.00 88.50 365 TYR A N 1
ATOM 2979 C CA . TYR A 1 365 ? 53.826 17.227 -67.298 1.00 88.50 365 TYR A CA 1
ATOM 2980 C C . TYR A 1 365 ? 53.318 17.575 -68.697 1.00 88.50 365 TYR A C 1
ATOM 2982 O O . TYR A 1 365 ? 53.782 16.970 -69.657 1.00 88.50 365 TYR A O 1
ATOM 2990 N N . LYS A 1 366 ? 52.439 18.577 -68.839 1.00 86.81 366 LYS A N 1
ATOM 2991 C CA . LYS A 1 366 ? 52.019 19.066 -70.162 1.00 86.81 366 LYS A CA 1
ATOM 2992 C C . LYS A 1 366 ? 53.181 19.680 -70.936 1.00 86.81 366 LYS A C 1
ATOM 2994 O O . LYS A 1 366 ? 53.330 19.375 -72.110 1.00 86.81 366 LYS A O 1
ATOM 2999 N N . GLU A 1 367 ? 54.018 20.492 -70.294 1.00 87.19 367 GLU A N 1
ATOM 3000 C CA . GLU A 1 367 ? 55.192 21.085 -70.951 1.00 87.19 367 GLU A CA 1
ATOM 3001 C C . GLU A 1 367 ? 56.193 20.014 -71.411 1.00 87.19 367 GLU A C 1
ATOM 3003 O O . GLU A 1 367 ? 56.718 20.089 -72.523 1.00 87.19 367 GLU A O 1
ATOM 3008 N N . ILE A 1 368 ? 56.429 18.983 -70.591 1.00 87.44 368 ILE A N 1
ATOM 3009 C CA . ILE A 1 368 ? 57.267 17.839 -70.980 1.00 87.44 368 ILE A CA 1
ATOM 3010 C C . ILE A 1 368 ? 56.630 17.097 -72.160 1.00 87.44 368 ILE A C 1
ATOM 3012 O O . ILE A 1 368 ? 57.340 16.751 -73.098 1.00 87.44 368 ILE A O 1
ATOM 3016 N N . ASP A 1 369 ? 55.313 16.879 -72.144 1.00 87.00 369 ASP A N 1
ATOM 3017 C CA . ASP A 1 369 ? 54.588 16.200 -73.226 1.00 87.00 369 ASP A CA 1
ATOM 3018 C C . ASP A 1 369 ? 54.662 16.992 -74.541 1.00 87.00 369 ASP A C 1
ATOM 3020 O O . ASP A 1 369 ? 54.935 16.435 -75.605 1.00 87.00 369 ASP A O 1
ATOM 3024 N N . GLU A 1 370 ? 54.503 18.314 -74.474 1.00 87.88 370 GLU A N 1
ATOM 3025 C CA . GLU A 1 370 ? 54.659 19.217 -75.615 1.00 87.88 370 GLU A CA 1
ATOM 3026 C C . GLU A 1 370 ? 56.081 19.169 -76.188 1.00 87.88 370 GLU A C 1
ATOM 3028 O O . GLU A 1 370 ? 56.244 19.047 -77.404 1.00 87.88 370 GLU A O 1
ATOM 3033 N N . LEU A 1 371 ? 57.113 19.210 -75.338 1.00 86.38 371 LEU A N 1
ATOM 3034 C CA . LEU A 1 371 ? 58.515 19.106 -75.762 1.00 86.38 371 LEU A CA 1
ATOM 3035 C C . LEU A 1 371 ? 58.846 17.728 -76.350 1.00 86.38 371 LEU A C 1
ATOM 3037 O O . LEU A 1 371 ? 59.510 17.648 -77.385 1.00 86.38 371 LEU A O 1
ATOM 3041 N N . PHE A 1 372 ? 58.360 16.654 -75.725 1.00 88.31 372 PHE A N 1
ATOM 3042 C CA . PHE A 1 372 ? 58.530 15.277 -76.189 1.00 88.31 372 PHE A CA 1
ATOM 3043 C C . PHE A 1 372 ? 57.964 15.099 -77.601 1.00 88.31 372 PHE A C 1
ATOM 3045 O O . PHE A 1 372 ? 58.642 14.585 -78.496 1.00 88.31 372 PHE A O 1
ATOM 3052 N N . ASN A 1 373 ? 56.741 15.595 -77.814 1.00 86.31 373 ASN A N 1
ATOM 3053 C CA . ASN A 1 373 ? 56.062 15.559 -79.105 1.00 86.31 373 ASN A CA 1
ATOM 3054 C C . ASN A 1 373 ? 56.732 16.484 -80.135 1.00 86.31 373 ASN A C 1
ATOM 3056 O O . ASN A 1 373 ? 56.865 16.103 -81.298 1.00 86.31 373 ASN A O 1
ATOM 3060 N N . MET A 1 374 ? 57.196 17.673 -79.729 1.00 86.50 374 MET A N 1
ATOM 3061 C CA . MET A 1 374 ? 57.896 18.618 -80.611 1.00 86.50 374 MET A CA 1
ATOM 3062 C C . MET A 1 374 ? 59.204 18.041 -81.165 1.00 86.50 374 MET A C 1
ATOM 3064 O O . MET A 1 374 ? 59.523 18.258 -82.332 1.00 86.50 374 MET A O 1
ATOM 3068 N N . LEU A 1 375 ? 59.947 17.296 -80.344 1.00 83.94 375 LEU A N 1
ATOM 3069 C CA . LEU A 1 375 ? 61.197 16.640 -80.738 1.00 83.94 375 LEU A CA 1
ATOM 3070 C C . LEU A 1 375 ? 60.979 15.295 -81.453 1.00 83.94 375 LEU A C 1
ATOM 3072 O O . LEU A 1 375 ? 61.945 14.682 -81.900 1.00 83.94 375 LEU A O 1
ATOM 3076 N N . GLY A 1 376 ? 59.729 14.831 -81.576 1.00 81.19 376 GLY A N 1
ATOM 3077 C CA . GLY A 1 376 ? 59.388 13.578 -82.253 1.00 81.19 376 GLY A CA 1
ATOM 3078 C C . GLY A 1 376 ? 59.892 12.326 -81.530 1.00 81.19 376 GLY A C 1
ATOM 3079 O O . GLY A 1 376 ? 60.226 11.337 -82.185 1.00 81.19 376 GLY A O 1
ATOM 3080 N N . CYS A 1 377 ? 59.985 12.366 -80.198 1.00 85.44 377 CYS A N 1
ATOM 3081 C CA . CYS A 1 377 ? 60.441 11.231 -79.397 1.00 85.44 377 CYS A CA 1
ATOM 3082 C C . CYS A 1 377 ? 59.454 10.046 -79.492 1.00 85.44 377 CYS A C 1
ATOM 3084 O O . CYS A 1 377 ? 58.246 10.242 -79.629 1.00 85.44 377 CYS A O 1
ATOM 3086 N N . SER A 1 378 ? 59.956 8.804 -79.425 1.00 83.81 378 SER A N 1
ATOM 3087 C CA . SER A 1 378 ? 59.109 7.597 -79.454 1.00 83.81 378 SER A CA 1
ATOM 3088 C C . SER A 1 378 ? 58.712 7.157 -78.047 1.00 83.81 378 SER A C 1
ATOM 3090 O O . SER A 1 378 ? 59.550 7.111 -77.149 1.00 83.81 378 SER A O 1
ATOM 3092 N N . TRP A 1 379 ? 57.448 6.761 -77.888 1.00 86.00 379 TRP A N 1
ATOM 3093 C CA . TRP A 1 379 ? 56.913 6.136 -76.673 1.00 86.00 379 TRP A CA 1
ATOM 3094 C C . TRP A 1 379 ? 57.267 4.642 -76.540 1.00 86.00 379 TRP A C 1
ATOM 3096 O O . TRP A 1 379 ? 56.846 3.990 -75.582 1.00 86.00 379 TRP A O 1
ATOM 3106 N N . ASP A 1 380 ? 58.028 4.080 -77.483 1.00 82.81 380 ASP A N 1
ATOM 3107 C CA . ASP A 1 380 ? 58.448 2.678 -77.442 1.00 82.81 380 ASP A CA 1
ATOM 3108 C C . ASP A 1 380 ? 59.284 2.384 -76.185 1.00 82.81 380 ASP A C 1
ATOM 3110 O O . ASP A 1 380 ? 60.377 2.919 -76.000 1.00 82.81 380 ASP A O 1
ATOM 3114 N N . GLY A 1 381 ? 58.776 1.495 -75.327 1.00 77.31 381 GLY A N 1
ATOM 3115 C CA . GLY A 1 381 ? 59.418 1.130 -74.060 1.00 77.31 381 GLY A CA 1
ATOM 3116 C C . GLY A 1 381 ? 58.988 1.966 -72.850 1.00 77.31 381 GLY A C 1
ATOM 3117 O O . GLY A 1 381 ? 59.641 1.868 -71.809 1.00 77.31 381 GLY A O 1
ATOM 3118 N N . SER A 1 382 ? 57.910 2.756 -72.961 1.00 83.88 382 SER A N 1
ATOM 3119 C CA . SER A 1 382 ? 57.336 3.483 -71.820 1.00 83.88 382 SER A CA 1
ATOM 3120 C C . SER A 1 382 ? 56.953 2.533 -70.664 1.00 83.88 382 SER A C 1
ATOM 3122 O O . SER A 1 382 ? 56.354 1.486 -70.919 1.00 83.88 382 SER A O 1
ATOM 3124 N N . PRO A 1 383 ? 57.244 2.873 -69.390 1.00 82.12 383 PRO A N 1
ATOM 3125 C CA . PRO A 1 383 ? 56.949 2.023 -68.230 1.00 82.12 383 PRO A CA 1
ATOM 3126 C C . PRO A 1 383 ? 55.463 1.738 -67.970 1.00 82.12 383 PRO A C 1
ATOM 3128 O O . PRO A 1 383 ? 55.149 0.774 -67.272 1.00 82.12 383 PRO A O 1
ATOM 3131 N N . ASP A 1 384 ? 54.562 2.594 -68.455 1.00 82.12 384 ASP A N 1
ATOM 3132 C CA . ASP A 1 384 ? 53.125 2.545 -68.159 1.00 82.12 384 ASP A CA 1
ATOM 3133 C C . ASP A 1 384 ? 52.236 2.356 -69.402 1.00 82.12 384 ASP A C 1
ATOM 3135 O O . ASP A 1 384 ? 51.015 2.448 -69.288 1.00 82.12 384 ASP A O 1
ATOM 3139 N N . ASP A 1 385 ? 52.832 2.071 -70.570 1.00 78.56 385 ASP A N 1
ATOM 3140 C CA . ASP A 1 385 ? 52.168 1.907 -71.879 1.00 78.56 385 ASP A CA 1
ATOM 3141 C C . ASP A 1 385 ? 51.284 3.101 -72.317 1.00 78.56 385 ASP A C 1
ATOM 3143 O O . ASP A 1 385 ? 50.532 3.008 -73.294 1.00 78.56 385 ASP A O 1
ATOM 3147 N N . LEU A 1 386 ? 51.358 4.238 -71.617 1.00 80.19 386 LEU A N 1
ATOM 3148 C CA . LEU A 1 386 ? 50.620 5.450 -71.956 1.00 80.19 386 LEU A CA 1
ATOM 3149 C C . LEU A 1 386 ? 51.417 6.298 -72.952 1.00 80.19 386 LEU A C 1
ATOM 3151 O O . LEU A 1 386 ? 52.642 6.367 -72.906 1.00 80.19 386 LEU A O 1
ATOM 3155 N N . SER A 1 387 ? 50.697 6.963 -73.859 1.00 79.88 387 SER A N 1
ATOM 3156 C CA . SER A 1 387 ? 51.267 7.842 -74.897 1.00 79.88 387 SER A CA 1
ATOM 3157 C C . SER A 1 387 ? 51.257 9.321 -74.499 1.00 79.88 387 SER A C 1
ATOM 3159 O O . SER A 1 387 ? 51.182 10.192 -75.362 1.00 79.88 387 SER A O 1
ATOM 3161 N N . THR A 1 388 ? 51.240 9.591 -73.196 1.00 82.44 388 THR A N 1
ATOM 3162 C CA . THR A 1 388 ? 51.226 10.935 -72.610 1.00 82.44 388 THR A CA 1
ATOM 3163 C C . THR A 1 388 ? 52.056 10.938 -71.340 1.00 82.44 388 THR A C 1
ATOM 3165 O O . THR A 1 388 ? 52.069 9.934 -70.621 1.00 82.44 388 THR A O 1
ATOM 3168 N N . VAL A 1 389 ? 52.668 12.073 -71.011 1.00 84.50 389 VAL A N 1
ATOM 3169 C CA . VAL A 1 389 ? 53.440 12.213 -69.770 1.00 84.50 389 VAL A CA 1
ATOM 3170 C C . VAL A 1 389 ? 52.547 12.100 -68.524 1.00 84.50 389 VAL A C 1
ATOM 3172 O O . VAL A 1 389 ? 51.568 12.826 -68.356 1.00 84.50 389 VAL A O 1
ATOM 3175 N N . THR A 1 390 ? 52.922 11.204 -67.615 1.00 84.00 390 THR A N 1
ATOM 3176 C CA . THR A 1 390 ? 52.323 10.954 -66.300 1.00 84.00 390 THR A CA 1
ATOM 3177 C C . THR A 1 390 ? 53.403 11.026 -65.215 1.00 84.00 390 THR A C 1
ATOM 3179 O O . THR A 1 390 ? 54.593 10.910 -65.522 1.00 84.00 390 THR A O 1
ATOM 3182 N N . PRO A 1 391 ? 53.043 11.126 -63.920 1.00 81.06 391 PRO A N 1
ATOM 3183 C CA . PRO A 1 391 ? 54.029 11.046 -62.842 1.00 81.06 391 PRO A CA 1
ATOM 3184 C C . PRO A 1 391 ? 54.896 9.779 -62.887 1.00 81.06 391 PRO A C 1
ATOM 3186 O O . PRO A 1 391 ? 56.050 9.803 -62.467 1.00 81.06 391 PRO A O 1
ATOM 3189 N N . SER A 1 392 ? 54.350 8.674 -63.400 1.00 83.31 392 SER A N 1
ATOM 3190 C CA . SER A 1 392 ? 55.023 7.376 -63.447 1.00 83.31 392 SER A CA 1
ATOM 3191 C C . SER A 1 392 ? 55.983 7.224 -64.629 1.00 83.31 392 SER A C 1
ATOM 3193 O O . SER A 1 392 ? 56.960 6.487 -64.504 1.00 83.31 392 SER A O 1
ATOM 3195 N N . ASN A 1 393 ? 55.755 7.929 -65.743 1.00 87.06 393 ASN A N 1
ATOM 3196 C CA . ASN A 1 393 ? 56.599 7.853 -66.942 1.00 87.06 393 ASN A CA 1
ATOM 3197 C C . ASN A 1 393 ? 57.374 9.153 -67.252 1.00 87.06 393 ASN A C 1
ATOM 3199 O O . ASN A 1 393 ? 58.179 9.175 -68.181 1.00 87.06 393 ASN A O 1
ATOM 3203 N N . ALA A 1 394 ? 57.204 10.220 -66.461 1.00 85.69 394 ALA A N 1
ATOM 3204 C CA . ALA A 1 394 ? 57.827 11.521 -66.719 1.00 85.69 394 ALA A CA 1
ATOM 3205 C C . ALA A 1 394 ? 59.355 11.466 -66.820 1.00 85.69 394 ALA A C 1
ATOM 3207 O O . ALA A 1 394 ? 59.944 12.131 -67.668 1.00 85.69 394 ALA A O 1
ATOM 3208 N N . MET A 1 395 ? 60.004 10.641 -65.998 1.00 86.69 395 MET A N 1
ATOM 3209 C CA . MET A 1 395 ? 61.455 10.455 -66.077 1.00 86.69 395 MET A CA 1
ATOM 3210 C C . MET A 1 395 ? 61.882 9.776 -67.380 1.00 86.69 395 MET A C 1
ATOM 3212 O O . MET A 1 395 ? 62.889 10.166 -67.958 1.00 86.69 395 MET A O 1
ATOM 3216 N N . PHE A 1 396 ? 61.100 8.809 -67.870 1.00 88.50 396 PHE A N 1
ATOM 3217 C CA . PHE A 1 396 ? 61.345 8.177 -69.165 1.00 88.50 396 PHE A CA 1
ATOM 3218 C C . PHE A 1 396 ? 61.227 9.203 -70.300 1.00 88.50 396 PHE A C 1
ATOM 3220 O O . PHE A 1 396 ? 62.139 9.316 -71.118 1.00 88.50 396 PHE A O 1
ATOM 3227 N N . ALA A 1 397 ? 60.164 10.016 -70.293 1.00 85.88 397 ALA A N 1
ATOM 3228 C CA . ALA A 1 397 ? 59.963 11.066 -71.289 1.00 85.88 397 ALA A CA 1
ATOM 3229 C C . ALA A 1 397 ? 61.114 12.089 -71.304 1.00 85.88 397 ALA A C 1
ATOM 3231 O O . ALA A 1 397 ? 61.636 12.421 -72.369 1.00 85.88 397 ALA A O 1
ATOM 3232 N N . LEU A 1 398 ? 61.572 12.531 -70.127 1.00 87.88 398 LEU A N 1
ATOM 3233 C CA . LEU A 1 398 ? 62.716 13.437 -69.997 1.00 87.88 398 LEU A CA 1
ATOM 3234 C C . LEU A 1 398 ? 64.020 12.827 -70.528 1.00 87.88 398 LEU A C 1
ATOM 3236 O O . LEU A 1 398 ? 64.755 13.509 -71.237 1.00 87.88 398 LEU A O 1
ATOM 3240 N N . THR A 1 399 ? 64.295 11.548 -70.254 1.00 88.88 399 THR A N 1
ATOM 3241 C CA . THR A 1 399 ? 65.485 10.858 -70.785 1.00 88.88 399 THR A CA 1
ATOM 3242 C C . THR A 1 399 ? 65.450 10.740 -72.313 1.00 88.88 399 THR A C 1
ATOM 3244 O O . THR A 1 399 ? 66.473 10.904 -72.975 1.00 88.88 399 THR A O 1
ATOM 3247 N N . CYS A 1 400 ? 64.282 10.490 -72.907 1.00 86.31 400 CYS A N 1
ATOM 3248 C CA . CYS A 1 400 ? 64.129 10.479 -74.364 1.00 86.31 400 CYS A CA 1
ATOM 3249 C C . CYS A 1 400 ? 6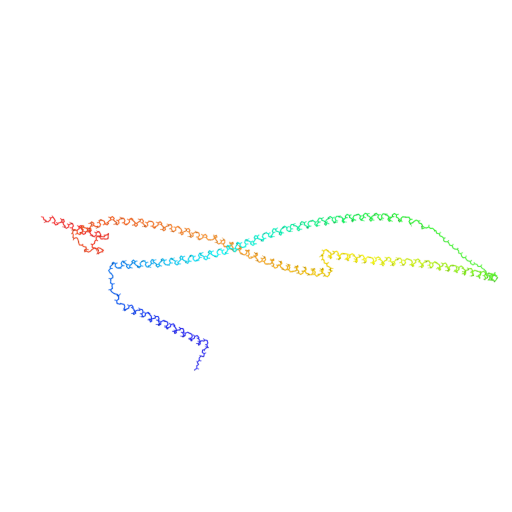4.347 11.867 -74.984 1.00 86.31 400 CYS A C 1
ATOM 3251 O O . CYS A 1 400 ? 65.047 11.970 -75.992 1.00 86.31 400 CYS A O 1
ATOM 3253 N N . ILE A 1 401 ? 63.801 12.920 -74.363 1.00 88.88 401 ILE A N 1
ATOM 3254 C CA . ILE A 1 401 ? 64.035 14.317 -74.759 1.00 88.88 401 ILE A CA 1
ATOM 3255 C C . ILE A 1 401 ? 65.531 14.647 -74.705 1.00 88.88 401 ILE A C 1
ATOM 3257 O O . ILE A 1 401 ? 66.067 15.209 -75.658 1.00 88.88 401 ILE A O 1
ATOM 3261 N N . GLU A 1 402 ? 66.212 14.278 -73.618 1.00 88.56 402 GLU A N 1
ATOM 3262 C CA . GLU A 1 402 ? 67.647 14.521 -73.435 1.00 88.56 402 GLU A CA 1
ATOM 3263 C C . GLU A 1 402 ? 68.473 13.867 -74.553 1.00 88.56 402 GLU A C 1
ATOM 3265 O O . GLU A 1 402 ? 69.250 14.550 -75.222 1.00 88.56 402 GLU A O 1
ATOM 3270 N N . ASN A 1 403 ? 68.213 12.589 -74.851 1.00 85.94 403 ASN A N 1
ATOM 3271 C CA . ASN A 1 403 ? 68.862 11.876 -75.955 1.00 85.94 403 ASN A CA 1
ATOM 3272 C C . ASN A 1 403 ? 68.572 12.518 -77.326 1.00 85.94 403 ASN A C 1
ATOM 3274 O O . ASN A 1 403 ? 69.455 12.597 -78.181 1.00 85.94 403 ASN A O 1
ATOM 3278 N N . ALA A 1 404 ? 67.338 12.977 -77.566 1.00 84.06 404 ALA A N 1
ATOM 3279 C CA . ALA A 1 404 ? 66.971 13.639 -78.818 1.00 84.06 404 ALA A CA 1
ATOM 3280 C C . ALA A 1 404 ? 67.715 14.976 -79.000 1.00 84.06 404 ALA A C 1
ATOM 3282 O O . ALA A 1 404 ? 68.207 15.263 -80.093 1.00 84.06 404 ALA A O 1
ATOM 3283 N N . ILE A 1 405 ? 67.856 15.761 -77.925 1.00 84.12 405 ILE A N 1
ATOM 3284 C CA . ILE A 1 405 ? 68.612 17.022 -77.918 1.00 84.12 405 ILE A CA 1
ATOM 3285 C C . ILE A 1 405 ? 70.114 16.774 -78.117 1.00 84.12 405 ILE A C 1
ATOM 3287 O O . ILE A 1 405 ? 70.754 17.510 -78.875 1.00 84.12 405 ILE A O 1
ATOM 3291 N N . GLU A 1 406 ? 70.686 15.755 -77.470 1.00 83.38 406 GLU A N 1
ATOM 3292 C CA . GLU A 1 406 ? 72.103 15.403 -77.619 1.00 83.38 406 GLU A CA 1
ATOM 3293 C C . GLU A 1 406 ? 72.427 15.009 -79.068 1.00 83.38 406 GLU A C 1
ATOM 3295 O O . GLU A 1 406 ? 73.373 15.538 -79.658 1.00 83.38 406 GLU A O 1
ATOM 3300 N N . ASN A 1 407 ? 71.578 14.186 -79.689 1.00 77.94 407 ASN A N 1
ATOM 3301 C CA . ASN A 1 407 ? 71.724 13.791 -81.091 1.00 77.94 407 ASN A CA 1
ATOM 3302 C C . ASN A 1 407 ? 71.575 14.987 -82.052 1.00 77.94 407 ASN A C 1
ATOM 3304 O O . ASN A 1 407 ? 72.410 15.176 -82.934 1.00 77.94 407 ASN A O 1
ATOM 3308 N N . HIS A 1 408 ? 70.582 15.861 -81.839 1.00 69.75 408 HIS A N 1
ATOM 3309 C CA . HIS A 1 408 ? 70.436 17.104 -82.617 1.00 69.75 408 HIS A CA 1
ATOM 3310 C C . HIS A 1 408 ? 71.618 18.074 -82.454 1.00 69.75 408 HIS A C 1
ATOM 3312 O O . HIS A 1 408 ? 71.891 18.884 -83.344 1.00 69.75 408 HIS A O 1
ATOM 3318 N N . SER A 1 409 ? 72.316 18.023 -81.319 1.00 65.62 409 SER A N 1
ATOM 3319 C CA . SER A 1 409 ? 73.491 18.859 -81.058 1.00 65.62 409 SER A CA 1
ATOM 3320 C C . SER A 1 409 ? 74.751 18.311 -81.735 1.00 65.62 409 SER A C 1
ATOM 3322 O O . SER A 1 409 ? 75.591 19.099 -82.167 1.00 65.62 409 SER A O 1
ATOM 3324 N N . GLN A 1 410 ? 74.874 16.988 -81.879 1.00 59.41 410 GLN A N 1
ATOM 3325 C CA . GLN A 1 410 ? 75.974 16.351 -82.611 1.00 59.41 410 GLN A CA 1
ATOM 3326 C C . GLN A 1 410 ? 75.851 16.532 -84.132 1.00 59.41 410 GLN A C 1
ATOM 3328 O O . GLN A 1 410 ? 76.863 16.791 -84.786 1.00 59.41 410 GLN A O 1
ATOM 3333 N N . ASP A 1 411 ? 74.633 16.517 -84.685 1.00 56.84 411 ASP A N 1
ATOM 3334 C CA . ASP A 1 411 ? 74.401 16.745 -86.122 1.00 56.84 411 ASP A CA 1
ATOM 3335 C C . ASP A 1 411 ? 74.814 18.158 -86.584 1.00 56.84 411 ASP A C 1
ATOM 3337 O O . ASP A 1 411 ? 75.239 18.339 -87.722 1.00 56.84 411 ASP A O 1
ATOM 3341 N N . LYS A 1 412 ? 74.793 19.162 -85.694 1.00 54.59 412 LYS A N 1
ATOM 3342 C CA . LYS A 1 412 ? 75.275 20.530 -85.985 1.00 54.59 412 LYS A CA 1
ATOM 3343 C C . LYS A 1 412 ? 76.795 20.716 -85.911 1.00 54.59 412 LYS A C 1
ATOM 3345 O O . LYS A 1 412 ? 77.273 21.796 -86.242 1.00 54.59 412 LYS A O 1
ATOM 3350 N N . ILE A 1 413 ? 77.549 19.724 -85.435 1.00 51.06 413 ILE A N 1
ATOM 3351 C CA . ILE A 1 413 ? 79.020 19.790 -85.324 1.00 51.06 413 ILE A CA 1
ATOM 3352 C C . ILE A 1 413 ? 79.702 19.109 -86.532 1.00 51.06 413 ILE A C 1
ATOM 3354 O O . ILE A 1 413 ? 80.912 19.243 -86.710 1.00 51.06 413 ILE A O 1
ATOM 3358 N N . ILE A 1 414 ? 78.940 18.396 -87.374 1.00 47.47 414 ILE A N 1
ATOM 3359 C CA . ILE A 1 414 ? 79.452 17.622 -88.522 1.00 47.47 414 ILE A CA 1
ATOM 3360 C C . ILE A 1 414 ? 79.154 18.292 -89.888 1.00 47.47 414 ILE A C 1
ATOM 3362 O O . ILE A 1 414 ? 79.710 17.864 -90.901 1.00 47.47 414 ILE A O 1
ATOM 3366 N N . GLU A 1 415 ? 78.383 19.384 -89.928 1.00 39.31 415 GLU A N 1
ATOM 3367 C CA . GLU A 1 415 ? 78.383 20.356 -91.048 1.00 39.31 415 GLU A CA 1
ATOM 3368 C C . GLU A 1 415 ? 79.391 21.485 -90.805 1.00 39.31 415 GLU A C 1
ATOM 3370 O O . GLU A 1 415 ? 80.053 21.895 -91.791 1.00 39.31 415 GLU A O 1
#

Foldseek 3Di:
DDDPPDDPVVVVVVVVVVVVVVVVVVVVVVVVVVVVVVVVVVVPPPPPPDPDDPVVVVVVVVVVVVVVVVVVVVVVVVVVVVVVVVVVVVVVVVVVVVVVVVVVVVVVVVVVVVVVVVVVVVVVVVVVVVVVVVVVVVVVVVVVVVVVVVVVVVVVVVVVVVVVPPPPPPPDDDDDDDDDDDDDDDDVCVVCVVVVVVVVVVVVVVVVVVVVVVVVVVVVVVVVVVVVVVVVVVVVVVVVVCVVVVVVVVVVVVVVVVLVVVCVVVVHDDPVVVVVVVVVVVVVVVVVVVVVVVVVVVVVVVVVVVVVVVVVVVVVVVVVVVCVVVVVVVVVVVVVVVVVVVVVVVVVVVVVVVVVVQVVCVVVQVVLQVLLVVLVFDCPPFPVPDSGGDPRRSVVSVVSSVVSVVVVVVVVVVD

Organism: Trichomonas vaginalis (strain ATCC PRA-98 / G3) (NCBI:txid412133)

pLDDT: mean 79.16, std 16.3, range [30.33, 97.44]

Radius of gyration: 73.88 Å; Cα contacts (8 Å, |Δi|>4): 52; chains: 1; bounding box: 139×92×218 Å

Secondary structure (DSSP, 8-state):
-------HHHHHHHHHHHHHHHHHHHHHHHHHHHHHHHHHHHTT-S-------HHHHHHHHHHHHHHHHHHHHHHHHHHHHHHHHHHHHHHHHHHHHHHHHHHHHHHHHHHHHHHHHHHHHHHHHHHHHHHHHHHHHHHHHHHHHHHHHHHHHHHHHHHHHHHHHGGGSS----------------SSTTHHHHHHHHHHHHHHHHHHHHHHHHHHHHHHHHHHHHHHHHHHHHHHHHHHHHHHHHHHHHHHHHHHHHHHHHHHHHT-SSHHHHHHHHHHHHHHHHHHHHHHHHHHHHHHHHHHHHHHHHHHHHHHHHHHTTTHHHHHHHHHHHHHHHHHHHHHHHHHHHHHHHHHHHHHHHHHHHHHHHHHHHTT---TT-TT--SS--TTTHHHHHHHHHHHHHHHHHHTT--

Solvent-accessible surface area (backbone atoms only — not comparable to full-atom values): 23363 Å² total; per-residue (Å²): 141,81,84,80,81,73,52,74,66,55,54,50,51,53,52,52,53,52,51,53,52,48,54,52,50,51,51,53,51,50,53,52,51,51,50,52,51,54,52,56,52,67,74,66,58,90,82,80,83,78,82,71,56,74,70,58,51,54,53,51,50,49,52,48,51,53,50,53,48,52,50,51,51,53,51,49,51,51,52,51,51,52,52,50,50,50,52,51,50,53,48,54,53,50,52,52,50,51,52,53,49,52,52,49,49,53,55,47,53,52,51,51,57,52,49,55,52,50,52,54,51,50,52,50,51,53,53,51,51,53,53,49,52,54,52,49,52,54,49,52,52,51,51,54,51,49,51,52,54,52,50,54,54,49,53,53,50,53,53,53,56,57,66,72,60,65,83,79,77,79,88,83,88,89,89,86,92,89,92,84,91,88,89,89,80,87,77,61,44,67,65,45,41,53,54,46,45,53,48,46,53,50,49,48,50,51,48,47,53,52,48,52,52,50,48,51,52,48,53,52,51,49,52,52,51,49,52,51,51,52,54,53,52,55,54,55,52,51,56,59,50,50,56,51,53,51,49,53,49,51,50,49,51,52,51,50,49,50,50,54,49,50,28,61,75,70,72,42,92,46,73,67,54,51,52,53,51,49,56,50,50,51,52,50,49,53,51,52,51,51,51,51,50,54,50,52,52,50,50,50,54,53,48,54,49,49,54,52,49,52,53,51,49,52,51,50,57,54,50,58,67,59,44,52,62,57,54,49,51,51,50,54,50,50,52,52,51,50,53,52,54,53,53,49,52,52,48,54,52,50,50,52,50,52,55,55,51,52,58,61,48,51,58,55,33,49,54,51,38,53,52,28,59,73,72,64,56,77,66,82,84,46,85,74,79,54,94,63,57,40,94,87,33,39,67,59,51,50,52,46,44,51,53,50,51,52,52,60,54,54,61,68,73,77,114

Mean pred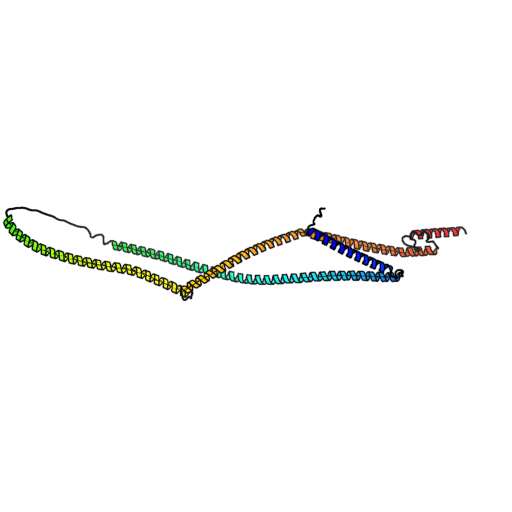icted aligned error: 24.18 Å

InterPro domains:
  IPR049258 ODAD1, central coiled coil region [PF21773] (183-378)
  IPR051876 Outer dynein arm-docking/Coiled-coil domain-containing protein [PTHR21694] (20-405)